Protein 5OK8 (pdb70)

B-factor: mean 46.96, std 12.66, range [21.49, 95.71]

Sequence (457 aa):
GAPDWVVGDLEKVAKYEKYSGVFLGRAEDLITNNDVDYSTNQATAKARANLAANLKSTLQKDLENTDTEKISQLVDKELIASKMLARYVGKDRVFVLVGLDKQIVDKVREELGMGAPDWVVGDLEKVAKYEKYSGVFLGRAEDLITNNDVDYSTNQATAKARANLAANLKSTLQKDLENTDTEKISQLVDKELIASKMLARYVGKDRVFVLVGLDKQIVDKVREELGMVGAPDWVVGDLEKVAKYEKYSGVFLGRAEDLITNNDVDYSTNQATAKARANLAANLKSTLQKDLENTDTEKISQLVDKELIASKMLARYVGKDRVFVLVGLDKQIVDKVREELGMGAPDWVVGDLEKVAKYEKYSGVFLGRAEDLITNNDVDYSTNQATAKARANLAANLKSTLQKDLENTDTEKISQLVDKELIASKMLARYVGKDRVFVLVGLDKQIVDKVREELGM

Nearest PDB structures (foldseek):
  5ok8-assembly1_A  TM=9.870E-01  e=8.254E-22  Helicobacter pylori J99
  4kzs-assembly1_A  TM=5.071E-01  e=1.532E-01  Helicobacter pylori R046Wa
  5suh-assembly1_B-2  TM=3.560E-01  e=6.368E-01  Mycolicibacterium smegmatis MC2 155
  5suh-assembly1_A-2  TM=3.564E-01  e=1.538E+00  Mycolicibacterium smegmatis MC2 155
  5ok8-assembly1_A  TM=9.854E-01  e=4.601E-22  Helicobacter pylori J99

Radius of gyration: 26.85 Å; Cα contacts (8 Å, |Δi|>4): 683; chains: 4; bounding box: 61×58×76 Å

Foldseek 3Di:
DDDCPQPHDVVVVCPDPVNVFWQKFKFKFFDDPVDQPVLVVVRVVVRLVRSLVVLLVVLVVVVPVVSNVVSNVLSVVQSVQKAWDDWDDDDGMIMTMITDGVVSSVVSVVVVPD/DDDCPPPHDCVVVCPDPVNVFWQKFKFKAFDDPNDQPVLVVVRVVVRLVRSLVVLLVVVVVQVVCVLNPCSSVLSVVQSVQKAWDDWDDDDGMIMTMITDGVVSSVVSQVVSPGD/DDDCVVPHDVVVVCVDPVNVFWQKFKFKFFDDPNDQPVLVVVRVVVRLVRSLVVLLVVLVVVVVCVLNVCSNVLSVVQSVQKDWDDWDDDPGMIMTMITDGVVSVVVSVVVSVD/DDDCPQPHDVVVVCPDPVNVFWQKFKFKFFDDPVDPPVLVVVRVVVRLVRSLVVLLVVLVVVVVCVLNVPRSVLSVVQSVQKAWDDWDDDDGMIMTMITDGVVSSVVSSVVSPD

Structure (mmCIF, N/CA/C/O backbone):
data_5OK8
#
_entry.id   5OK8
#
_cell.length_a   55.303
_cell.length_b   90.424
_cell.length_c   114.522
_cell.angle_alpha   90.00
_cell.angle_beta   90.00
_cell.angle_gamma   90.00
#
_symmetry.space_group_name_H-M   'P 21 21 21'
#
loop_
_entity.id
_entity.type
_entity.pdbx_description
1 polymer 'LPP20 lipoprotein'
2 non-polymer '4-(2-HYDROXYETHYL)-1-PIPERAZINE ETHANESULFONIC ACID'
3 non-polymer 'CALCIUM ION'
4 water water
#
loop_
_atom_site.group_PDB
_atom_site.id
_atom_site.type_symbol
_atom_site.label_atom_id
_atom_site.label_alt_id
_atom_site.label_comp_id
_atom_site.label_asym_id
_atom_site.label_entity_id
_atom_site.label_seq_id
_atom_site.pdbx_PDB_ins_code
_atom_site.Cartn_x
_atom_site.Cartn_y
_atom_site.Cartn_z
_atom_site.occupancy
_atom_site.B_iso_or_equiv
_atom_site.auth_seq_id
_atom_site.auth_comp_id
_atom_site.auth_asym_id
_atom_site.auth_atom_id
_atom_site.pdbx_PDB_model_num
ATOM 1 N N . GLY A 1 43 ? 1.948 28.369 59.809 1.00 54.22 43 GLY A N 1
ATOM 2 C CA . GLY A 1 43 ? 2.028 27.202 58.946 1.00 51.65 43 GLY A CA 1
ATOM 3 C C . GLY A 1 43 ? 3.094 27.265 57.855 1.00 48.07 43 GLY A C 1
ATOM 4 O O . GLY A 1 43 ? 4.141 27.903 58.005 1.00 48.36 43 GLY A O 1
ATOM 5 N N . ALA A 1 44 ? 2.818 26.615 56.737 1.00 48.12 44 ALA A N 1
ATOM 6 C CA . ALA A 1 44 ? 3.835 26.492 55.712 1.00 44.64 44 ALA A CA 1
ATOM 7 C C . ALA A 1 44 ? 3.947 27.769 54.883 1.00 40.45 44 ALA A C 1
ATOM 8 O O . ALA A 1 44 ? 2.942 28.431 54.605 1.00 37.65 44 ALA A O 1
ATOM 10 N N . PRO A 1 45 ? 5.157 28.110 54.446 1.00 39.39 45 PRO A N 1
ATOM 11 C CA . PRO A 1 45 ? 5.326 29.290 53.591 1.00 36.95 45 PRO A CA 1
ATOM 12 C C . PRO A 1 45 ? 4.549 29.161 52.289 1.00 36.32 45 PRO A C 1
ATOM 13 O O . PRO A 1 45 ? 4.198 28.059 51.848 1.00 36.25 45 PRO A O 1
ATOM 17 N N . ASP A 1 46 ? 4.287 30.322 51.667 1.00 35.97 46 ASP A N 1
ATOM 18 C CA . ASP A 1 46 ? 3.519 30.345 50.419 1.00 34.42 46 ASP A CA 1
ATOM 19 C C . ASP A 1 46 ? 4.154 29.494 49.333 1.00 32.13 46 ASP A C 1
ATOM 20 O O . ASP A 1 46 ? 3.432 28.905 48.515 1.00 35.07 46 ASP A O 1
ATOM 25 N N . TRP A 1 47 ? 5.489 29.415 49.281 1.00 30.75 47 TRP A N 1
ATOM 26 C CA . TRP A 1 47 ? 6.115 28.722 48.159 1.00 31.59 47 TRP A CA 1
ATOM 27 C C . TRP A 1 47 ? 5.933 27.210 48.190 1.00 32.46 47 TRP A C 1
ATOM 28 O O . TRP A 1 47 ? 6.101 26.575 47.151 1.00 29.48 47 TRP A O 1
ATOM 39 N N . VAL A 1 48 ? 5.535 26.613 49.314 1.00 31.09 48 VAL A N 1
ATOM 40 C CA . VAL A 1 48 ? 5.572 25.151 49.341 1.00 35.05 48 VAL A CA 1
ATOM 41 C C . VAL A 1 48 ? 4.406 24.549 48.562 1.00 37.21 48 VAL A C 1
ATOM 42 O O . VAL A 1 48 ? 4.579 23.560 47.840 1.00 34.71 48 VAL A O 1
ATOM 46 N N . VAL A 1 49 ? 3.218 25.139 48.669 1.00 40.48 49 VAL A N 1
ATOM 47 C CA . VAL A 1 49 ? 2.029 24.638 47.985 1.00 40.42 49 VAL A CA 1
ATOM 48 C C . VAL A 1 49 ? 1.517 25.609 46.931 1.00 40.91 49 VAL A C 1
ATOM 49 O O . VAL A 1 49 ? 0.752 25.196 46.043 1.00 41.78 49 VAL A O 1
ATOM 53 N N . GLY A 1 50 ? 2.033 26.831 46.895 1.00 38.38 50 GLY A N 1
ATOM 54 C CA . GLY A 1 50 ? 1.496 27.823 45.994 1.00 37.88 50 GLY A CA 1
ATOM 55 C C . GLY A 1 50 ? 1.820 27.564 44.532 1.00 39.75 50 GLY A C 1
ATOM 56 O O . GLY A 1 50 ? 2.630 26.719 44.155 1.00 40.26 50 GLY A O 1
ATOM 57 N N . ASP A 1 51 ? 1.138 28.327 43.696 1.00 37.41 51 ASP A N 1
ATOM 58 C CA . ASP A 1 51 ? 1.412 28.395 42.268 1.00 40.90 51 ASP A CA 1
ATOM 59 C C . ASP A 1 51 ? 2.737 29.120 42.054 1.00 39.65 51 ASP A C 1
ATOM 60 O O . ASP A 1 51 ? 2.840 30.321 42.322 1.00 40.06 51 ASP A O 1
ATOM 65 N N . LEU A 1 52 ? 3.751 28.402 41.559 1.00 38.95 52 LEU A N 1
ATOM 66 C CA . LEU A 1 52 ? 5.098 28.974 41.507 1.00 39.23 52 LEU A CA 1
ATOM 67 C C . LEU A 1 52 ? 5.194 30.126 40.528 1.00 42.50 52 LEU A C 1
ATOM 68 O O . LEU A 1 52 ? 6.070 30.987 40.664 1.00 39.02 52 LEU A O 1
ATOM 73 N N . GLU A 1 53 ? 4.334 30.136 39.514 1.00 40.12 53 GLU A N 1
ATOM 74 C CA . GLU A 1 53 ? 4.317 31.255 38.591 1.00 43.98 53 GLU A CA 1
ATOM 75 C C . GLU A 1 53 ? 3.831 32.520 39.298 1.00 39.34 53 GLU A C 1
ATOM 76 O O . GLU A 1 53 ? 4.233 33.631 38.937 1.00 39.58 53 GLU A O 1
ATOM 82 N N . LYS A 1 54 ? 2.983 32.372 40.323 1.00 39.01 54 LYS A N 1
ATOM 83 C CA . LYS A 1 54 ? 2.543 33.531 41.097 1.00 39.06 54 LYS A CA 1
ATOM 84 C C . LYS A 1 54 ? 3.543 33.917 42.184 1.00 39.49 54 LYS A C 1
ATOM 85 O O . LYS A 1 54 ? 3.834 35.107 42.368 1.00 38.03 54 LYS A O 1
ATOM 91 N N . VAL A 1 55 ? 4.065 32.928 42.922 1.00 39.42 55 VAL A N 1
ATOM 92 C CA . VAL A 1 55 ? 5.057 33.179 43.970 1.00 38.26 55 VAL A CA 1
ATOM 93 C C . VAL A 1 55 ? 6.302 33.852 43.401 1.00 36.36 55 VAL A C 1
ATOM 94 O O . VAL A 1 55 ? 6.936 34.674 44.071 1.00 31.52 55 VAL A O 1
ATOM 98 N N . ALA A 1 56 ? 6.664 33.531 42.161 1.00 35.60 56 ALA A N 1
ATOM 99 C CA . ALA A 1 56 ? 7.830 34.149 41.539 1.00 35.63 56 ALA A CA 1
ATOM 100 C C . ALA A 1 56 ? 7.701 35.670 41.395 1.00 38.25 56 ALA A C 1
ATOM 101 O O . ALA A 1 56 ? 8.712 36.344 41.176 1.00 39.52 56 ALA A O 1
ATOM 103 N N . LYS A 1 57 ? 6.488 36.225 41.498 1.00 36.60 57 LYS A N 1
ATOM 104 C CA . LYS A 1 57 ? 6.265 37.667 41.407 1.00 39.05 57 LYS A CA 1
ATOM 105 C C . LYS A 1 57 ? 6.506 38.396 42.722 1.00 40.06 57 LYS A C 1
ATOM 106 O O . LYS A 1 57 ? 6.544 39.634 42.734 1.00 37.38 57 LYS A O 1
ATOM 112 N N . TYR A 1 58 ? 6.691 37.669 43.824 1.00 37.92 58 TYR A N 1
ATOM 113 C CA . TYR A 1 58 ? 6.945 38.312 45.103 1.00 38.43 58 TYR A CA 1
ATOM 114 C C . TYR A 1 58 ? 8.220 39.138 45.033 1.00 38.86 58 TYR A C 1
ATOM 115 O O . TYR A 1 58 ? 9.177 38.776 44.348 1.00 38.42 58 TYR A O 1
ATOM 124 N N . GLU A 1 59 ? 8.231 40.260 45.765 1.00 43.77 59 GLU A N 1
ATOM 125 C CA . GLU A 1 59 ? 9.438 41.082 45.842 1.00 46.31 59 GLU A CA 1
ATOM 126 C C . GLU A 1 59 ? 10.651 40.251 46.276 1.00 46.21 59 GLU A C 1
ATOM 127 O O . GLU A 1 59 ? 11.749 40.414 45.729 1.00 45.56 59 GLU A O 1
ATOM 133 N N . LYS A 1 60 ? 10.464 39.324 47.232 1.00 43.16 60 LYS A N 1
ATOM 134 C CA . LYS A 1 60 ? 11.582 38.493 47.692 1.00 43.51 60 LYS A CA 1
ATOM 135 C C . LYS A 1 60 ? 12.253 37.731 46.561 1.00 43.28 60 LYS A C 1
ATOM 136 O O . LYS A 1 60 ? 13.447 37.427 46.646 1.00 46.62 60 LYS A O 1
ATOM 142 N N . TYR A 1 61 ? 11.502 37.338 45.534 1.00 37.79 61 TYR A N 1
ATOM 143 C CA . TYR A 1 61 ? 12.043 36.458 44.511 1.00 39.71 61 TYR A CA 1
ATOM 144 C C . TYR A 1 61 ? 12.229 37.164 43.172 1.00 42.01 61 TYR A C 1
ATOM 145 O O . TYR A 1 61 ? 12.421 36.503 42.156 1.00 42.15 61 TYR A O 1
ATOM 154 N N . SER A 1 62 ? 12.200 38.497 43.162 1.00 44.15 62 SER A N 1
ATOM 155 C CA . SER A 1 62 ? 12.233 39.245 41.908 1.00 48.18 62 SER A CA 1
ATOM 156 C C . SER A 1 62 ? 13.537 39.069 41.147 1.00 44.56 62 SER A C 1
ATOM 157 O O . SER A 1 62 ? 13.574 39.325 39.943 1.00 53.23 62 SER A O 1
ATOM 160 N N . GLY A 1 63 ? 14.602 38.647 41.810 1.00 48.43 63 GLY A N 1
ATOM 161 C CA . GLY A 1 63 ? 15.868 38.449 41.152 1.00 48.25 63 GLY A CA 1
ATOM 162 C C . GLY A 1 63 ? 16.200 37.021 40.789 1.00 49.50 63 GLY A C 1
ATOM 163 O O . GLY A 1 63 ? 17.337 36.760 40.378 1.00 50.43 63 GLY A O 1
ATOM 164 N N . VAL A 1 64 ? 15.261 36.080 40.912 1.00 45.59 64 VAL A N 1
ATOM 165 C CA . VAL A 1 64 ? 15.599 34.672 40.740 1.00 42.02 64 VAL A CA 1
ATOM 166 C C . VAL A 1 64 ? 14.513 33.947 39.965 1.00 41.72 64 VAL A C 1
ATOM 167 O O . VAL A 1 64 ? 13.322 34.263 40.067 1.00 48.48 64 VAL A O 1
ATOM 171 N N . PHE A 1 65 ? 14.953 32.968 39.181 1.00 37.20 65 PHE A N 1
ATOM 172 C CA . PHE A 1 65 ? 14.097 31.954 38.588 1.00 42.37 65 PHE A CA 1
ATOM 173 C C . PHE A 1 65 ? 14.016 30.777 39.564 1.00 41.90 65 PHE A C 1
ATOM 174 O O . PHE A 1 65 ? 15.055 30.270 39.994 1.00 39.68 65 PHE A O 1
ATOM 182 N N . LEU A 1 66 ? 12.800 30.326 39.880 1.00 40.12 66 LEU A N 1
ATOM 183 C CA . LEU A 1 66 ? 12.554 29.386 40.970 1.00 40.54 66 LEU A CA 1
ATOM 184 C C . LEU A 1 66 ? 12.408 27.949 40.480 1.00 42.28 66 LEU A C 1
ATOM 185 O O . LEU A 1 66 ? 12.019 27.692 39.339 1.00 39.36 66 LEU A O 1
ATOM 190 N N . GLY A 1 67 ? 12.735 27.010 41.368 1.00 41.49 67 GLY A N 1
ATOM 191 C CA . GLY A 1 67 ? 12.373 25.616 41.192 1.00 35.95 67 GLY A CA 1
ATOM 192 C C . GLY A 1 67 ? 12.079 25.008 42.560 1.00 34.37 67 GLY A C 1
ATOM 193 O O . GLY A 1 67 ? 12.602 25.476 43.571 1.00 32.04 67 GLY A O 1
ATOM 194 N N . ARG A 1 68 ? 11.256 23.965 42.579 1.00 36.91 68 ARG A N 1
ATOM 195 C CA . ARG A 1 68 ? 10.807 23.411 43.859 1.00 35.31 68 ARG A CA 1
ATOM 196 C C . ARG A 1 68 ? 10.656 21.906 43.699 1.00 37.29 68 ARG A C 1
ATOM 197 O O . ARG A 1 68 ? 10.400 21.404 42.605 1.00 36.62 68 ARG A O 1
ATOM 205 N N . ALA A 1 69 ? 10.850 21.173 44.785 1.00 31.78 69 ALA A N 1
ATOM 206 C CA . ALA A 1 69 ? 10.623 19.736 44.739 1.00 33.99 69 ALA A CA 1
ATOM 207 C C . ALA A 1 69 ? 10.472 19.273 46.170 1.00 33.39 69 ALA A C 1
ATOM 208 O O . ALA A 1 69 ? 10.732 20.025 47.111 1.00 32.11 69 ALA A O 1
ATOM 210 N N . GLU A 1 70 ? 10.046 18.026 46.321 1.00 31.89 70 GLU A N 1
ATOM 211 C CA . GLU A 1 70 ? 9.868 17.415 47.631 1.00 30.54 70 GLU A CA 1
ATOM 212 C C . GLU A 1 70 ? 10.512 16.042 47.616 1.00 35.50 70 GLU A C 1
ATOM 213 O O . GLU A 1 70 ? 10.793 15.481 46.550 1.00 33.39 70 GLU A O 1
ATOM 219 N N . ASP A 1 71 ? 10.749 15.496 48.808 1.00 33.67 71 ASP A N 1
ATOM 220 C CA . ASP A 1 71 ? 11.274 14.141 48.880 1.00 33.12 71 ASP A CA 1
ATOM 221 C C . ASP A 1 71 ? 10.771 13.500 50.156 1.00 36.05 71 ASP A C 1
ATOM 222 O O . ASP A 1 71 ? 10.864 14.096 51.235 1.00 32.69 71 ASP A O 1
ATOM 227 N N . LEU A 1 72 ? 10.208 12.305 50.021 1.00 33.84 72 LEU A N 1
ATOM 228 C CA . LEU A 1 72 ? 9.644 11.612 51.175 1.00 31.34 72 LEU A CA 1
ATOM 229 C C . LEU A 1 72 ? 10.756 11.138 52.102 1.00 33.98 72 LEU A C 1
ATOM 230 O O . LEU A 1 72 ? 11.756 10.580 51.654 1.00 33.40 72 LEU A O 1
ATOM 235 N N . ILE A 1 73 ? 10.570 11.327 53.414 1.00 31.16 73 ILE A N 1
ATOM 236 C CA . ILE A 1 73 ? 11.575 10.903 54.385 1.00 33.26 73 ILE A CA 1
ATOM 237 C C . ILE A 1 73 ? 11.491 9.387 54.541 1.00 34.19 73 ILE A C 1
ATOM 238 O O . ILE A 1 73 ? 10.403 8.825 54.713 1.00 31.50 73 ILE A O 1
ATOM 243 N N . THR A 1 74 ? 12.634 8.720 54.422 1.00 32.63 74 THR A N 1
ATOM 244 C CA . THR A 1 74 ? 12.757 7.300 54.720 1.00 38.55 74 THR A CA 1
ATOM 245 C C . THR A 1 74 ? 13.894 7.104 55.712 1.00 39.56 74 THR A C 1
ATOM 246 O O . THR A 1 74 ? 14.854 7.878 55.732 1.00 35.69 74 THR A O 1
ATOM 250 N N . ASN A 1 75 ? 13.788 6.044 56.521 1.00 38.34 75 ASN A N 1
ATOM 251 C CA . ASN A 1 75 ? 14.796 5.702 57.522 1.00 41.89 75 ASN A CA 1
ATOM 252 C C . ASN A 1 75 ? 14.986 6.819 58.556 1.00 38.17 75 ASN A C 1
ATOM 253 O O . ASN A 1 75 ? 16.020 6.875 59.235 1.00 34.88 75 ASN A O 1
ATOM 258 N N . ASN A 1 76 ? 13.973 7.678 58.720 1.00 36.44 76 ASN A N 1
ATOM 259 C CA . ASN A 1 76 ? 14.015 8.804 59.666 1.00 35.77 76 ASN A CA 1
ATOM 260 C C . ASN A 1 76 ? 15.211 9.715 59.393 1.00 35.44 76 ASN A C 1
ATOM 261 O O . ASN A 1 76 ? 15.825 10.267 60.313 1.00 35.45 76 ASN A O 1
ATOM 266 N N . ASP A 1 77 ? 15.601 9.842 58.139 1.00 36.79 77 ASP A N 1
ATOM 267 C CA . ASP A 1 77 ? 16.777 10.623 57.771 1.00 35.34 77 ASP A CA 1
ATOM 268 C C . ASP A 1 77 ? 16.322 11.861 56.998 1.00 35.12 77 ASP A C 1
ATOM 269 O O . ASP A 1 77 ? 16.098 11.801 55.784 1.00 33.75 77 ASP A O 1
ATOM 274 N N . VAL A 1 78 ? 16.206 12.984 57.706 1.00 33.74 78 VAL A N 1
ATOM 275 C CA . VAL A 1 78 ? 15.782 14.245 57.106 1.00 31.37 78 VAL A CA 1
ATOM 276 C C . VAL A 1 78 ? 16.901 14.848 56.265 1.00 33.50 78 VAL A C 1
ATOM 277 O O . VAL A 1 78 ? 16.641 15.539 55.267 1.00 31.98 78 VAL A O 1
ATOM 281 N N . ASP A 1 79 ? 18.160 14.596 56.636 1.00 31.76 79 ASP A N 1
ATOM 282 C CA . ASP A 1 79 ? 19.277 15.109 55.843 1.00 35.44 79 ASP A CA 1
ATOM 283 C C . ASP A 1 79 ? 19.267 14.522 54.437 1.00 34.15 79 ASP A C 1
ATOM 284 O O . ASP A 1 79 ? 19.495 15.235 53.453 1.00 33.70 79 ASP A O 1
ATOM 289 N N . TYR A 1 80 ? 19.047 13.211 54.328 1.00 32.75 80 TYR A N 1
ATOM 290 C CA . TYR A 1 80 ? 19.015 12.559 53.023 1.00 36.25 80 TYR A CA 1
ATOM 291 C C . TYR A 1 80 ? 17.907 13.127 52.139 1.00 35.50 80 TYR A C 1
ATOM 292 O O . TYR A 1 80 ? 18.149 13.497 50.984 1.00 38.39 80 TYR A O 1
ATOM 301 N N . SER A 1 81 ? 16.690 13.233 52.671 1.00 35.04 81 SER A N 1
ATOM 302 C CA . SER A 1 81 ? 15.603 13.821 51.893 1.00 34.57 81 SER A CA 1
ATOM 303 C C . SER A 1 81 ? 15.837 15.296 51.586 1.00 35.60 81 SER A C 1
ATOM 304 O O . SER A 1 81 ? 15.359 15.782 50.553 1.00 37.59 81 SER A O 1
ATOM 307 N N . THR A 1 82 ? 16.551 16.026 52.446 1.00 32.45 82 THR A N 1
ATOM 308 C CA . THR A 1 82 ? 16.894 17.417 52.117 1.00 33.76 82 THR A CA 1
ATOM 309 C C . THR A 1 82 ? 17.813 17.487 50.900 1.00 38.33 82 THR A C 1
ATOM 310 O O . THR A 1 82 ? 17.583 18.283 49.974 1.00 35.36 82 THR A O 1
ATOM 314 N N . ASN A 1 83 ? 18.832 16.628 50.858 1.00 35.81 83 ASN A N 1
ATOM 315 C CA . ASN A 1 83 ? 19.751 16.637 49.731 1.00 36.88 83 ASN A CA 1
ATOM 316 C C . ASN A 1 83 ? 19.059 16.165 48.454 1.00 38.52 83 ASN A C 1
ATOM 317 O O . ASN A 1 83 ? 19.256 16.755 47.391 1.00 35.33 83 ASN A O 1
ATOM 322 N N . GLN A 1 84 ? 18.230 15.120 48.546 1.00 33.68 84 GLN A N 1
ATOM 323 C CA . GLN A 1 84 ? 17.482 14.639 47.385 1.00 33.32 84 GLN A CA 1
ATOM 324 C C . GLN A 1 84 ? 16.509 15.691 46.865 1.00 38.21 84 GLN A C 1
ATOM 325 O O . GLN A 1 84 ? 16.395 15.905 45.648 1.00 35.92 84 GLN A O 1
ATOM 331 N N . ALA A 1 85 ? 15.775 16.339 47.768 1.00 34.16 85 ALA A N 1
ATOM 332 C CA . ALA A 1 85 ? 14.824 17.367 47.359 1.00 33.34 85 ALA A CA 1
ATOM 333 C C . ALA A 1 85 ? 15.537 18.568 46.759 1.00 35.33 85 ALA A C 1
ATOM 334 O O . ALA A 1 85 ? 14.990 19.240 45.869 1.00 35.84 85 ALA A O 1
ATOM 336 N N . THR A 1 86 ? 16.755 18.856 47.212 1.00 33.33 86 THR A N 1
ATOM 337 C CA . THR A 1 86 ? 17.499 19.959 46.616 1.00 34.13 86 THR A CA 1
ATOM 338 C C . THR A 1 86 ? 17.870 19.640 45.170 1.00 37.89 86 THR A C 1
ATOM 339 O O . THR A 1 86 ? 17.680 20.472 44.274 1.00 38.19 86 THR A O 1
ATOM 343 N N . ALA A 1 87 ? 18.357 18.420 44.926 1.00 40.12 87 ALA A N 1
ATOM 344 C CA . ALA A 1 87 ? 18.736 18.009 43.575 1.00 39.39 87 ALA A CA 1
ATOM 345 C C . ALA A 1 87 ? 17.528 17.987 42.648 1.00 40.76 87 ALA A C 1
ATOM 346 O O . ALA A 1 87 ? 17.609 18.434 41.501 1.00 40.35 87 ALA A O 1
ATOM 348 N N . LYS A 1 88 ? 16.400 17.459 43.126 1.00 38.62 88 LYS A N 1
ATOM 349 C CA . LYS A 1 88 ? 15.185 17.475 42.331 1.00 37.53 88 LYS A CA 1
ATOM 350 C C . LYS A 1 88 ? 14.666 18.893 42.127 1.00 38.40 88 LYS A C 1
ATOM 351 O O . LYS A 1 88 ? 14.001 19.167 41.121 1.00 36.24 88 LYS A O 1
ATOM 357 N N . ALA A 1 89 ? 14.893 19.783 43.091 1.00 36.83 89 ALA A N 1
ATOM 358 C CA . ALA A 1 89 ? 14.490 21.177 42.917 1.00 37.40 89 ALA A CA 1
ATOM 359 C C . ALA A 1 89 ? 15.309 21.849 41.815 1.00 41.48 89 ALA A C 1
ATOM 360 O O . ALA A 1 89 ? 14.785 22.659 41.034 1.00 39.29 89 ALA A O 1
ATOM 362 N N . ARG A 1 90 ? 16.598 21.512 41.723 1.00 39.89 90 ARG A N 1
ATOM 363 C CA . ARG A 1 90 ? 17.399 22.030 40.622 1.00 42.54 90 ARG A CA 1
ATOM 364 C C . ARG A 1 90 ? 16.954 21.446 39.290 1.00 45.24 90 ARG A C 1
ATOM 365 O O . ARG A 1 90 ? 16.935 22.156 38.276 1.00 46.86 90 ARG A O 1
ATOM 373 N N . ALA A 1 91 ? 16.591 20.162 39.268 1.00 41.01 91 ALA A N 1
ATOM 374 C CA . ALA A 1 91 ? 16.108 19.563 38.029 1.00 45.85 91 ALA A CA 1
ATOM 375 C C . ALA A 1 91 ? 14.797 20.205 37.590 1.00 46.43 91 ALA A C 1
ATOM 376 O O . ALA A 1 91 ? 14.578 20.416 36.389 1.00 43.00 91 ALA A O 1
ATOM 378 N N . ASN A 1 92 ? 13.930 20.555 38.552 1.00 40.07 92 ASN A N 1
ATOM 379 C CA . ASN A 1 92 ? 12.672 21.246 38.242 1.00 43.10 92 ASN A CA 1
ATOM 380 C C . ASN A 1 92 ? 12.932 22.642 37.700 1.00 44.65 92 ASN A C 1
ATOM 381 O O . ASN A 1 92 ? 12.286 23.070 36.733 1.00 47.49 92 ASN A O 1
ATOM 386 N N . LEU A 1 93 ? 13.873 23.366 38.311 1.00 39.14 93 LEU A N 1
ATOM 387 C CA . LEU A 1 93 ? 14.236 24.693 37.821 1.00 43.03 93 LEU A CA 1
ATOM 388 C C . LEU A 1 93 ? 14.752 24.617 36.383 1.00 45.56 93 LEU A C 1
ATOM 389 O O . LEU A 1 93 ? 14.372 25.427 35.531 1.00 44.03 93 LEU A O 1
ATOM 394 N N . ALA A 1 94 ? 15.640 23.659 36.102 1.00 43.95 94 ALA A N 1
ATOM 395 C CA . ALA A 1 94 ? 16.174 23.509 34.746 1.00 46.69 94 ALA A CA 1
ATOM 396 C C . ALA A 1 94 ? 15.072 23.208 33.733 1.00 47.01 94 ALA A C 1
ATOM 397 O O . ALA A 1 94 ? 15.086 23.737 32.614 1.00 50.16 94 ALA A O 1
ATOM 399 N N . ALA A 1 95 ? 14.134 22.327 34.089 1.00 44.23 95 ALA A N 1
ATOM 400 C CA . ALA A 1 95 ? 13.070 21.946 33.164 1.00 49.91 95 ALA A CA 1
ATOM 401 C C . ALA A 1 95 ? 12.164 23.126 32.826 1.00 53.40 95 ALA A C 1
ATOM 402 O O . ALA A 1 95 ? 11.816 23.343 31.657 1.00 54.03 95 ALA A O 1
ATOM 404 N N . ASN A 1 96 ? 11.764 23.902 33.835 1.00 51.47 96 ASN A N 1
ATOM 405 C CA . ASN A 1 96 ? 10.875 25.029 33.576 1.00 54.60 96 ASN A CA 1
ATOM 406 C C . ASN A 1 96 ? 11.600 26.172 32.885 1.00 52.23 96 ASN A C 1
ATOM 407 O O . ASN A 1 96 ? 10.983 26.932 32.132 1.00 53.47 96 ASN A O 1
ATOM 412 N N . LEU A 1 97 ? 12.901 26.299 33.115 1.00 48.45 97 LEU A N 1
ATOM 413 C CA . LEU A 1 97 ? 13.677 27.314 32.419 1.00 47.52 97 LEU A CA 1
ATOM 414 C C . LEU A 1 97 ? 13.814 26.972 30.940 1.00 56.54 97 LEU A C 1
ATOM 415 O O . LEU A 1 97 ? 13.778 27.868 30.091 1.00 56.40 97 LEU A O 1
ATOM 420 N N . LYS A 1 98 ? 13.986 25.683 30.617 1.00 53.58 98 LYS A N 1
ATOM 421 C CA . LYS A 1 98 ? 14.063 25.266 29.219 1.00 56.68 98 LYS A CA 1
ATOM 422 C C . LYS A 1 98 ? 12.773 25.584 28.481 1.00 61.63 98 LYS A C 1
ATOM 423 O O . LYS A 1 98 ? 12.792 26.260 27.446 1.00 63.29 98 LYS A O 1
ATOM 429 N N . SER A 1 99 ? 11.632 25.189 29.055 1.00 60.25 99 SER A N 1
ATOM 430 C CA . SER A 1 99 ? 10.357 25.390 28.379 1.00 62.83 99 SER A CA 1
ATOM 431 C C . SER A 1 99 ? 10.015 26.865 28.267 1.00 65.78 99 SER A C 1
ATOM 432 O O . SER A 1 99 ? 9.358 27.272 27.302 1.00 66.77 99 SER A O 1
ATOM 435 N N . THR A 1 100 ? 10.442 27.678 29.235 1.00 58.90 100 THR A N 1
ATOM 436 C CA . THR A 1 100 ? 10.231 29.115 29.116 1.00 63.01 100 THR A CA 1
ATOM 437 C C . THR A 1 100 ? 11.056 29.688 27.971 1.00 66.16 100 THR A C 1
ATOM 438 O O . THR A 1 100 ? 10.569 30.533 27.211 1.00 71.40 100 THR A O 1
ATOM 442 N N . LEU A 1 101 ? 12.307 29.235 27.828 1.00 64.94 101 LEU A N 1
ATOM 443 C CA . LEU A 1 101 ? 13.152 29.700 26.728 1.00 65.28 101 LEU A CA 1
ATOM 444 C C . LEU A 1 101 ? 12.690 29.167 25.372 1.00 69.43 101 LEU A C 1
ATOM 445 O O . LEU A 1 101 ? 12.890 29.838 24.354 1.00 70.91 101 LEU A O 1
ATOM 450 N N . GLN A 1 102 ? 12.098 27.967 25.323 1.00 68.98 102 GLN A N 1
ATOM 451 C CA . GLN A 1 102 ? 11.487 27.502 24.079 1.00 69.46 102 GLN A CA 1
ATOM 452 C C . GLN A 1 102 ? 10.302 28.378 23.702 1.00 72.96 102 GLN A C 1
ATOM 453 O O . GLN A 1 102 ? 10.183 28.820 22.555 1.00 73.62 102 GLN A O 1
ATOM 459 N N . LYS A 1 103 ? 9.407 28.631 24.662 1.00 72.91 103 LYS A N 1
ATOM 460 C CA . LYS A 1 103 ? 8.280 29.522 24.396 1.00 74.99 103 LYS A CA 1
ATOM 461 C C . LYS A 1 103 ? 8.754 30.888 23.914 1.00 76.49 103 LYS A C 1
ATOM 462 O O . LYS A 1 103 ? 8.163 31.463 22.993 1.00 82.28 103 LYS A O 1
ATOM 468 N N . ASP A 1 104 ? 9.841 31.403 24.491 1.00 73.24 104 ASP A N 1
ATOM 469 C CA . ASP A 1 104 ? 10.374 32.692 24.055 1.00 77.31 104 ASP A CA 1
ATOM 470 C C . ASP A 1 104 ? 10.854 32.659 22.605 1.00 77.26 104 ASP A C 1
ATOM 471 O O . ASP A 1 104 ? 10.882 33.701 21.936 1.00 81.32 104 ASP A O 1
ATOM 476 N N . LEU A 1 105 ? 11.248 31.495 22.112 1.00 76.81 105 LEU A N 1
ATOM 477 C CA . LEU A 1 105 ? 11.608 31.384 20.704 1.00 79.95 105 LEU A CA 1
ATOM 478 C C . LEU A 1 105 ? 10.417 31.592 19.748 1.00 82.77 105 LEU A C 1
ATOM 479 O O . LEU A 1 105 ? 10.517 31.135 18.570 1.00 84.95 105 LEU A O 1
ATOM 484 N N . GLU A 1 106 ? 9.289 32.212 20.113 1.00 82.93 106 GLU A N 1
ATOM 485 C CA . GLU A 1 106 ? 8.289 32.575 19.120 1.00 82.70 106 GLU A CA 1
ATOM 486 C C . GLU A 1 106 ? 8.716 33.769 18.284 1.00 86.98 106 GLU A C 1
ATOM 487 O O . GLU A 1 106 ? 7.950 34.186 17.411 1.00 90.18 106 GLU A O 1
ATOM 493 N N . ASN A 1 107 ? 9.931 34.280 18.504 1.00 87.33 107 ASN A N 1
ATOM 494 C CA . ASN A 1 107 ? 10.518 35.424 17.783 1.00 86.51 107 ASN A CA 1
ATOM 495 C C . ASN A 1 107 ? 10.416 35.336 16.265 1.00 85.43 107 ASN A C 1
ATOM 496 O O . ASN A 1 107 ? 10.077 36.322 15.605 1.00 89.46 107 ASN A O 1
ATOM 501 N N . THR A 1 124 ? 16.965 21.846 16.030 1.00 85.15 124 THR A N 1
ATOM 502 C CA . THR A 1 124 ? 18.270 22.276 16.518 1.00 85.93 124 THR A CA 1
ATOM 503 C C . THR A 1 124 ? 18.128 23.117 17.788 1.00 80.13 124 THR A C 1
ATOM 504 O O . THR A 1 124 ? 18.876 22.920 18.750 1.00 77.24 124 THR A O 1
ATOM 508 N N . ASP A 1 125 ? 17.132 24.007 17.809 1.00 79.79 125 ASP A N 1
ATOM 509 C CA . ASP A 1 125 ? 16.938 24.874 18.969 1.00 80.02 125 ASP A CA 1
ATOM 510 C C . ASP A 1 125 ? 16.707 24.079 20.252 1.00 76.32 125 ASP A C 1
ATOM 511 O O . ASP A 1 125 ? 17.280 24.395 21.303 1.00 73.66 125 ASP A O 1
ATOM 516 N N . THR A 1 126 ? 15.840 23.063 20.188 1.00 75.41 126 THR A N 1
ATOM 517 C CA . THR A 1 126 ? 15.369 22.412 21.407 1.00 73.02 126 THR A CA 1
ATOM 518 C C . THR A 1 126 ? 16.520 21.775 22.171 1.00 75.32 126 THR A C 1
ATOM 519 O O . THR A 1 126 ? 16.768 22.110 23.335 1.00 72.46 126 THR A O 1
ATOM 523 N N . GLU A 1 127 ? 17.234 20.846 21.536 1.00 72.75 127 GLU A N 1
ATOM 524 C CA . GLU A 1 127 ? 18.334 20.215 22.245 1.00 73.63 127 GLU A CA 1
ATOM 525 C C . GLU A 1 127 ? 19.482 21.172 22.557 1.00 73.29 127 GLU A C 1
ATOM 526 O O . GLU A 1 127 ? 20.469 20.708 23.136 1.00 74.04 127 GLU A O 1
ATOM 532 N N . LYS A 1 128 ? 19.424 22.465 22.200 1.00 71.71 128 LYS A N 1
ATOM 533 C CA . LYS A 1 128 ? 20.557 23.333 22.509 1.00 73.32 128 LYS A CA 1
ATOM 534 C C . LYS A 1 128 ? 20.274 24.408 23.553 1.00 71.07 128 LYS A C 1
ATOM 535 O O . LYS A 1 128 ? 21.230 24.846 24.207 1.00 70.78 128 LYS A O 1
ATOM 541 N N . ILE A 1 129 ? 19.021 24.832 23.768 1.00 68.68 129 ILE A N 1
ATOM 542 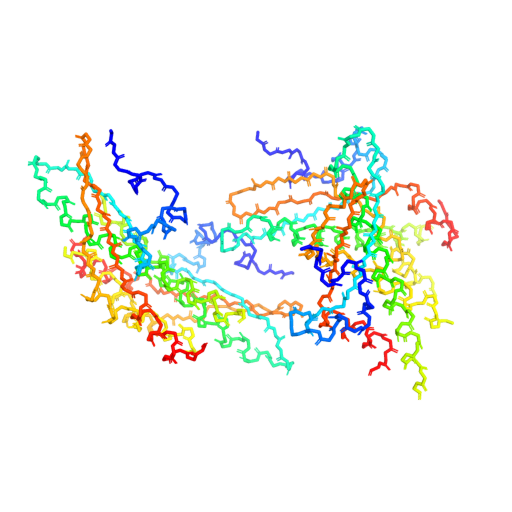C CA . ILE A 1 129 ? 18.704 25.370 25.089 1.00 69.99 129 ILE A CA 1
ATOM 543 C C . ILE A 1 129 ? 18.895 24.301 26.153 1.00 66.45 129 ILE A C 1
ATOM 544 O O . ILE A 1 129 ? 19.434 24.592 27.226 1.00 65.77 129 ILE A O 1
ATOM 549 N N . SER A 1 130 ? 18.488 23.054 25.880 1.00 67.48 130 SER A N 1
ATOM 550 C CA . SER A 1 130 ? 18.616 22.011 26.899 1.00 66.71 130 SER A CA 1
ATOM 551 C C . SER A 1 130 ? 20.059 21.934 27.421 1.00 64.73 130 SER A C 1
ATOM 552 O O . SER A 1 130 ? 20.288 21.774 28.622 1.00 62.69 130 SER A O 1
ATOM 555 N N . GLN A 1 131 ? 21.037 22.075 26.522 1.00 65.94 131 GLN A N 1
ATOM 556 C CA . GLN A 1 131 ? 22.447 21.993 26.905 1.00 66.88 131 GLN A CA 1
ATOM 557 C C . GLN A 1 131 ? 22.982 23.282 27.517 1.00 62.11 131 GLN A C 1
ATOM 558 O O . GLN A 1 131 ? 23.907 23.228 28.334 1.00 63.72 131 GLN A O 1
ATOM 564 N N . LEU A 1 132 ? 22.446 24.443 27.137 1.00 60.19 132 LEU A N 1
ATOM 565 C CA . LEU A 1 132 ? 22.975 25.689 27.685 1.00 64.19 132 LEU A CA 1
ATOM 566 C C . LEU A 1 132 ? 22.423 26.009 29.073 1.00 63.19 132 LEU A C 1
ATOM 567 O O . LEU A 1 132 ? 23.103 26.677 29.864 1.00 59.75 132 LEU A O 1
ATOM 572 N N . VAL A 1 133 ? 21.203 25.571 29.388 1.00 64.08 133 VAL A N 1
ATOM 573 C CA . VAL A 1 133 ? 20.716 25.745 30.756 1.00 59.01 133 VAL A CA 1
ATOM 574 C C . VAL A 1 133 ? 21.384 24.742 31.691 1.00 58.39 133 VAL A C 1
ATOM 575 O O . VAL A 1 133 ? 21.796 25.094 32.802 1.00 59.36 133 VAL A O 1
ATOM 579 N N . ASP A 1 134 ? 21.542 23.490 31.241 1.00 62.40 134 ASP A N 1
ATOM 580 C CA . ASP A 1 134 ? 22.183 22.469 32.064 1.00 59.73 134 ASP A CA 1
ATOM 581 C C . ASP A 1 134 ? 23.603 22.866 32.425 1.00 60.82 134 ASP A C 1
ATOM 582 O O . ASP A 1 134 ? 24.108 22.478 33.484 1.00 55.27 134 ASP A O 1
ATOM 587 N N . LYS A 1 135 ? 24.255 23.652 31.565 1.00 59.72 135 LYS A N 1
ATOM 588 C CA . LYS A 1 135 ? 25.608 24.100 31.859 1.00 63.07 135 LYS A CA 1
ATOM 589 C C . LYS A 1 135 ? 25.628 25.122 32.990 1.00 58.34 135 LYS A C 1
ATOM 590 O O . LYS A 1 135 ? 26.591 25.167 33.760 1.00 60.72 135 LYS A O 1
ATOM 596 N N . GLU A 1 136 ? 24.577 25.932 33.114 1.00 59.83 136 GLU A N 1
ATOM 597 C CA . GLU A 1 136 ? 24.504 26.997 34.108 1.00 60.77 136 GLU A CA 1
ATOM 598 C C . GLU A 1 136 ? 23.912 26.550 35.438 1.00 58.37 136 GLU A C 1
ATOM 599 O O . GLU A 1 136 ? 23.988 27.304 36.414 1.00 58.77 136 GLU A O 1
ATOM 605 N N . LEU A 1 137 ? 23.357 25.339 35.510 1.00 57.77 137 LEU A N 1
ATOM 606 C CA . LEU A 1 137 ? 22.621 24.917 36.696 1.00 54.51 137 LEU A CA 1
ATOM 607 C C . LEU A 1 137 ? 23.492 24.859 37.946 1.00 53.92 137 LEU A C 1
ATOM 608 O O . LEU A 1 137 ? 22.970 25.004 39.061 1.00 55.34 137 LEU A O 1
ATOM 613 N N . ILE A 1 138 ? 24.809 24.698 37.787 1.00 54.48 138 ILE A N 1
ATOM 614 C CA . ILE A 1 138 ? 25.716 24.652 38.935 1.00 54.96 138 ILE A CA 1
ATOM 615 C C . ILE A 1 138 ? 25.609 25.911 39.797 1.00 53.64 138 ILE A C 1
ATOM 616 O O . ILE A 1 138 ? 25.886 25.869 41.005 1.00 56.04 138 ILE A O 1
ATOM 621 N N . ALA A 1 139 ? 25.205 27.043 39.210 1.00 54.71 139 ALA A N 1
ATOM 622 C CA . ALA A 1 139 ? 25.163 28.319 39.925 1.00 52.17 139 ALA A CA 1
ATOM 623 C C . ALA A 1 139 ? 23.912 28.539 40.782 1.00 51.21 139 ALA A C 1
ATOM 624 O O . ALA A 1 139 ? 23.873 29.510 41.546 1.00 54.24 139 ALA A O 1
ATOM 626 N N . SER A 1 140 ? 22.921 27.659 40.724 1.00 48.85 140 SER A N 1
ATOM 627 C CA . SER A 1 140 ? 21.693 27.875 41.478 1.00 51.60 140 SER A CA 1
ATOM 628 C C . SER A 1 140 ? 21.905 27.692 42.981 1.00 50.62 140 SER A C 1
ATOM 629 O O . SER A 1 140 ? 22.809 26.975 43.429 1.00 52.39 140 SER A O 1
ATOM 632 N N . LYS A 1 141 ? 21.061 28.370 43.762 1.00 50.14 141 LYS A N 1
ATOM 633 C CA . LYS A 1 141 ? 21.173 28.468 45.213 1.00 49.33 141 LYS A CA 1
ATOM 634 C C . LYS A 1 141 ? 19.983 27.819 45.893 1.00 45.27 141 LYS A C 1
ATOM 635 O O . LYS A 1 141 ? 18.865 27.855 45.370 1.00 42.22 141 LYS A O 1
ATOM 641 N N . MET A 1 142 ? 20.217 27.158 47.024 1.00 41.08 142 MET A N 1
ATOM 642 C CA . MET A 1 142 ? 19.104 26.754 47.863 1.00 41.66 142 MET A CA 1
ATOM 643 C C . MET A 1 142 ? 18.565 27.990 48.544 1.00 38.93 142 MET A C 1
ATOM 644 O O . MET A 1 142 ? 19.330 28.745 49.149 1.00 43.78 142 MET A O 1
ATOM 649 N N . LEU A 1 143 ? 17.267 28.231 48.415 1.00 34.00 143 LEU A N 1
ATOM 650 C CA . LEU A 1 143 ? 16.686 29.413 49.033 1.00 37.62 143 LEU A CA 1
ATOM 651 C C . LEU A 1 143 ? 15.973 29.100 50.339 1.00 35.77 143 LEU A C 1
ATOM 652 O O . LEU A 1 143 ? 15.990 29.918 51.256 1.00 35.51 143 LEU A O 1
ATOM 657 N N . ALA A 1 144 ? 15.317 27.948 50.444 1.00 33.76 144 ALA A N 1
ATOM 658 C CA . ALA A 1 144 ? 14.543 27.680 51.648 1.00 37.23 144 ALA A CA 1
ATOM 659 C C . ALA A 1 144 ? 14.246 26.194 51.721 1.00 37.26 144 ALA A C 1
ATOM 660 O O . ALA A 1 144 ? 14.307 25.480 50.722 1.00 33.32 144 ALA A O 1
ATOM 662 N N . ARG A 1 145 ? 13.944 25.742 52.930 1.00 34.96 145 ARG A N 1
ATOM 663 C CA . ARG A 1 145 ? 13.518 24.376 53.177 1.00 33.21 145 ARG A CA 1
ATOM 664 C C . ARG A 1 145 ? 12.321 24.440 54.111 1.00 34.38 145 ARG A C 1
ATOM 665 O O . ARG A 1 145 ? 12.293 25.261 55.031 1.00 36.53 145 ARG A O 1
ATOM 673 N N . TYR A 1 146 ? 11.353 23.556 53.891 1.00 34.22 146 TYR A N 1
ATOM 674 C CA . TYR A 1 146 ? 10.243 23.365 54.807 1.00 33.21 146 TYR A CA 1
ATOM 675 C C . TYR A 1 146 ? 10.038 21.870 55.013 1.00 34.11 146 TYR A C 1
ATOM 676 O O . TYR A 1 146 ? 9.962 21.115 54.039 1.00 29.79 146 TYR A O 1
ATOM 685 N N . VAL A 1 147 ? 9.957 21.428 56.265 1.00 29.01 147 VAL A N 1
ATOM 686 C CA . VAL A 1 147 ? 9.775 20.002 56.539 1.00 28.88 147 VAL A CA 1
ATOM 687 C C . VAL A 1 147 ? 8.311 19.776 56.896 1.00 25.75 147 VAL A C 1
ATOM 688 O O . VAL A 1 147 ? 7.818 20.304 57.902 1.00 31.67 147 VAL A O 1
ATOM 692 N N . GLY A 1 148 ? 7.610 19.016 56.066 1.00 28.67 148 GLY A N 1
ATOM 693 C CA . GLY A 1 148 ? 6.231 18.655 56.321 1.00 29.73 148 GLY A CA 1
ATOM 694 C C . GLY A 1 148 ? 6.126 17.479 57.271 1.00 32.98 148 GLY A C 1
ATOM 695 O O . GLY A 1 148 ? 7.016 17.226 58.088 1.00 31.88 148 GLY A O 1
ATOM 696 N N . LYS A 1 149 ? 4.996 16.773 57.197 1.00 36.52 149 LYS A N 1
ATOM 697 C CA . LYS A 1 149 ? 4.791 15.653 58.124 1.00 35.69 149 LYS A CA 1
ATOM 698 C C . LYS A 1 149 ? 5.758 14.514 57.842 1.00 34.00 149 LYS A C 1
ATOM 699 O O . LYS A 1 149 ? 6.369 13.969 58.770 1.00 32.85 149 LYS A O 1
ATOM 705 N N . ASP A 1 150 ? 5.933 14.153 56.555 1.00 33.05 150 ASP A N 1
ATOM 706 C CA . ASP A 1 150 ? 6.717 12.975 56.206 1.00 36.13 150 ASP A CA 1
ATOM 707 C C . ASP A 1 150 ? 7.602 13.215 54.986 1.00 35.92 150 ASP A C 1
ATOM 708 O O . ASP A 1 150 ? 8.072 12.251 54.366 1.00 32.45 150 ASP A O 1
ATOM 713 N N . ARG A 1 151 ? 7.837 14.473 54.618 1.00 33.08 151 ARG A N 1
ATOM 714 C CA . ARG A 1 151 ? 8.605 14.779 53.431 1.00 31.65 151 ARG A CA 1
ATOM 715 C C . ARG A 1 151 ? 9.227 16.155 53.624 1.00 30.58 151 ARG A C 1
ATOM 716 O O . ARG A 1 151 ? 8.763 16.951 54.441 1.00 29.41 151 ARG A O 1
ATOM 724 N N . VAL A 1 152 ? 10.288 16.415 52.858 1.00 31.66 152 VAL A N 1
ATOM 725 C CA . VAL A 1 152 ? 11.034 17.671 52.887 1.00 28.58 152 VAL A CA 1
ATOM 726 C C . VAL A 1 152 ? 10.800 18.386 51.561 1.00 33.65 152 VAL A C 1
ATOM 727 O O . VAL A 1 152 ? 10.885 17.759 50.496 1.00 30.27 152 VAL A O 1
ATOM 731 N N . PHE A 1 153 ? 10.462 19.678 51.621 1.00 29.25 153 PHE A N 1
ATOM 732 C CA . PHE A 1 153 ? 10.353 20.534 50.439 1.00 29.81 153 PHE A CA 1
ATOM 733 C C . PHE A 1 153 ? 11.548 21.476 50.386 1.00 31.76 153 PHE A C 1
ATOM 734 O O . PHE A 1 153 ? 11.965 22.014 51.416 1.00 30.57 153 PHE A O 1
ATOM 742 N N . VAL A 1 154 ? 12.059 21.717 49.179 1.00 31.25 154 VAL A N 1
ATOM 743 C CA . VAL A 1 154 ? 13.183 22.619 48.980 1.00 30.39 154 VAL A CA 1
ATOM 744 C C . VAL A 1 154 ? 12.879 23.572 47.834 1.00 33.89 154 VAL A C 1
ATOM 745 O O . VAL A 1 154 ? 12.364 23.160 46.783 1.00 31.56 154 VAL A O 1
ATOM 749 N N . LEU A 1 155 ? 13.219 24.843 48.043 1.00 33.84 155 LEU A N 1
ATOM 750 C CA . LEU A 1 155 ? 13.129 25.898 47.037 1.00 35.78 155 LEU A CA 1
ATOM 751 C C . LEU A 1 155 ? 14.538 26.312 46.618 1.00 34.02 155 LEU A C 1
ATOM 752 O O . LEU A 1 155 ? 15.373 26.618 47.478 1.00 33.19 155 LEU A O 1
ATOM 757 N N . VAL A 1 156 ? 14.805 26.335 45.310 1.00 35.46 156 VAL A N 1
ATOM 758 C CA . VAL A 1 156 ? 16.091 26.800 44.807 1.00 36.32 156 VAL A CA 1
ATOM 759 C C . VAL A 1 156 ? 15.870 27.939 43.805 1.00 40.00 156 VAL A C 1
ATOM 760 O O . VAL A 1 156 ? 14.782 28.103 43.245 1.00 35.60 156 VAL A O 1
ATOM 764 N N . GLY A 1 157 ? 16.924 28.721 43.575 1.00 36.50 157 GLY A N 1
ATOM 765 C CA . GLY A 1 157 ? 16.838 29.846 42.652 1.00 44.71 157 GLY A CA 1
ATOM 766 C C . GLY A 1 157 ? 18.104 30.056 41.838 1.00 44.14 157 GLY A C 1
ATOM 767 O O . GLY A 1 157 ? 19.216 29.759 42.281 1.00 45.12 157 GLY A O 1
ATOM 768 N N . LEU A 1 158 ? 17.918 30.602 40.635 1.00 48.43 158 LEU A N 1
ATOM 769 C CA . LEU A 1 158 ? 19.012 30.961 39.735 1.00 47.44 158 LEU A CA 1
ATOM 770 C C . LEU A 1 158 ? 18.893 32.430 39.351 1.00 44.76 158 LEU A C 1
ATOM 771 O O . LEU A 1 158 ? 17.841 32.856 38.871 1.00 43.03 158 LEU A O 1
ATOM 776 N N . ASP A 1 159 ? 19.972 33.191 39.552 1.00 47.75 159 ASP A N 1
ATOM 777 C CA . ASP A 1 159 ? 19.975 34.625 39.265 1.00 52.98 159 ASP A CA 1
ATOM 778 C C . ASP A 1 159 ? 19.498 34.897 37.842 1.00 50.28 159 ASP A C 1
ATOM 779 O O . ASP A 1 159 ? 19.921 34.235 36.892 1.00 50.74 159 ASP A O 1
ATOM 784 N N . LYS A 1 160 ? 18.605 35.881 37.705 1.00 55.19 160 LYS A N 1
ATOM 785 C CA . LYS A 1 160 ? 18.039 36.195 36.396 1.00 54.92 160 LYS A CA 1
ATOM 786 C C . LYS A 1 160 ? 19.096 36.721 35.428 1.00 54.91 160 LYS A C 1
ATOM 787 O O . LYS A 1 160 ? 18.994 36.489 34.219 1.00 58.17 160 LYS A O 1
ATOM 793 N N . GLN A 1 161 ? 20.117 37.418 35.936 1.00 60.67 161 GLN A N 1
ATOM 794 C CA . GLN A 1 161 ? 21.217 37.858 35.076 1.00 60.62 161 GLN A CA 1
ATOM 795 C C . GLN A 1 161 ? 21.886 36.672 34.393 1.00 63.37 161 GLN A C 1
ATOM 796 O O . GLN A 1 161 ? 22.256 36.751 33.214 1.00 63.14 161 GLN A O 1
ATOM 802 N N . ILE A 1 162 ? 22.030 35.556 35.110 1.00 58.54 162 ILE A N 1
ATOM 803 C CA . ILE A 1 162 ? 22.555 34.351 34.483 1.00 58.10 162 ILE A CA 1
ATOM 804 C C . ILE A 1 162 ? 21.599 33.857 33.408 1.00 62.55 162 ILE A C 1
ATOM 805 O O . ILE A 1 162 ? 22.030 33.365 32.355 1.00 63.01 162 ILE A O 1
ATOM 810 N N . VAL A 1 163 ? 20.294 34.013 33.626 1.00 60.30 163 VAL A N 1
ATOM 811 C CA . VAL A 1 163 ? 19.336 33.614 32.604 1.00 57.08 163 VAL A CA 1
ATOM 812 C C . VAL A 1 163 ? 19.417 34.577 31.426 1.00 61.98 163 VAL A C 1
ATOM 813 O O . VAL A 1 163 ? 19.337 34.166 30.261 1.00 61.48 163 VAL A O 1
ATOM 817 N N . ASP A 1 164 ? 19.605 35.870 31.717 1.00 60.61 164 ASP A N 1
ATOM 818 C CA . ASP A 1 164 ? 19.786 36.859 30.656 1.00 67.01 164 ASP A CA 1
ATOM 819 C C . ASP A 1 164 ? 20.938 36.502 29.729 1.00 66.57 164 ASP A C 1
ATOM 820 O O . ASP A 1 164 ? 20.854 36.690 28.510 1.00 67.61 164 ASP A O 1
ATOM 825 N N . LYS A 1 165 ? 22.027 35.970 30.292 1.00 63.39 165 LYS A N 1
ATOM 826 C CA . LYS A 1 165 ? 23.175 35.590 29.483 1.00 67.33 165 LYS A CA 1
ATOM 827 C C . LYS A 1 165 ? 22.832 34.432 28.551 1.00 69.43 165 LYS A C 1
ATOM 828 O O . LYS A 1 165 ? 23.285 34.405 27.401 1.00 69.55 165 LYS A O 1
ATOM 834 N N . VAL A 1 166 ? 22.030 33.470 29.025 1.00 66.49 166 VAL A N 1
ATOM 835 C CA . VAL A 1 166 ? 21.693 32.293 28.217 1.00 66.96 166 VAL A CA 1
ATOM 836 C C . VAL A 1 166 ? 20.867 32.664 26.984 1.00 69.27 166 VAL A C 1
ATOM 837 O O . VAL A 1 166 ? 21.021 32.061 25.912 1.00 68.79 166 VAL A O 1
ATOM 841 N N . ARG A 1 167 ? 19.965 33.639 27.110 1.00 68.97 167 ARG A N 1
ATOM 842 C CA . ARG A 1 167 ? 19.180 34.028 25.940 1.00 72.11 167 ARG A CA 1
ATOM 843 C C . ARG A 1 167 ? 20.059 34.666 24.871 1.00 70.56 167 ARG A C 1
ATOM 844 O O . ARG A 1 167 ? 19.767 34.546 23.678 1.00 70.84 167 ARG A O 1
ATOM 852 N N . GLU A 1 168 ? 21.120 35.367 25.276 1.00 69.61 168 GLU A N 1
ATOM 853 C CA . GLU A 1 168 ? 22.007 35.976 24.292 1.00 71.59 168 GLU A CA 1
ATOM 854 C C . GLU A 1 168 ? 22.702 34.911 23.456 1.00 73.25 168 GLU A C 1
ATOM 855 O O . GLU A 1 168 ? 22.807 35.048 22.232 1.00 73.43 168 GLU A O 1
ATOM 861 N N . GLU A 1 169 ? 23.147 33.827 24.096 1.00 72.58 169 GLU A N 1
ATOM 862 C CA . GLU A 1 169 ? 23.734 32.711 23.363 1.00 72.55 169 GLU A CA 1
ATOM 863 C C . GLU A 1 169 ? 22.770 32.143 22.331 1.00 73.86 169 GLU A C 1
ATOM 864 O O . GLU A 1 169 ? 23.207 31.546 21.340 1.00 75.26 169 GLU A O 1
ATOM 870 N N . LEU A 1 170 ? 21.464 32.297 22.559 1.00 73.40 170 LEU A N 1
ATOM 871 C CA . LEU A 1 170 ? 20.423 31.858 21.636 1.00 75.42 170 LEU A CA 1
ATOM 872 C C . LEU A 1 170 ? 20.055 32.897 20.578 1.00 72.11 170 LEU A C 1
ATOM 873 O O . LEU A 1 170 ? 19.357 32.555 19.614 1.00 71.52 170 LEU A O 1
ATOM 878 N N . GLY A 1 171 ? 20.477 34.150 20.736 1.00 72.03 171 GLY A N 1
ATOM 879 C CA . GLY A 1 171 ? 20.065 35.184 19.804 1.00 75.24 171 GLY A CA 1
ATOM 880 C C . GLY A 1 171 ? 18.755 35.833 20.216 1.00 76.77 171 GLY A C 1
ATOM 881 O O . GLY A 1 171 ? 17.855 35.995 19.388 1.00 74.06 171 GLY A O 1
ATOM 882 N N . MET A 1 172 ? 18.616 36.184 21.491 1.00 73.56 172 MET A N 1
ATOM 883 C CA . MET A 1 172 ? 17.386 36.818 21.972 1.00 72.88 172 MET A CA 1
ATOM 884 C C . MET A 1 172 ? 17.653 38.200 22.558 1.00 72.98 172 MET A C 1
ATOM 885 O O . MET A 1 172 ? 16.727 38.981 22.791 1.00 77.51 172 MET A O 1
ATOM 890 N N . GLY B 1 43 ? 50.654 17.896 55.757 1.00 59.22 43 GLY B N 1
ATOM 891 C CA . GLY B 1 43 ? 50.523 19.094 54.949 1.00 56.92 43 GLY B CA 1
ATOM 892 C C . GLY B 1 43 ? 49.497 18.959 53.837 1.00 52.35 43 GLY B C 1
ATOM 893 O O . GLY B 1 43 ? 48.524 18.218 53.965 1.00 55.58 43 GLY B O 1
ATOM 894 N N . ALA B 1 44 ? 49.730 19.639 52.724 1.00 48.83 44 ALA B N 1
ATOM 895 C CA . ALA B 1 44 ? 48.730 19.637 51.675 1.00 44.37 44 ALA B CA 1
ATOM 896 C C . ALA B 1 44 ? 48.770 18.328 50.889 1.00 44.12 44 ALA B C 1
ATOM 897 O O . ALA B 1 44 ? 49.834 17.720 50.735 1.00 46.65 44 ALA B O 1
ATOM 899 N N . PRO B 1 45 ? 47.616 17.864 50.408 1.00 43.31 45 PRO B N 1
ATOM 900 C CA . PRO B 1 45 ? 47.583 16.629 49.614 1.00 42.48 45 PRO B CA 1
ATOM 901 C C . PRO B 1 45 ? 48.399 16.764 48.340 1.00 43.51 45 PRO B C 1
ATOM 902 O O . PRO B 1 45 ? 48.668 17.872 47.858 1.00 42.24 45 PRO B O 1
ATOM 906 N N . ASP B 1 46 ? 48.778 15.601 47.784 1.00 39.14 46 ASP B N 1
ATOM 907 C CA . ASP B 1 46 ? 49.588 15.587 46.567 1.00 40.46 46 ASP B CA 1
ATOM 908 C C . ASP B 1 46 ? 48.931 16.361 45.432 1.00 38.13 46 ASP B C 1
ATOM 909 O O . ASP B 1 46 ? 49.632 16.983 44.629 1.00 40.65 46 ASP B O 1
ATOM 914 N N . TRP B 1 47 ? 47.599 16.340 45.335 1.00 35.86 47 TRP B N 1
ATOM 915 C CA . TRP B 1 47 ? 46.954 16.980 44.197 1.00 34.50 47 TRP B CA 1
ATOM 916 C C . TRP B 1 47 ? 47.001 18.506 44.236 1.00 36.36 47 TRP B C 1
ATOM 917 O O . TRP B 1 47 ? 46.729 19.114 43.204 1.00 39.81 47 TRP B O 1
ATOM 928 N N . VAL B 1 48 ? 47.329 19.159 45.356 1.00 40.63 48 VAL B N 1
ATOM 929 C CA . VAL B 1 48 ? 47.204 20.620 45.298 1.00 39.90 48 VAL B CA 1
ATOM 930 C C . VAL B 1 48 ? 48.393 21.247 44.561 1.00 43.85 48 VAL B C 1
ATOM 931 O O . VAL B 1 48 ? 48.203 22.124 43.715 1.00 44.61 48 VAL B O 1
ATOM 935 N N . VAL B 1 49 ? 49.619 20.796 44.821 1.00 46.37 49 VAL B N 1
ATOM 936 C CA . VAL B 1 49 ? 50.802 21.351 44.165 1.00 50.63 49 VAL B CA 1
ATOM 937 C C . VAL B 1 49 ? 51.514 20.327 43.292 1.00 51.26 49 VAL B C 1
ATOM 938 O O . VAL B 1 49 ? 52.434 20.702 42.544 1.00 53.89 49 VAL B O 1
ATOM 942 N N . GLY B 1 50 ? 51.114 19.064 43.345 1.00 44.51 50 GLY B N 1
ATOM 943 C CA . GLY B 1 50 ? 51.812 18.051 42.588 1.00 44.65 50 GLY B CA 1
ATOM 944 C C . GLY B 1 50 ? 51.550 18.166 41.097 1.00 47.92 50 GLY B C 1
ATOM 945 O O . GLY B 1 50 ? 50.664 18.884 40.626 1.00 47.50 50 GLY B O 1
ATOM 946 N N . ASP B 1 51 ? 52.350 17.412 40.345 1.00 46.40 51 ASP B N 1
ATOM 947 C CA . ASP B 1 51 ? 52.186 17.244 38.903 1.00 44.47 51 ASP B CA 1
ATOM 948 C C . ASP B 1 51 ? 50.923 16.435 38.643 1.00 44.86 51 ASP B C 1
ATOM 949 O O . ASP B 1 51 ? 50.863 15.254 38.991 1.00 45.16 51 ASP B O 1
ATOM 954 N N . LEU B 1 52 ? 49.909 17.066 38.037 1.00 43.51 52 LEU B N 1
ATOM 955 C CA . LEU B 1 52 ? 48.616 16.400 37.868 1.00 45.33 52 LEU B CA 1
ATOM 956 C C . LEU B 1 52 ? 48.698 15.216 36.924 1.00 49.59 52 LEU B C 1
ATOM 957 O O . LEU B 1 52 ? 47.888 14.289 37.023 1.00 48.99 52 LEU B O 1
ATOM 962 N N . GLU B 1 53 ? 49.647 15.232 35.992 1.00 48.71 53 GLU B N 1
ATOM 963 C CA . GLU B 1 53 ? 49.828 14.073 35.136 1.00 50.56 53 GLU B CA 1
ATOM 964 C C . GLU B 1 53 ? 50.284 12.858 35.936 1.00 49.13 53 GLU B C 1
ATOM 965 O O . GLU B 1 53 ? 49.957 11.721 35.576 1.00 50.93 53 GLU B O 1
ATOM 971 N N . LYS B 1 54 ? 51.028 13.079 37.030 1.00 46.24 54 LYS B N 1
ATOM 972 C CA . LYS B 1 54 ? 51.468 11.995 37.898 1.00 43.07 54 LYS B CA 1
ATOM 973 C C . LYS B 1 54 ? 50.417 11.617 38.939 1.00 45.16 54 LYS B C 1
ATOM 974 O O . LYS B 1 54 ? 50.182 10.424 39.172 1.00 39.33 54 LYS B O 1
ATOM 980 N N . VAL B 1 55 ? 49.792 12.612 39.578 1.00 42.81 55 VAL B N 1
ATOM 981 C CA . VAL B 1 55 ? 48.703 12.348 40.518 1.00 40.83 55 VAL B CA 1
ATOM 982 C C . VAL B 1 55 ? 47.554 11.631 39.817 1.00 40.34 55 VAL B C 1
ATOM 983 O O . VAL B 1 55 ? 46.897 10.776 40.415 1.00 39.32 55 VAL B O 1
ATOM 987 N N . ALA B 1 56 ? 47.307 11.940 38.542 1.00 41.01 56 ALA B N 1
ATOM 988 C CA . ALA B 1 56 ? 46.222 11.281 37.814 1.00 41.74 56 ALA B CA 1
ATOM 989 C C . ALA B 1 56 ? 46.416 9.770 37.695 1.00 43.11 56 ALA B C 1
ATOM 990 O O . ALA B 1 56 ? 45.443 9.049 37.435 1.00 41.02 56 ALA B O 1
ATOM 992 N N . LYS B 1 57 ? 47.640 9.274 37.886 1.00 40.73 57 LYS B N 1
ATOM 993 C CA . LYS B 1 57 ? 47.895 7.839 37.842 1.00 44.90 57 LYS B CA 1
ATOM 994 C C . LYS B 1 57 ? 47.595 7.122 39.157 1.00 41.35 57 LYS B C 1
ATOM 995 O O . LYS B 1 57 ? 47.640 5.886 39.189 1.00 44.95 57 LYS B O 1
ATOM 1001 N N . TYR B 1 58 ? 47.297 7.847 40.232 1.00 37.92 58 TYR B N 1
ATOM 1002 C CA . TYR B 1 58 ? 46.998 7.207 41.510 1.00 41.16 58 TYR B CA 1
ATOM 1003 C C . TYR B 1 58 ? 45.774 6.303 41.379 1.00 41.65 58 TYR B C 1
ATOM 1004 O O . TYR B 1 58 ? 44.828 6.608 40.643 1.00 41.19 58 TYR B O 1
ATOM 1013 N N . GLU B 1 59 ? 45.783 5.199 42.140 1.00 42.80 59 GLU B N 1
ATOM 1014 C CA . GLU B 1 59 ? 44.630 4.299 42.174 1.00 46.02 59 GLU B CA 1
ATOM 1015 C C . GLU B 1 59 ? 43.331 5.046 42.482 1.00 46.63 59 GLU B C 1
ATOM 1016 O O . GLU B 1 59 ? 42.298 4.773 41.860 1.00 42.60 59 GLU B O 1
ATOM 1022 N N . LYS B 1 60 ? 43.372 6.004 43.428 1.00 40.46 60 LYS B N 1
ATOM 1023 C CA . LYS B 1 60 ? 42.174 6.763 43.808 1.00 43.64 60 LYS B CA 1
ATOM 1024 C C . LYS B 1 60 ? 41.516 7.448 42.619 1.00 41.09 60 LYS B C 1
ATOM 1025 O O . LYS B 1 60 ? 40.311 7.722 42.655 1.00 41.77 60 LYS B O 1
ATOM 1031 N N . TYR B 1 61 ? 42.297 7.835 41.613 1.00 40.39 61 TYR B N 1
ATOM 1032 C CA . TYR B 1 61 ? 41.792 8.612 40.490 1.00 40.64 61 TYR B CA 1
ATOM 1033 C C . TYR B 1 61 ? 41.761 7.830 39.174 1.00 45.54 61 TYR B C 1
ATOM 1034 O O . TYR B 1 61 ? 41.572 8.435 38.112 1.00 41.69 61 TYR B O 1
ATOM 1043 N N . SER B 1 62 ? 41.902 6.504 39.216 1.00 45.99 62 SER B N 1
ATOM 1044 C CA . SER B 1 62 ? 42.003 5.737 37.977 1.00 46.07 62 SER B CA 1
ATOM 1045 C C . SER B 1 62 ? 40.718 5.780 37.171 1.00 48.85 62 SER B C 1
ATOM 1046 O O . SER B 1 62 ? 40.760 5.615 35.949 1.00 53.16 62 SER B O 1
ATOM 1049 N N . GLY B 1 63 ? 39.589 6.071 37.801 1.00 47.09 63 GLY B N 1
ATOM 1050 C CA . GLY B 1 63 ? 38.345 6.122 37.070 1.00 50.63 63 GLY B CA 1
ATOM 1051 C C . GLY B 1 63 ? 37.895 7.500 36.636 1.00 45.12 63 GLY B C 1
ATOM 1052 O O . GLY B 1 63 ? 36.742 7.641 36.211 1.00 46.73 63 GLY B O 1
ATOM 1053 N N . VAL B 1 64 ? 38.743 8.529 36.750 1.00 43.00 64 VAL B N 1
ATOM 1054 C CA . VAL B 1 64 ? 38.299 9.902 36.513 1.00 42.84 64 VAL B CA 1
ATOM 1055 C C . VAL B 1 64 ? 39.358 10.711 35.778 1.00 40.73 64 VAL B C 1
ATOM 1056 O O . VAL B 1 64 ? 40.565 10.515 35.947 1.00 41.05 64 VAL B O 1
ATOM 1060 N N . PHE B 1 65 ? 38.865 11.619 34.943 1.00 39.97 65 PHE B N 1
ATOM 1061 C CA . PHE B 1 65 ? 39.630 12.715 34.373 1.00 43.47 65 PHE B CA 1
ATOM 1062 C C . PHE B 1 65 ? 39.546 13.901 35.328 1.00 37.10 65 PHE B C 1
ATOM 1063 O O . PHE B 1 65 ? 38.443 14.306 35.707 1.00 40.25 65 PHE B O 1
ATOM 1071 N N . LEU B 1 66 ? 40.697 14.467 35.690 1.00 38.37 66 LEU B N 1
ATOM 1072 C CA . LEU B 1 66 ? 40.809 15.451 36.770 1.00 39.02 66 LEU B CA 1
ATOM 1073 C C . LEU B 1 66 ? 40.834 16.890 36.256 1.00 41.16 66 LEU B C 1
ATOM 1074 O O . LEU B 1 66 ? 41.186 17.159 35.102 1.00 36.66 66 LEU B O 1
ATOM 1079 N N . GLY B 1 67 ? 40.404 17.805 37.123 1.00 37.72 67 GLY B N 1
ATOM 1080 C CA . GLY B 1 67 ? 40.624 19.232 36.932 1.00 36.81 67 GLY B CA 1
ATOM 1081 C C . GLY B 1 67 ? 40.822 19.871 38.290 1.00 36.31 67 GLY B C 1
ATOM 1082 O O . GLY B 1 67 ? 40.369 19.342 39.306 1.00 33.16 67 GLY B O 1
ATOM 1083 N N . ARG B 1 68 ? 41.524 21.000 38.318 1.00 35.90 68 ARG B N 1
ATOM 1084 C CA . ARG B 1 68 ? 41.910 21.602 39.587 1.00 34.54 68 ARG B CA 1
ATOM 1085 C C . ARG B 1 68 ? 41.902 23.118 39.415 1.00 39.99 68 ARG B C 1
ATOM 1086 O O . ARG B 1 68 ? 42.090 23.622 38.306 1.00 38.20 68 ARG B O 1
ATOM 1094 N N . ALA B 1 69 ? 41.623 23.847 40.501 1.00 32.57 69 ALA B N 1
ATOM 1095 C CA . ALA B 1 69 ? 41.655 25.304 40.427 1.00 34.92 69 ALA B CA 1
ATOM 1096 C C . ALA B 1 69 ? 41.710 25.875 41.838 1.00 38.15 69 ALA B C 1
ATOM 1097 O O . ALA B 1 69 ? 41.540 25.162 42.825 1.00 32.19 69 ALA B O 1
ATOM 1099 N N . GLU B 1 70 ? 41.968 27.178 41.919 1.00 34.27 70 GLU B N 1
ATOM 1100 C CA . GLU B 1 70 ? 42.052 27.875 43.186 1.00 32.81 70 GLU B CA 1
ATOM 1101 C C . GLU B 1 70 ? 41.317 29.201 43.087 1.00 35.31 70 GLU B C 1
ATOM 1102 O O . GLU B 1 70 ? 41.112 29.751 41.997 1.00 31.87 70 GLU B O 1
ATOM 1108 N N . ASP B 1 71 ? 40.979 29.749 44.248 1.00 29.45 71 ASP B N 1
ATOM 1109 C CA . ASP B 1 71 ? 40.345 31.063 44.285 1.00 33.29 71 ASP B CA 1
ATOM 1110 C C . ASP B 1 71 ? 40.690 31.783 45.575 1.00 35.39 71 ASP B C 1
ATOM 1111 O O . ASP B 1 71 ? 40.526 31.231 46.672 1.00 29.29 71 ASP B O 1
ATOM 1116 N N . LEU B 1 72 ? 41.147 33.028 45.428 1.00 29.96 72 LEU B N 1
ATOM 1117 C CA . LEU B 1 72 ? 41.562 33.824 46.575 1.00 33.25 72 LEU B CA 1
ATOM 1118 C C . LEU B 1 72 ? 40.360 34.189 47.432 1.00 32.06 72 LEU B C 1
ATOM 1119 O O . LEU B 1 72 ? 39.301 34.568 46.920 1.00 28.31 72 LEU B O 1
ATOM 1124 N N . ILE B 1 73 ? 40.541 34.086 48.745 1.00 27.39 73 ILE B N 1
ATOM 1125 C CA . ILE B 1 73 ? 39.504 34.419 49.714 1.00 29.68 73 ILE B CA 1
ATOM 1126 C C . ILE B 1 73 ? 39.435 35.931 49.914 1.00 33.07 73 ILE B C 1
ATOM 1127 O O . ILE B 1 73 ? 40.458 36.588 50.144 1.00 30.84 73 ILE B O 1
ATOM 1132 N N . THR B 1 74 ? 38.226 36.492 49.825 1.00 32.08 74 THR B N 1
ATOM 1133 C CA . THR B 1 74 ? 37.975 37.862 50.260 1.00 32.06 74 THR B CA 1
ATOM 1134 C C . THR B 1 74 ? 36.796 37.890 51.230 1.00 34.13 74 THR B C 1
ATOM 1135 O O . THR B 1 74 ? 35.984 36.962 51.285 1.00 36.63 74 THR B O 1
ATOM 1139 N N . ASN B 1 75 ? 36.732 38.950 52.032 1.00 29.71 75 ASN B N 1
ATOM 1140 C CA . ASN B 1 75 ? 35.672 39.127 53.034 1.00 36.75 75 ASN B CA 1
ATOM 1141 C C . ASN B 1 75 ? 35.654 37.976 54.051 1.00 37.36 75 ASN B C 1
ATOM 1142 O O . ASN B 1 75 ? 34.625 37.691 54.676 1.00 33.77 75 ASN B O 1
ATOM 1147 N N . ASN B 1 76 ? 36.790 37.302 54.210 1.00 34.94 76 ASN B N 1
ATOM 1148 C CA . ASN B 1 76 ? 36.929 36.148 55.099 1.00 32.72 76 ASN B CA 1
ATOM 1149 C C . ASN B 1 76 ? 35.908 35.054 54.788 1.00 36.04 76 ASN B C 1
ATOM 1150 O O . ASN B 1 76 ? 35.509 34.306 55.677 1.00 35.18 76 ASN B O 1
ATOM 1155 N N . ASP B 1 77 ? 35.489 34.909 53.533 1.00 29.78 77 ASP B N 1
ATOM 1156 C CA . ASP B 1 77 ? 34.404 33.991 53.179 1.00 31.58 77 ASP B CA 1
ATOM 1157 C C . ASP B 1 77 ? 34.973 32.794 52.409 1.00 33.80 77 ASP B C 1
ATOM 1158 O O . ASP B 1 77 ? 35.152 32.844 51.181 1.00 28.36 77 ASP B O 1
ATOM 1163 N N . VAL B 1 78 ? 35.193 31.701 53.143 1.00 27.01 78 VAL B N 1
ATOM 1164 C CA . VAL B 1 78 ? 35.728 30.457 52.587 1.00 31.52 78 VAL B CA 1
ATOM 1165 C C . VAL B 1 78 ? 34.683 29.729 51.744 1.00 31.82 78 VAL B C 1
ATOM 1166 O O . VAL B 1 78 ? 35.031 29.020 50.793 1.00 33.13 78 VAL B O 1
ATOM 1170 N N . ASP B 1 79 ? 33.392 29.862 52.073 1.00 29.20 79 ASP B N 1
ATOM 1171 C CA . ASP B 1 79 ? 32.365 29.201 51.272 1.00 32.73 79 ASP B CA 1
ATOM 1172 C C . ASP B 1 79 ? 32.334 29.758 49.856 1.00 32.86 79 ASP B C 1
ATOM 1173 O O . ASP B 1 79 ? 32.215 29.014 48.875 1.00 32.51 79 ASP B O 1
ATOM 1178 N N . TYR B 1 80 ? 32.393 31.080 49.738 1.00 33.26 80 TYR B N 1
ATOM 1179 C CA . TYR B 1 80 ? 32.330 31.693 48.420 1.00 33.87 80 TYR B CA 1
ATOM 1180 C C . TYR B 1 80 ? 33.489 31.225 47.552 1.00 34.60 80 TYR B C 1
ATOM 1181 O O . TYR B 1 80 ? 33.286 30.811 46.407 1.00 36.70 80 TYR B O 1
ATOM 1190 N N . SER B 1 81 ? 34.715 31.270 48.087 1.00 32.42 81 SER B N 1
ATOM 1191 C CA . SER B 1 81 ? 35.878 30.818 47.329 1.00 31.35 81 SER B CA 1
ATOM 1192 C C . SER B 1 81 ? 35.835 29.320 47.032 1.00 33.48 81 SER B C 1
ATOM 1193 O O . SER B 1 81 ? 36.361 28.888 45.998 1.00 34.29 81 SER B O 1
ATOM 1196 N N . THR B 1 82 ? 35.232 28.510 47.915 1.00 30.58 82 THR B N 1
ATOM 1197 C CA . THR B 1 82 ? 35.031 27.097 47.587 1.00 31.79 82 THR B CA 1
ATOM 1198 C C . THR B 1 82 ? 34.123 26.969 46.366 1.00 34.93 82 THR B C 1
ATOM 1199 O O . THR B 1 82 ? 34.415 26.219 45.422 1.00 32.96 82 THR B O 1
ATOM 1203 N N . ASN B 1 83 ? 33.050 27.750 46.339 1.00 34.22 83 ASN B N 1
ATOM 1204 C CA . ASN B 1 83 ? 32.130 27.720 45.214 1.00 33.79 83 ASN B CA 1
ATOM 1205 C C . ASN B 1 83 ? 32.797 28.227 43.932 1.00 36.29 83 ASN B C 1
ATOM 1206 O O . ASN B 1 83 ? 32.684 27.592 42.880 1.00 31.01 83 ASN B O 1
ATOM 1211 N N . GLN B 1 84 ? 33.575 29.313 44.014 1.00 36.62 84 GLN B N 1
ATOM 1212 C CA . GLN B 1 84 ? 34.266 29.836 42.828 1.00 34.38 84 GLN B CA 1
ATOM 1213 C C . GLN B 1 84 ? 35.310 28.864 42.289 1.00 34.54 84 GLN B C 1
ATOM 1214 O O . GLN B 1 84 ? 35.417 28.679 41.068 1.00 34.83 84 GLN B O 1
ATOM 1220 N N . ALA B 1 85 ? 36.125 28.273 43.172 1.00 32.22 85 ALA B N 1
ATOM 1221 C CA . ALA B 1 85 ? 37.191 27.386 42.717 1.00 30.84 85 ALA B CA 1
ATOM 1222 C C . ALA B 1 85 ? 36.619 26.126 42.096 1.00 35.48 85 ALA B C 1
ATOM 1223 O O . ALA B 1 85 ? 37.200 25.571 41.151 1.00 32.38 85 ALA B O 1
ATOM 1225 N N . THR B 1 86 ? 35.459 25.698 42.575 1.00 32.23 86 THR B N 1
ATOM 1226 C CA . THR B 1 86 ? 34.816 24.533 41.984 1.00 30.99 86 THR B CA 1
ATOM 1227 C C . THR B 1 86 ? 34.402 24.810 40.543 1.00 34.60 86 THR B C 1
ATOM 1228 O O . THR B 1 86 ? 34.677 23.994 39.646 1.00 33.48 86 THR B O 1
ATOM 1232 N N . ALA B 1 87 ? 33.792 25.971 40.277 1.00 34.63 87 ALA B N 1
ATOM 1233 C CA . ALA B 1 87 ? 33.401 26.310 38.911 1.00 33.22 87 ALA B CA 1
ATOM 1234 C C . ALA B 1 87 ? 34.623 26.453 38.016 1.00 32.57 87 ALA B C 1
ATOM 1235 O O . ALA B 1 87 ? 34.623 25.990 36.864 1.00 38.70 87 ALA B O 1
ATOM 1237 N N . LYS B 1 88 ?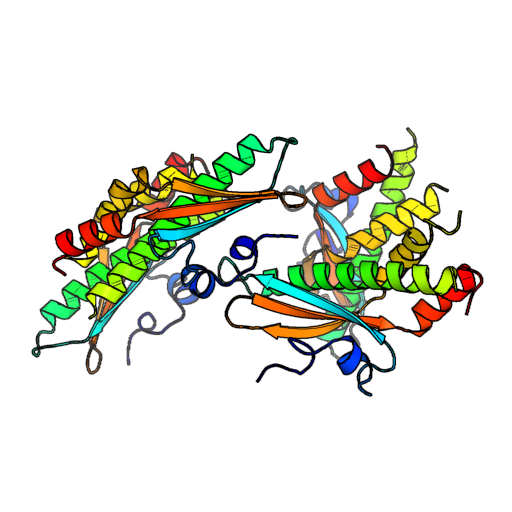 35.683 27.088 38.520 1.00 32.83 88 LYS B N 1
ATOM 1238 C CA . LYS B 1 88 ? 36.906 27.195 37.743 1.00 35.65 88 LYS B CA 1
ATOM 1239 C C . LYS B 1 88 ? 37.538 25.827 37.527 1.00 41.54 88 LYS B C 1
ATOM 1240 O O . LYS B 1 88 ? 38.039 25.535 36.436 1.00 33.49 88 LYS B O 1
ATOM 1246 N N . ALA B 1 89 ? 37.439 24.937 38.516 1.00 35.65 89 ALA B N 1
ATOM 1247 C CA . ALA B 1 89 ? 38.004 23.601 38.329 1.00 34.99 89 ALA B CA 1
ATOM 1248 C C . ALA B 1 89 ? 37.287 22.845 37.223 1.00 36.87 89 ALA B C 1
ATOM 1249 O O . ALA B 1 89 ? 37.927 22.173 36.403 1.00 38.23 89 ALA B O 1
ATOM 1251 N N . ARG B 1 90 ? 35.956 22.945 37.172 1.00 37.01 90 ARG B N 1
ATOM 1252 C CA . ARG B 1 90 ? 35.227 22.284 36.091 1.00 39.42 90 ARG B CA 1
ATOM 1253 C C . ARG B 1 90 ? 35.617 22.860 34.730 1.00 36.53 90 ARG B C 1
ATOM 1254 O O . ARG B 1 90 ? 35.685 22.127 33.736 1.00 38.76 90 ARG B O 1
ATOM 1262 N N . ALA B 1 91 ? 35.917 24.163 34.677 1.00 38.79 91 ALA B N 1
ATOM 1263 C CA . ALA B 1 91 ? 36.286 24.818 33.422 1.00 40.14 91 ALA B CA 1
ATOM 1264 C C . ALA B 1 91 ? 37.689 24.424 32.971 1.00 41.23 91 ALA B C 1
ATOM 1265 O O . ALA B 1 91 ? 37.955 24.337 31.768 1.00 43.38 91 ALA B O 1
ATOM 1267 N N . ASN B 1 92 ? 38.608 24.212 33.916 1.00 39.64 92 ASN B N 1
ATOM 1268 C CA . ASN B 1 92 ? 39.933 23.717 33.555 1.00 41.07 92 ASN B CA 1
ATOM 1269 C C . ASN B 1 92 ? 39.855 22.282 33.062 1.00 44.13 92 ASN B C 1
ATOM 1270 O O . ASN B 1 92 ? 40.555 21.907 32.111 1.00 45.08 92 ASN B O 1
ATOM 1275 N N . LEU B 1 93 ? 39.005 21.467 33.692 1.00 39.96 93 LEU B N 1
ATOM 1276 C CA . LEU B 1 93 ? 38.787 20.112 33.205 1.00 40.11 93 LEU B CA 1
ATOM 1277 C C . LEU B 1 93 ? 38.263 20.137 31.770 1.00 44.16 93 LEU B C 1
ATOM 1278 O O . LEU B 1 93 ? 38.751 19.400 30.906 1.00 38.88 93 LEU B O 1
ATOM 1283 N N . ALA B 1 94 ? 37.265 20.981 31.502 1.00 40.90 94 ALA B N 1
ATOM 1284 C CA . ALA B 1 94 ? 36.695 21.052 30.157 1.00 43.49 94 ALA B CA 1
ATOM 1285 C C . ALA B 1 94 ? 37.737 21.473 29.132 1.00 45.10 94 ALA B C 1
ATOM 1286 O O . ALA B 1 94 ? 37.802 20.910 28.030 1.00 42.35 94 ALA B O 1
ATOM 1288 N N . ALA B 1 95 ? 38.533 22.491 29.460 1.00 44.77 95 ALA B N 1
ATOM 1289 C CA . ALA B 1 95 ? 39.540 22.977 28.520 1.00 47.51 95 ALA B CA 1
ATOM 1290 C C . ALA B 1 95 ? 40.588 21.910 28.252 1.00 50.64 95 ALA B C 1
ATOM 1291 O O . ALA B 1 95 ? 41.018 21.715 27.109 1.00 48.53 95 ALA B O 1
ATOM 1293 N N . ASN B 1 96 ? 41.027 21.224 29.301 1.00 47.28 96 ASN B N 1
ATOM 1294 C CA . ASN B 1 96 ? 42.046 20.202 29.130 1.00 50.09 96 ASN B CA 1
ATOM 1295 C C . ASN B 1 96 ? 41.469 18.949 28.480 1.00 49.24 96 ASN B C 1
ATOM 1296 O O . ASN B 1 96 ? 42.178 18.241 27.756 1.00 51.96 96 ASN B O 1
ATOM 1301 N N . LEU B 1 97 ? 40.182 18.674 28.695 1.00 43.66 97 LEU B N 1
ATOM 1302 C CA . LEU B 1 97 ? 39.555 17.548 28.015 1.00 49.71 97 LEU B CA 1
ATOM 1303 C C . LEU B 1 97 ? 39.371 17.831 26.525 1.00 49.12 97 LEU B C 1
ATOM 1304 O O . LEU B 1 97 ? 39.619 16.956 25.682 1.00 52.45 97 LEU B O 1
ATOM 1309 N N . LYS B 1 98 ? 38.946 19.047 26.179 1.00 48.67 98 LYS B N 1
ATOM 1310 C CA . LYS B 1 98 ? 38.798 19.391 24.766 1.00 50.53 98 LYS B CA 1
ATOM 1311 C C . LYS B 1 98 ? 40.131 19.308 24.036 1.00 52.95 98 LYS B C 1
ATOM 1312 O O . LYS B 1 98 ? 40.206 18.759 22.926 1.00 59.25 98 LYS B O 1
ATOM 1318 N N . SER B 1 99 ? 41.194 19.848 24.632 1.00 49.41 99 SER B N 1
ATOM 1319 C CA . SER B 1 99 ? 42.500 19.805 23.981 1.00 55.12 99 SER B CA 1
ATOM 1320 C C . SER B 1 99 ? 43.064 18.388 23.911 1.00 57.57 99 SER B C 1
ATOM 1321 O O . SER B 1 99 ? 43.730 18.037 22.929 1.00 58.46 99 SER B O 1
ATOM 1324 N N . THR B 1 100 ? 42.795 17.551 24.913 1.00 52.42 100 THR B N 1
ATOM 1325 C CA . THR B 1 100 ? 43.281 16.176 24.845 1.00 57.31 100 THR B CA 1
ATOM 1326 C C . THR B 1 100 ? 42.591 15.410 23.721 1.00 59.16 100 THR B C 1
ATOM 1327 O O . THR B 1 100 ? 43.233 14.616 23.025 1.00 61.24 100 THR B O 1
ATOM 1331 N N . LEU B 1 101 ? 41.284 15.628 23.529 1.00 57.20 101 LEU B N 1
ATOM 1332 C CA . LEU B 1 101 ? 40.580 14.980 22.425 1.00 59.97 101 LEU B CA 1
ATOM 1333 C C . LEU B 1 101 ? 41.004 15.538 21.071 1.00 63.45 101 LEU B C 1
ATOM 1334 O O . LEU B 1 101 ? 40.853 14.848 20.055 1.00 64.69 101 LEU B O 1
ATOM 1339 N N . GLN B 1 102 ? 41.529 16.766 21.041 1.00 59.97 102 GLN B N 1
ATOM 1340 C CA . GLN B 1 102 ? 42.038 17.352 19.804 1.00 65.57 102 GLN B CA 1
ATOM 1341 C C . GLN B 1 102 ? 43.279 16.619 19.320 1.00 68.64 102 GLN B C 1
ATOM 1342 O O . GLN B 1 102 ? 43.347 16.184 18.163 1.00 69.65 102 GLN B O 1
ATOM 1348 N N . LYS B 1 103 ? 44.286 16.498 20.189 1.00 67.09 103 LYS B N 1
ATOM 1349 C CA . LYS B 1 103 ? 45.488 15.767 19.812 1.00 69.42 103 LYS B CA 1
ATOM 1350 C C . LYS B 1 103 ? 45.166 14.314 19.498 1.00 73.74 103 LYS B C 1
ATOM 1351 O O . LYS B 1 103 ? 45.688 13.752 18.529 1.00 75.59 103 LYS B O 1
ATOM 1357 N N . ASP B 1 104 ? 44.287 13.691 20.289 1.00 69.39 104 ASP B N 1
ATOM 1358 C CA . ASP B 1 104 ? 43.965 12.292 20.035 1.00 71.84 104 ASP B CA 1
ATOM 1359 C C . ASP B 1 104 ? 43.241 12.109 18.709 1.00 74.70 104 ASP B C 1
ATOM 1360 O O . ASP B 1 104 ? 43.381 11.059 18.071 1.00 78.31 104 ASP B O 1
ATOM 1365 N N . LEU B 1 105 ? 42.466 13.104 18.274 1.00 72.45 105 LEU B N 1
ATOM 1366 C CA . LEU B 1 105 ? 41.778 12.983 16.993 1.00 75.32 105 LEU B CA 1
ATOM 1367 C C . LEU B 1 105 ? 42.761 13.012 15.827 1.00 77.40 105 LEU B C 1
ATOM 1368 O O . LEU B 1 105 ? 42.711 12.150 14.942 1.00 79.38 105 LEU B O 1
ATOM 1373 N N . GLU B 1 106 ? 43.670 13.984 15.810 1.00 76.12 106 GLU B N 1
ATOM 1374 C CA . GLU B 1 106 ? 44.601 14.099 14.693 1.00 81.04 106 GLU B CA 1
ATOM 1375 C C . GLU B 1 106 ? 45.715 13.044 14.727 1.00 81.81 106 GLU B C 1
ATOM 1376 O O . GLU B 1 106 ? 46.622 13.090 13.887 1.00 84.67 106 GLU B O 1
ATOM 1382 N N . ASN B 1 107 ? 45.660 12.090 15.652 1.00 79.20 107 ASN B N 1
ATOM 1383 C CA . ASN B 1 107 ? 46.588 10.963 15.644 1.00 77.59 107 ASN B CA 1
ATOM 1384 C C . ASN B 1 107 ? 45.893 9.717 15.100 1.00 76.69 107 ASN B C 1
ATOM 1385 O O . ASN B 1 107 ? 44.862 9.809 14.427 1.00 76.21 107 ASN B O 1
ATOM 1390 N N . THR B 1 124 ? 32.928 20.782 10.928 1.00 88.16 124 THR B N 1
ATOM 1391 C CA . THR B 1 124 ? 34.047 19.847 10.867 1.00 89.94 124 THR B CA 1
ATOM 1392 C C . THR B 1 124 ? 34.271 19.302 12.286 1.00 90.71 124 THR B C 1
ATOM 1393 O O . THR B 1 124 ? 33.588 19.716 13.232 1.00 90.00 124 THR B O 1
ATOM 1397 N N . ASP B 1 125 ? 35.174 18.330 12.434 1.00 90.39 125 ASP B N 1
ATOM 1398 C CA . ASP B 1 125 ? 35.510 17.813 13.759 1.00 87.33 125 ASP B CA 1
ATOM 1399 C C . ASP B 1 125 ? 36.177 18.872 14.637 1.00 84.82 125 ASP B C 1
ATOM 1400 O O . ASP B 1 125 ? 36.186 18.758 15.872 1.00 83.23 125 ASP B O 1
ATOM 1405 N N . THR B 1 126 ? 36.727 19.915 14.021 1.00 86.44 126 THR B N 1
ATOM 1406 C CA . THR B 1 126 ? 37.637 20.805 14.732 1.00 86.21 126 THR B CA 1
ATOM 1407 C C . THR B 1 126 ? 36.965 21.594 15.866 1.00 82.30 126 THR B C 1
ATOM 1408 O O . THR B 1 126 ? 37.676 22.176 16.695 1.00 76.80 126 THR B O 1
ATOM 1412 N N . GLU B 1 127 ? 35.628 21.590 15.953 1.00 82.32 127 GLU B N 1
ATOM 1413 C CA . GLU B 1 127 ? 34.876 22.450 16.867 1.00 77.47 127 GLU B CA 1
ATOM 1414 C C . GLU B 1 127 ? 33.924 21.710 17.800 1.00 75.76 127 GLU B C 1
ATOM 1415 O O . GLU B 1 127 ? 33.986 21.926 19.013 1.00 72.83 127 GLU B O 1
ATOM 1421 N N . LYS B 1 128 ? 33.021 20.862 17.280 1.00 74.05 128 LYS B N 1
ATOM 1422 C CA . LYS B 1 128 ? 32.000 20.214 18.110 1.00 70.96 128 LYS B CA 1
ATOM 1423 C C . LYS B 1 128 ? 32.547 19.158 19.074 1.00 67.40 128 LYS B C 1
ATOM 1424 O O . LYS B 1 128 ? 31.743 18.488 19.735 1.00 63.68 128 LYS B O 1
ATOM 1430 N N . ILE B 1 129 ? 33.866 18.964 19.163 1.00 65.61 129 ILE B N 1
ATOM 1431 C CA . ILE B 1 129 ? 34.427 18.429 20.401 1.00 66.26 129 ILE B CA 1
ATOM 1432 C C . ILE B 1 129 ? 33.930 19.257 21.576 1.00 62.11 129 ILE B C 1
ATOM 1433 O O . ILE B 1 129 ? 33.547 18.727 22.628 1.00 59.44 129 ILE B O 1
ATOM 1438 N N . SER B 1 130 ? 33.963 20.581 21.413 1.00 59.02 130 SER B N 1
ATOM 1439 C CA . SER B 1 130 ? 33.556 21.487 22.476 1.00 60.12 130 SER B CA 1
ATOM 1440 C C . SER B 1 130 ? 32.097 21.273 22.849 1.00 61.18 130 SER B C 1
ATOM 1441 O O . SER B 1 130 ? 31.739 21.311 24.031 1.00 57.18 130 SER B O 1
ATOM 1444 N N . GLN B 1 131 ? 31.244 21.008 21.858 1.00 59.26 131 GLN B N 1
ATOM 1445 C CA . GLN B 1 131 ? 29.820 20.895 22.142 1.00 64.17 131 GLN B CA 1
ATOM 1446 C C . GLN B 1 131 ? 29.468 19.567 22.797 1.00 60.74 131 GLN B C 1
ATOM 1447 O O . GLN B 1 131 ? 28.508 19.501 23.570 1.00 61.68 131 GLN B O 1
ATOM 1453 N N . LEU B 1 132 ? 30.220 18.503 22.513 1.00 59.65 132 LEU B N 1
ATOM 1454 C CA . LEU B 1 132 ? 29.963 17.227 23.165 1.00 60.94 132 LEU B CA 1
ATOM 1455 C C . LEU B 1 132 ? 30.586 17.125 24.550 1.00 57.95 132 LEU B C 1
ATOM 1456 O O . LEU B 1 132 ? 30.061 16.384 25.393 1.00 58.58 132 LEU B O 1
ATOM 1461 N N . VAL B 1 133 ? 31.695 17.834 24.792 1.00 55.60 133 VAL B N 1
ATOM 1462 C CA . VAL B 1 133 ? 32.272 17.887 26.130 1.00 56.04 133 VAL B CA 1
ATOM 1463 C C . VAL B 1 133 ? 31.418 18.765 27.026 1.00 56.40 133 VAL B C 1
ATOM 1464 O O . VAL B 1 133 ? 31.097 18.395 28.161 1.00 50.09 133 VAL B O 1
ATOM 1468 N N . ASP B 1 134 ? 30.997 19.922 26.510 1.00 57.17 134 ASP B N 1
ATOM 1469 C CA . ASP B 1 134 ? 30.152 20.817 27.288 1.00 59.11 134 ASP B CA 1
ATOM 1470 C C . ASP B 1 134 ? 28.841 20.151 27.657 1.00 57.30 134 ASP B C 1
ATOM 1471 O O . ASP B 1 134 ? 28.310 20.383 28.747 1.00 57.08 134 ASP B O 1
ATOM 1476 N N . LYS B 1 135 ? 28.312 19.314 26.766 1.00 58.16 135 LYS B N 1
ATOM 1477 C CA . LYS B 1 135 ? 27.071 18.617 27.052 1.00 60.53 135 LYS B CA 1
ATOM 1478 C C . LYS B 1 135 ? 27.208 17.649 28.220 1.00 54.61 135 LYS B C 1
ATOM 1479 O O . LYS B 1 135 ? 26.203 17.339 28.860 1.00 56.85 135 LYS B O 1
ATOM 1485 N N . GLU B 1 136 ? 28.421 17.165 28.514 1.00 57.74 136 GLU B N 1
ATOM 1486 C CA . GLU B 1 136 ? 28.617 16.154 29.546 1.00 55.47 136 GLU B CA 1
ATOM 1487 C C . GLU B 1 136 ? 29.163 16.710 30.858 1.00 57.72 136 GLU B C 1
ATOM 1488 O O . GLU B 1 136 ? 29.133 16.000 31.869 1.00 53.24 136 GLU B O 1
ATOM 1494 N N . LEU B 1 137 ? 29.619 17.967 30.881 1.00 56.74 137 LEU B N 1
ATOM 1495 C CA . LEU B 1 137 ? 30.296 18.497 32.060 1.00 53.28 137 LEU B CA 1
ATOM 1496 C C . LEU B 1 137 ? 29.392 18.545 33.273 1.00 53.69 137 LEU B C 1
ATOM 1497 O O . LEU B 1 137 ? 29.892 18.550 34.403 1.00 54.05 137 LEU B O 1
ATOM 1502 N N . ILE B 1 138 ? 28.075 18.569 33.058 1.00 50.41 138 ILE B N 1
ATOM 1503 C CA . ILE B 1 138 ? 27.122 18.585 34.160 1.00 54.49 138 ILE B CA 1
ATOM 1504 C C . ILE B 1 138 ? 27.358 17.406 35.098 1.00 52.15 138 ILE B C 1
ATOM 1505 O O . ILE B 1 138 ? 27.097 17.506 36.303 1.00 51.50 138 ILE B O 1
ATOM 1510 N N . ALA B 1 139 ? 27.885 16.290 34.577 1.00 50.45 139 ALA B N 1
ATOM 1511 C CA . ALA B 1 139 ? 28.102 15.069 35.350 1.00 46.72 139 ALA B CA 1
ATOM 1512 C C . ALA B 1 139 ? 29.387 15.077 36.169 1.00 49.57 139 ALA B C 1
ATOM 1513 O O . ALA B 1 139 ? 29.618 14.118 36.918 1.00 53.68 139 ALA B O 1
ATOM 1515 N N . SER B 1 140 ? 30.229 16.103 36.056 1.00 47.21 140 SER B N 1
ATOM 1516 C CA . SER B 1 140 ? 31.476 16.109 36.808 1.00 49.20 140 SER B CA 1
ATOM 1517 C C . SER B 1 140 ? 31.216 16.369 38.291 1.00 46.29 140 SER B C 1
ATOM 1518 O O . SER B 1 140 ? 30.276 17.069 38.676 1.00 45.60 140 SER B O 1
ATOM 1521 N N . LYS B 1 141 ? 32.079 15.810 39.126 1.00 46.19 141 LYS B N 1
ATOM 1522 C CA . LYS B 1 141 ? 31.879 15.816 40.566 1.00 48.58 141 LYS B CA 1
ATOM 1523 C C . LYS B 1 141 ? 33.043 16.490 41.274 1.00 42.01 141 LYS B C 1
ATOM 1524 O O . LYS B 1 141 ? 34.206 16.270 40.930 1.00 43.08 141 LYS B O 1
ATOM 1530 N N . MET B 1 142 ? 32.735 17.255 42.310 1.00 42.96 142 MET B N 1
ATOM 1531 C CA . MET B 1 142 ? 33.784 17.743 43.189 1.00 41.94 142 MET B CA 1
ATOM 1532 C C . MET B 1 142 ? 34.340 16.567 43.983 1.00 39.86 142 MET B C 1
ATOM 1533 O O . MET B 1 142 ? 33.579 15.792 44.559 1.00 39.85 142 MET B O 1
ATOM 1538 N N . LEU B 1 143 ? 35.664 16.395 43.959 1.00 34.20 143 LEU B N 1
ATOM 1539 C CA . LEU B 1 143 ? 36.323 15.280 44.633 1.00 35.69 143 LEU B CA 1
ATOM 1540 C C . LEU B 1 143 ? 36.971 15.654 45.967 1.00 36.86 143 LEU B C 1
ATOM 1541 O O . LEU B 1 143 ? 36.976 14.842 46.894 1.00 34.73 143 LEU B O 1
ATOM 1546 N N . ALA B 1 144 ? 37.528 16.857 46.090 1.00 32.56 144 ALA B N 1
ATOM 1547 C CA . ALA B 1 144 ? 38.256 17.241 47.286 1.00 34.08 144 ALA B CA 1
ATOM 1548 C C . ALA B 1 144 ? 38.400 18.756 47.305 1.00 36.88 144 ALA B C 1
ATOM 1549 O O . ALA B 1 144 ? 38.302 19.433 46.273 1.00 31.31 144 ALA B O 1
ATOM 1551 N N . ARG B 1 145 ? 38.642 19.267 48.497 1.00 34.22 145 ARG B N 1
ATOM 1552 C CA . ARG B 1 145 ? 38.882 20.679 48.759 1.00 36.00 145 ARG B CA 1
ATOM 1553 C C . ARG B 1 145 ? 40.076 20.792 49.686 1.00 37.13 145 ARG B C 1
ATOM 1554 O O . ARG B 1 145 ? 40.253 19.950 50.563 1.00 34.09 145 ARG B O 1
ATOM 1562 N N . TYR B 1 146 ? 40.904 21.815 49.493 1.00 33.06 146 TYR B N 1
ATOM 1563 C CA . TYR B 1 146 ? 41.958 22.100 50.452 1.00 34.99 146 TYR B CA 1
ATOM 1564 C C . TYR B 1 146 ? 42.035 23.607 50.625 1.00 33.04 146 TYR B C 1
ATOM 1565 O O . TYR B 1 146 ? 42.022 24.337 49.625 1.00 30.63 146 TYR B O 1
ATOM 1574 N N . VAL B 1 147 ? 42.078 24.073 51.874 1.00 32.18 147 VAL B N 1
ATOM 1575 C CA . VAL B 1 147 ? 42.127 25.502 52.169 1.00 31.45 147 VAL B CA 1
ATOM 1576 C C . VAL B 1 147 ? 43.561 25.876 52.533 1.00 33.43 147 VAL B C 1
ATOM 1577 O O . VAL B 1 147 ? 44.080 25.462 53.578 1.00 31.97 147 VAL B O 1
ATOM 1581 N N . GLY B 1 148 ? 44.195 26.690 51.687 1.00 28.54 148 GLY B N 1
ATOM 1582 C CA . GLY B 1 148 ? 45.519 27.219 51.954 1.00 29.23 148 GLY B CA 1
ATOM 1583 C C . GLY B 1 148 ? 45.465 28.455 52.832 1.00 33.71 148 GLY B C 1
ATOM 1584 O O . GLY B 1 148 ? 44.479 28.714 53.529 1.00 35.20 148 GLY B O 1
ATOM 1585 N N . LYS B 1 149 ? 46.537 29.255 52.776 1.00 30.99 149 LYS B N 1
ATOM 1586 C CA . LYS B 1 149 ? 46.609 30.436 53.632 1.00 33.92 149 LYS B CA 1
ATOM 1587 C C . LYS B 1 149 ? 45.561 31.480 53.258 1.00 34.41 149 LYS B C 1
ATOM 1588 O O . LYS B 1 149 ? 44.888 32.028 54.139 1.00 32.26 149 LYS B O 1
ATOM 1594 N N . ASP B 1 150 ? 45.386 31.755 51.963 1.00 31.37 150 ASP B N 1
ATOM 1595 C CA . ASP B 1 150 ? 44.536 32.855 51.524 1.00 35.49 150 ASP B CA 1
ATOM 1596 C C . ASP B 1 150 ? 43.670 32.438 50.340 1.00 32.92 150 ASP B C 1
ATOM 1597 O O . ASP B 1 150 ? 43.083 33.297 49.665 1.00 28.71 150 ASP B O 1
ATOM 1602 N N . ARG B 1 151 ? 43.545 31.142 50.087 1.00 33.13 151 ARG B N 1
ATOM 1603 C CA . ARG B 1 151 ? 42.869 30.682 48.883 1.00 30.29 151 ARG B CA 1
ATOM 1604 C C . ARG B 1 151 ? 42.347 29.277 49.125 1.00 31.59 151 ARG B C 1
ATOM 1605 O O . ARG B 1 151 ? 42.856 28.556 49.979 1.00 30.34 151 ARG B O 1
ATOM 1613 N N . VAL B 1 152 ? 41.337 28.895 48.353 1.00 30.69 152 VAL B N 1
ATOM 1614 C CA . VAL B 1 152 ? 40.751 27.558 48.414 1.00 28.72 152 VAL B CA 1
ATOM 1615 C C . VAL B 1 152 ? 41.088 26.844 47.109 1.00 33.34 152 VAL B C 1
ATOM 1616 O O . VAL B 1 152 ? 40.933 27.417 46.022 1.00 31.51 152 VAL B O 1
ATOM 1620 N N . PHE B 1 153 ? 41.570 25.609 47.218 1.00 30.25 153 PHE B N 1
ATOM 1621 C CA . PHE B 1 153 ? 41.832 24.738 46.078 1.00 30.89 153 PHE B CA 1
ATOM 1622 C C . PHE B 1 153 ? 40.723 23.698 45.997 1.00 31.14 153 PHE B C 1
ATOM 1623 O O . PHE B 1 153 ? 40.255 23.202 47.029 1.00 30.62 153 PHE B O 1
ATOM 1631 N N . VAL B 1 154 ? 40.285 23.386 44.778 1.00 33.34 154 VAL B N 1
ATOM 1632 C CA . VAL B 1 154 ? 39.265 22.363 44.565 1.00 30.30 154 VAL B CA 1
ATOM 1633 C C . VAL B 1 154 ? 39.699 21.441 43.435 1.00 38.44 154 VAL B C 1
ATOM 1634 O O . VAL B 1 154 ? 40.235 21.889 42.410 1.00 31.91 154 VAL B O 1
ATOM 1638 N N . LEU B 1 155 ? 39.487 20.142 43.652 1.00 36.65 155 LEU B N 1
ATOM 1639 C CA . LEU B 1 155 ? 39.736 19.088 42.682 1.00 34.67 155 LEU B CA 1
ATOM 1640 C C . LEU B 1 155 ? 38.404 18.521 42.220 1.00 36.63 155 LEU B C 1
ATOM 1641 O O . LEU B 1 155 ? 37.560 18.175 43.051 1.00 36.11 155 LEU B O 1
ATOM 1646 N N . VAL B 1 156 ? 38.206 18.435 40.901 1.00 35.99 156 VAL B N 1
ATOM 1647 C CA . VAL B 1 156 ? 36.991 17.849 40.354 1.00 36.20 156 VAL B CA 1
ATOM 1648 C C . VAL B 1 156 ? 37.379 16.730 39.397 1.00 38.56 156 VAL B C 1
ATOM 1649 O O . VAL B 1 156 ? 38.527 16.629 38.957 1.00 35.89 156 VAL B O 1
ATOM 1653 N N . GLY B 1 157 ? 36.413 15.870 39.103 1.00 37.94 157 GLY B N 1
ATOM 1654 C CA . GLY B 1 157 ? 36.649 14.755 38.200 1.00 38.56 157 GLY B CA 1
ATOM 1655 C C . GLY B 1 157 ? 35.425 14.440 37.370 1.00 42.29 157 GLY B C 1
ATOM 1656 O O . GLY B 1 157 ? 34.287 14.652 37.801 1.00 44.58 157 GLY B O 1
ATOM 1657 N N . LEU B 1 158 ? 35.667 13.904 36.169 1.00 39.74 158 LEU B N 1
ATOM 1658 C CA . LEU B 1 158 ? 34.622 13.412 35.273 1.00 43.96 158 LEU B CA 1
ATOM 1659 C C . LEU B 1 158 ? 34.929 11.956 34.937 1.00 43.35 158 LEU B C 1
ATOM 1660 O O . LEU B 1 158 ? 36.067 11.623 34.583 1.00 38.49 158 LEU B O 1
ATOM 1665 N N . ASP B 1 159 ? 33.927 11.090 35.096 1.00 45.47 159 ASP B N 1
ATOM 1666 C CA . ASP B 1 159 ? 34.099 9.662 34.859 1.00 48.13 159 ASP B CA 1
ATOM 1667 C C . ASP B 1 159 ? 34.705 9.396 33.488 1.00 48.53 159 ASP B C 1
ATOM 1668 O O . ASP B 1 159 ? 34.262 9.951 32.478 1.00 48.23 159 ASP B O 1
ATOM 1673 N N . LYS B 1 160 ? 35.718 8.526 33.458 1.00 49.32 160 LYS B N 1
ATOM 1674 C CA . LYS B 1 160 ? 36.346 8.173 32.196 1.00 52.35 160 LYS B CA 1
ATOM 1675 C C . LYS B 1 160 ? 35.391 7.423 31.280 1.00 53.91 160 LYS B C 1
ATOM 1676 O O . LYS B 1 160 ? 35.552 7.487 30.059 1.00 55.28 160 LYS B O 1
ATOM 1682 N N . GLN B 1 161 ? 34.377 6.752 31.833 1.00 56.20 161 GLN B N 1
ATOM 1683 C CA . GLN B 1 161 ? 33.364 6.133 30.982 1.00 56.67 161 GLN B CA 1
ATOM 1684 C C . GLN B 1 161 ? 32.581 7.174 30.193 1.00 56.80 161 GLN B C 1
ATOM 1685 O O . GLN B 1 161 ? 32.078 6.873 29.106 1.00 57.34 161 GLN B O 1
ATOM 1691 N N . ILE B 1 162 ? 32.446 8.388 30.730 1.00 55.85 162 ILE B N 1
ATOM 1692 C CA . ILE B 1 162 ? 31.764 9.455 30.007 1.00 54.04 162 ILE B CA 1
ATOM 1693 C C . ILE B 1 162 ? 32.655 10.005 28.911 1.00 54.49 162 ILE B C 1
ATOM 1694 O O . ILE B 1 162 ? 32.164 10.375 27.841 1.00 56.03 162 ILE B O 1
ATOM 1699 N N . VAL B 1 163 ? 33.970 10.042 29.143 1.00 55.73 163 VAL B N 1
ATOM 1700 C CA . VAL B 1 163 ? 34.907 10.469 28.111 1.00 53.12 163 VAL B CA 1
ATOM 1701 C C . VAL B 1 163 ? 34.997 9.419 27.007 1.00 57.32 163 VAL B C 1
ATOM 1702 O O . VAL B 1 163 ? 35.066 9.749 25.819 1.00 57.11 163 VAL B O 1
ATOM 1706 N N . ASP B 1 164 ? 35.001 8.137 27.389 1.00 58.21 164 ASP B N 1
ATOM 1707 C CA . ASP B 1 164 ? 34.946 7.064 26.398 1.00 59.43 164 ASP B CA 1
ATOM 1708 C C . ASP B 1 164 ? 33.727 7.214 25.498 1.00 58.02 164 ASP B C 1
ATOM 1709 O O . ASP B 1 164 ? 33.772 6.848 24.318 1.00 60.10 164 ASP B O 1
ATOM 1714 N N . LYS B 1 165 ? 32.623 7.735 26.040 1.00 61.24 165 LYS B N 1
ATOM 1715 C CA . LYS B 1 165 ? 31.447 8.001 25.218 1.00 57.34 165 LYS B CA 1
ATOM 1716 C C . LYS B 1 165 ? 31.692 9.128 24.218 1.00 58.33 165 LYS B C 1
ATOM 1717 O O . LYS B 1 165 ? 31.263 9.030 23.067 1.00 62.99 165 LYS B O 1
ATOM 1723 N N . VAL B 1 166 ? 32.352 10.219 24.627 1.00 57.50 166 VAL B N 1
ATOM 1724 C CA . VAL B 1 166 ? 32.642 11.264 23.646 1.00 61.85 166 VAL B CA 1
ATOM 1725 C C . VAL B 1 166 ? 33.572 10.770 22.551 1.00 58.08 166 VAL B C 1
ATOM 1726 O O . VAL B 1 166 ? 33.426 11.179 21.395 1.00 60.61 166 VAL B O 1
ATOM 1730 N N . ARG B 1 167 ? 34.512 9.876 22.853 1.00 59.76 167 ARG B N 1
ATOM 1731 C CA . ARG B 1 167 ? 35.360 9.394 21.769 1.00 61.90 167 ARG B CA 1
ATOM 1732 C C . ARG B 1 167 ? 34.530 8.635 20.728 1.00 64.97 167 ARG B C 1
ATOM 1733 O O . ARG B 1 167 ? 34.731 8.806 19.522 1.00 64.58 167 ARG B O 1
ATOM 1741 N N . GLU B 1 168 ? 33.524 7.873 21.174 1.00 63.21 168 GLU B N 1
ATOM 1742 C CA . GLU B 1 168 ? 32.715 7.099 20.234 1.00 63.50 168 GLU B CA 1
ATOM 1743 C C . GLU B 1 168 ? 31.845 7.999 19.350 1.00 64.59 168 GLU B C 1
ATOM 1744 O O . GLU B 1 168 ? 31.725 7.759 18.145 1.00 60.83 168 GLU B O 1
ATOM 1750 N N . GLU B 1 169 ? 31.206 9.018 19.934 1.00 61.86 169 GLU B N 1
ATOM 1751 C CA . GLU B 1 169 ? 30.448 10.012 19.175 1.00 62.58 169 GLU B CA 1
ATOM 1752 C C . GLU B 1 169 ? 31.319 10.746 18.174 1.00 64.89 169 GLU B C 1
ATOM 1753 O O . GLU B 1 169 ? 30.813 11.280 17.181 1.00 64.50 169 GLU B O 1
ATOM 1759 N N . LEU B 1 170 ? 32.621 10.796 18.456 1.00 66.71 170 LEU B N 1
ATOM 1760 C CA . LEU B 1 170 ? 33.661 11.421 17.654 1.00 68.49 170 LEU B CA 1
ATOM 1761 C C . LEU B 1 170 ? 34.197 10.525 16.551 1.00 68.70 170 LEU B C 1
ATOM 1762 O O . LEU B 1 170 ? 34.717 11.048 15.562 1.00 70.34 170 LEU B O 1
ATOM 1767 N N . GLY B 1 171 ? 34.041 9.205 16.670 1.00 68.23 171 GLY B N 1
ATOM 1768 C CA . GLY B 1 171 ? 34.560 8.302 15.659 1.00 70.45 171 GLY B CA 1
ATOM 1769 C C . GLY B 1 171 ? 36.020 7.984 15.906 1.00 71.58 171 GLY B C 1
ATOM 1770 O O . GLY B 1 171 ? 36.823 8.031 14.971 1.00 75.24 171 GLY B O 1
ATOM 1771 N N . MET B 1 172 ? 36.387 7.669 17.147 1.00 69.13 172 MET B N 1
ATOM 1772 C CA . MET B 1 172 ? 37.784 7.409 17.464 1.00 71.32 172 MET B CA 1
ATOM 1773 C C . MET B 1 172 ? 37.886 6.430 18.623 1.00 75.53 172 MET B C 1
ATOM 1774 O O . MET B 1 172 ? 36.888 6.071 19.252 1.00 76.96 172 MET B O 1
ATOM 1779 N N . VAL B 1 173 ? 39.120 5.983 18.874 1.00 79.91 173 VAL B N 1
ATOM 1780 C CA . VAL B 1 173 ? 39.534 5.347 20.135 1.00 79.92 173 VAL B CA 1
ATOM 1781 C C . VAL B 1 173 ? 41.041 5.094 20.112 1.00 79.91 173 VAL B C 1
ATOM 1782 O O . VAL B 1 173 ? 41.633 4.878 19.049 1.00 81.57 173 VAL B O 1
ATOM 1786 N N . GLY C 1 43 ? 48.818 34.868 30.479 1.00 57.50 43 GLY C N 1
ATOM 1787 C CA . GLY C 1 43 ? 47.741 34.865 31.454 1.00 56.66 43 GLY C CA 1
ATOM 1788 C C . GLY C 1 43 ? 47.751 36.052 32.407 1.00 50.03 43 GLY C C 1
ATOM 1789 O O . GLY C 1 43 ? 48.181 37.160 32.057 1.00 51.22 43 GLY C O 1
ATOM 1790 N N . ALA C 1 44 ? 47.264 35.835 33.617 1.00 49.92 44 ALA C N 1
ATOM 1791 C CA . ALA C 1 44 ? 47.176 36.973 34.516 1.00 44.16 44 ALA C CA 1
ATOM 1792 C C . ALA C 1 44 ? 48.529 37.249 35.172 1.00 43.12 44 ALA C C 1
ATOM 1793 O O . ALA C 1 44 ? 49.287 36.316 35.446 1.00 45.49 44 ALA C O 1
ATOM 1795 N N . PRO C 1 45 ? 48.852 38.523 35.427 1.00 42.43 45 PRO C N 1
ATOM 1796 C CA . PRO C 1 45 ? 50.104 38.860 36.118 1.00 40.74 45 PRO C CA 1
ATOM 1797 C C . PRO C 1 45 ? 50.134 38.261 37.516 1.00 37.86 45 PRO C C 1
ATOM 1798 O O . PRO C 1 45 ? 49.093 37.956 38.094 1.00 38.38 45 PRO C O 1
ATOM 1802 N N . ASP C 1 46 ? 51.352 38.118 38.069 1.00 37.11 46 ASP C N 1
ATOM 1803 C CA . ASP C 1 46 ? 51.511 37.526 39.398 1.00 35.54 46 ASP C CA 1
ATOM 1804 C C . ASP C 1 46 ? 50.735 38.288 40.463 1.00 36.53 46 ASP C C 1
ATOM 1805 O O . ASP C 1 46 ? 50.198 37.674 41.394 1.00 35.62 46 ASP C O 1
ATOM 1810 N N . TRP C 1 47 ? 50.638 39.619 40.339 1.00 38.15 47 TRP C N 1
ATOM 1811 C CA . TRP C 1 47 ? 49.987 40.392 41.381 1.00 32.23 47 TRP C CA 1
ATOM 1812 C C . TRP C 1 47 ? 48.477 40.192 41.415 1.00 36.32 47 TRP C C 1
ATOM 1813 O O . TRP C 1 47 ? 47.859 40.550 42.421 1.00 30.33 47 TRP C O 1
ATOM 1824 N N . VAL C 1 48 ? 47.848 39.675 40.352 1.00 28.72 48 VAL C N 1
ATOM 1825 C CA . VAL C 1 48 ? 46.400 39.535 40.464 1.00 30.91 48 VAL C CA 1
ATOM 1826 C C . VAL C 1 48 ? 46.057 38.225 41.182 1.00 38.41 48 VAL C C 1
ATOM 1827 O O . VAL C 1 48 ? 45.056 38.158 41.901 1.00 36.10 48 VAL C O 1
ATOM 1831 N N . VAL C 1 49 ? 46.859 37.168 41.007 1.00 38.52 49 VAL C N 1
ATOM 1832 C CA . VAL C 1 49 ? 46.549 35.873 41.610 1.00 40.38 49 VAL C CA 1
ATOM 1833 C C . VAL C 1 49 ? 47.459 35.522 42.773 1.00 40.60 49 VAL C C 1
ATOM 1834 O O . VAL C 1 49 ? 47.231 34.487 43.418 1.00 39.08 49 VAL C O 1
ATOM 1838 N N . GLY C 1 50 ? 48.498 36.312 43.042 1.00 34.97 50 GLY C N 1
ATOM 1839 C CA . GLY C 1 50 ? 49.414 36.001 44.116 1.00 35.54 50 GLY C CA 1
ATOM 1840 C C . GLY C 1 50 ? 48.924 36.376 45.517 1.00 34.71 50 GLY C C 1
ATOM 1841 O O . GLY C 1 50 ? 47.916 37.053 45.723 1.00 36.70 50 GLY C O 1
ATOM 1842 N N . ASP C 1 51 ? 49.653 35.868 46.499 1.00 34.96 51 ASP C N 1
ATOM 1843 C CA . ASP C 1 51 ? 49.615 36.392 47.862 1.00 35.77 51 ASP C CA 1
ATOM 1844 C C . ASP C 1 51 ? 50.373 37.723 47.877 1.00 36.85 51 ASP C C 1
ATOM 1845 O O . ASP C 1 51 ? 51.554 37.764 47.511 1.00 35.44 51 ASP C O 1
ATOM 1850 N N . LEU C 1 52 ? 49.691 38.821 48.208 1.00 35.47 52 LEU C N 1
ATOM 1851 C CA . LEU C 1 52 ? 50.360 40.117 48.137 1.00 39.27 52 LEU C CA 1
ATOM 1852 C C . LEU C 1 52 ? 51.506 40.232 49.124 1.00 38.56 52 LEU C C 1
ATOM 1853 O O . LEU C 1 52 ? 52.396 41.068 48.926 1.00 35.16 52 LEU C O 1
ATOM 1858 N N . GLU C 1 53 ? 51.502 39.440 50.195 1.00 35.63 53 GLU C N 1
ATOM 1859 C CA . GLU C 1 53 ? 52.650 39.458 51.090 1.00 37.12 53 GLU C CA 1
ATOM 1860 C C . GLU C 1 53 ? 53.885 38.904 50.390 1.00 37.77 53 GLU C C 1
ATOM 1861 O O . GLU C 1 53 ? 55.010 39.353 50.653 1.00 38.28 53 GLU C O 1
ATOM 1867 N N . LYS C 1 54 ? 53.693 37.971 49.456 1.00 33.62 54 LYS C N 1
ATOM 1868 C CA . LYS C 1 54 ? 54.817 37.440 48.687 1.00 35.09 54 LYS C CA 1
ATOM 1869 C C . LYS C 1 54 ? 55.153 38.336 47.496 1.00 38.19 54 LYS C C 1
ATOM 1870 O O . LYS C 1 54 ? 56.330 38.620 47.246 1.00 36.36 54 LYS C O 1
ATOM 1876 N N . VAL C 1 55 ? 54.138 38.800 46.769 1.00 31.68 55 VAL C N 1
ATOM 1877 C CA . VAL C 1 55 ? 54.377 39.715 45.651 1.00 34.78 55 VAL C CA 1
ATOM 1878 C C . VAL C 1 55 ? 55.124 40.963 46.126 1.00 35.14 55 VAL C C 1
ATOM 1879 O O . VAL C 1 55 ? 56.017 41.474 45.437 1.00 31.16 55 VAL C O 1
ATOM 1883 N N . ALA C 1 56 ? 54.816 41.441 47.335 1.00 31.37 56 ALA C N 1
ATOM 1884 C CA . ALA C 1 56 ? 55.495 42.613 47.870 1.00 35.11 56 ALA C CA 1
ATOM 1885 C C . ALA C 1 56 ? 56.996 42.404 48.032 1.00 34.97 56 ALA C C 1
ATOM 1886 O O . ALA C 1 56 ? 57.738 43.389 48.119 1.00 38.36 56 ALA C O 1
ATOM 1888 N N . LYS C 1 57 ? 57.472 41.158 48.060 1.00 34.55 57 LYS C N 1
ATOM 1889 C CA . LYS C 1 57 ? 58.910 40.937 48.162 1.00 39.00 57 LYS C CA 1
ATOM 1890 C C . LYS C 1 57 ? 59.630 41.044 46.826 1.00 37.61 57 LYS C C 1
ATOM 1891 O O . LYS C 1 57 ? 60.865 40.988 46.807 1.00 38.67 57 LYS C O 1
ATOM 1897 N N . TYR C 1 58 ? 58.902 41.181 45.722 1.00 35.77 58 TYR C N 1
ATOM 1898 C CA . TYR C 1 58 ? 59.527 41.293 44.407 1.00 37.75 58 TYR C CA 1
ATOM 1899 C C . TYR C 1 58 ? 60.436 42.515 44.314 1.00 36.28 58 TYR C C 1
ATOM 1900 O O . TYR C 1 58 ? 60.175 43.561 44.912 1.00 35.83 58 TYR C O 1
ATOM 1909 N N . GLU C 1 59 ? 61.501 42.377 43.519 1.00 39.49 59 GLU C N 1
ATOM 1910 C CA . GLU C 1 59 ? 62.346 43.527 43.199 1.00 45.04 59 GLU C CA 1
ATOM 1911 C C . GLU C 1 59 ? 61.529 44.706 42.679 1.00 41.59 59 GLU C C 1
ATOM 1912 O O . GLU C 1 59 ? 61.760 45.844 43.101 1.00 44.77 59 GLU C O 1
ATOM 1918 N N . LYS C 1 60 ? 60.546 44.450 41.792 1.00 39.07 60 LYS C N 1
ATOM 1919 C CA . LYS C 1 60 ? 59.751 45.539 41.202 1.00 39.80 60 LYS C CA 1
ATOM 1920 C C . LYS C 1 60 ? 59.032 46.383 42.239 1.00 43.84 60 LYS C C 1
ATOM 1921 O O . LYS C 1 60 ? 58.777 47.566 41.990 1.00 39.94 60 LYS C O 1
ATOM 1927 N N . TYR C 1 61 ? 58.625 45.789 43.367 1.00 38.37 61 TYR C N 1
ATOM 1928 C CA . TYR C 1 61 ? 57.778 46.467 44.345 1.00 40.14 61 TYR C CA 1
ATOM 1929 C C . TYR C 1 61 ? 58.518 46.794 45.632 1.00 40.44 61 TYR C C 1
ATOM 1930 O O . TYR C 1 61 ? 57.885 47.093 46.651 1.00 42.24 61 TYR C O 1
ATOM 1939 N N . SER C 1 62 ? 59.849 46.745 45.603 1.00 46.17 62 SER C N 1
ATOM 1940 C CA . SER C 1 62 ? 60.648 46.902 46.812 1.00 45.82 62 SER C CA 1
ATOM 1941 C C . SER C 1 62 ? 60.547 48.298 47.417 1.00 46.69 62 SER C C 1
ATOM 1942 O O . SER C 1 62 ? 60.794 48.462 48.621 1.00 47.20 62 SER C O 1
ATOM 1945 N N . GLY C 1 63 ? 60.167 49.296 46.632 1.00 45.11 63 GLY C N 1
ATOM 1946 C CA . GLY C 1 63 ? 60.039 50.648 47.124 1.00 44.09 63 GLY C CA 1
ATOM 1947 C C . GLY C 1 63 ? 58.631 51.088 47.439 1.00 46.36 63 GLY C C 1
ATOM 1948 O O . GLY C 1 63 ? 58.410 52.284 47.669 1.00 46.39 63 GLY C O 1
ATOM 1949 N N . VAL C 1 64 ? 57.669 50.170 47.475 1.00 43.15 64 VAL C N 1
ATOM 1950 C CA . VAL C 1 64 ? 56.263 50.538 47.494 1.00 40.60 64 VAL C CA 1
ATOM 1951 C C . VAL C 1 64 ? 55.466 49.598 48.406 1.00 43.84 64 VAL C C 1
ATOM 1952 O O . VAL C 1 64 ? 55.750 48.398 48.486 1.00 44.79 64 VAL C O 1
ATOM 1956 N N . PHE C 1 65 ? 54.474 50.157 49.105 1.00 39.29 65 PHE C N 1
ATOM 1957 C CA . PHE C 1 65 ? 53.450 49.405 49.832 1.00 39.56 65 PHE C CA 1
ATOM 1958 C C . PHE C 1 65 ? 52.265 49.206 48.889 1.00 41.25 65 PHE C C 1
ATOM 1959 O O . PHE C 1 65 ? 51.857 50.152 48.208 1.00 37.49 65 PHE C O 1
ATOM 1967 N N . LEU C 1 66 ? 51.772 47.968 48.777 1.00 37.67 66 LEU C N 1
ATOM 1968 C CA . LEU C 1 66 ? 50.826 47.597 47.724 1.00 32.64 66 LEU C CA 1
ATOM 1969 C C . LEU C 1 66 ? 49.374 47.505 48.209 1.00 38.48 66 LEU C C 1
ATOM 1970 O O . LEU C 1 66 ? 49.104 47.183 49.372 1.00 34.31 66 LEU C O 1
ATOM 1975 N N . GLY C 1 67 ? 48.446 47.756 47.288 1.00 31.52 67 GLY C N 1
ATOM 1976 C CA . GLY C 1 67 ? 47.033 47.440 47.474 1.00 31.90 67 GLY C CA 1
ATOM 1977 C C . GLY C 1 67 ? 46.424 47.023 46.145 1.00 35.67 67 GLY C C 1
ATOM 1978 O O . GLY C 1 67 ? 46.896 47.427 45.077 1.00 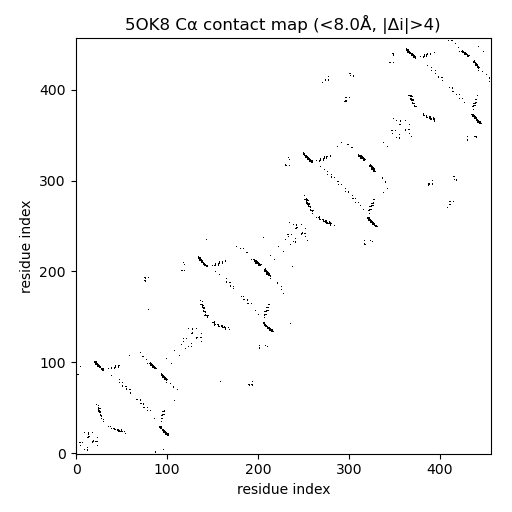32.45 67 GLY C O 1
ATOM 1979 N N . ARG C 1 68 ? 45.359 46.213 46.203 1.00 33.44 68 ARG C N 1
ATOM 1980 C CA . ARG C 1 68 ? 44.795 45.578 45.014 1.00 33.72 68 ARG C CA 1
ATOM 1981 C C . ARG C 1 68 ? 43.286 45.444 45.159 1.00 38.16 68 ARG C C 1
ATOM 1982 O O . ARG C 1 68 ? 42.782 45.249 46.265 1.00 31.67 68 ARG C O 1
ATOM 1990 N N . ALA C 1 69 ? 42.566 45.512 44.035 1.00 31.99 69 ALA C N 1
ATOM 1991 C CA . ALA C 1 69 ? 41.119 45.302 44.059 1.00 32.77 69 ALA C CA 1
ATOM 1992 C C . ALA C 1 69 ? 40.622 44.991 42.655 1.00 36.90 69 ALA C C 1
ATOM 1993 O O . ALA C 1 69 ? 41.371 45.078 41.677 1.00 32.95 69 ALA C O 1
ATOM 1995 N N . GLU C 1 70 ? 39.351 44.584 42.568 1.00 33.30 70 GLU C N 1
ATOM 1996 C CA . GLU C 1 70 ? 38.720 44.231 41.303 1.00 32.80 70 GLU C CA 1
ATOM 1997 C C . GLU C 1 70 ? 37.329 44.850 41.233 1.00 35.16 70 GLU C C 1
ATOM 1998 O O . GLU C 1 70 ? 36.747 45.224 42.255 1.00 33.06 70 GLU C O 1
ATOM 2004 N N . ASP C 1 71 ? 36.783 44.931 40.013 1.00 32.81 71 ASP C N 1
ATOM 2005 C CA . ASP C 1 71 ? 35.427 45.454 39.834 1.00 34.14 71 ASP C CA 1
ATOM 2006 C C . ASP C 1 71 ? 34.773 44.869 38.588 1.00 37.33 71 ASP C C 1
ATOM 2007 O O . ASP C 1 71 ? 35.354 44.918 37.495 1.00 36.11 71 ASP C O 1
ATOM 2012 N N . LEU C 1 72 ? 33.543 44.377 38.743 1.00 30.73 72 LEU C N 1
ATOM 2013 C CA . LEU C 1 72 ? 32.818 43.755 37.643 1.00 37.31 72 LEU C CA 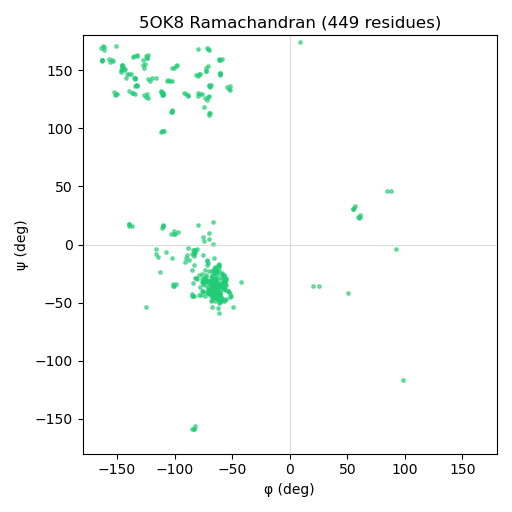1
ATOM 2014 C C . LEU C 1 72 ? 32.412 44.787 36.586 1.00 35.97 72 LEU C C 1
ATOM 2015 O O . LEU C 1 72 ? 31.898 45.862 36.912 1.00 39.31 72 LEU C O 1
ATOM 2020 N N . ILE C 1 73 ? 32.611 44.439 35.312 1.00 39.21 73 ILE C N 1
ATOM 2021 C CA . ILE C 1 73 ? 32.262 45.332 34.207 1.00 39.22 73 ILE C CA 1
ATOM 2022 C C . ILE C 1 73 ? 30.758 45.282 33.979 1.00 38.33 73 ILE C C 1
ATOM 2023 O O . ILE C 1 73 ? 30.171 44.200 33.896 1.00 40.83 73 ILE C O 1
ATOM 2028 N N . THR C 1 74 ? 30.120 46.450 33.911 1.00 38.27 74 THR C N 1
ATOM 2029 C CA . THR C 1 74 ? 28.735 46.521 33.462 1.00 43.92 74 THR C CA 1
ATOM 2030 C C . THR C 1 74 ? 28.632 47.545 32.344 1.00 43.76 74 THR C C 1
ATOM 2031 O O . THR C 1 74 ? 29.431 48.485 32.269 1.00 45.10 74 THR C O 1
ATOM 2035 N N . ASN C 1 75 ? 27.621 47.374 31.491 1.00 44.71 75 ASN C N 1
ATOM 2036 C CA . ASN C 1 75 ? 27.350 48.322 30.415 1.00 46.73 75 ASN C CA 1
ATOM 2037 C C . ASN C 1 75 ? 28.529 48.432 29.457 1.00 43.39 75 ASN C C 1
ATOM 2038 O O . ASN C 1 75 ? 28.755 49.482 28.850 1.00 46.07 75 ASN C O 1
ATOM 2043 N N . ASN C 1 76 ? 29.331 47.374 29.388 1.00 40.23 76 ASN C N 1
ATOM 2044 C CA . ASN C 1 76 ? 30.483 47.296 28.497 1.00 43.11 76 ASN C CA 1
ATOM 2045 C C . ASN C 1 76 ? 31.444 48.463 28.689 1.00 43.58 76 ASN C C 1
ATOM 2046 O O . ASN C 1 76 ? 32.138 48.864 27.752 1.00 44.12 76 ASN C O 1
ATOM 2051 N N . ASP C 1 77 ? 31.526 48.998 29.900 1.00 37.13 77 ASP C N 1
ATOM 2052 C CA . ASP C 1 77 ? 32.317 50.190 30.177 1.00 39.06 77 ASP C CA 1
ATOM 2053 C C . ASP C 1 77 ? 33.529 49.793 31.021 1.00 42.24 77 ASP C C 1
ATOM 2054 O O . ASP C 1 77 ? 33.438 49.688 32.250 1.00 39.37 77 ASP C O 1
ATOM 2059 N N . VAL C 1 78 ? 34.669 49.600 30.354 1.00 37.66 78 VAL C N 1
ATOM 2060 C CA . VAL C 1 78 ? 35.900 49.209 31.038 1.00 39.68 78 VAL C CA 1
ATOM 2061 C C . VAL C 1 78 ? 36.498 50.369 31.829 1.00 38.08 78 VAL C C 1
ATOM 2062 O O . VAL C 1 78 ? 37.169 50.152 32.849 1.00 37.73 78 VAL C O 1
ATOM 2066 N N . ASP C 1 79 ? 36.286 51.612 31.377 1.00 35.72 79 ASP C N 1
ATOM 2067 C CA . ASP C 1 79 ? 36.802 52.774 32.095 1.00 33.48 79 ASP C CA 1
ATOM 2068 C C . ASP C 1 79 ? 36.144 52.914 33.465 1.00 36.97 79 ASP C C 1
ATOM 2069 O O . ASP C 1 79 ? 36.799 53.295 34.438 1.00 31.77 79 ASP C O 1
ATOM 2074 N N . TYR C 1 80 ? 34.825 52.711 33.530 1.00 37.05 80 TYR C N 1
ATOM 2075 C CA . TYR C 1 80 ? 34.111 52.862 34.795 1.00 38.65 80 TYR C CA 1
ATOM 2076 C C . TYR C 1 80 ? 34.649 51.882 35.841 1.00 35.71 80 TYR C C 1
ATOM 2077 O O . TYR C 1 80 ? 35.004 52.276 36.958 1.00 37.08 80 TYR C O 1
ATOM 2086 N N . SER C 1 81 ? 34.764 50.605 35.463 1.00 36.12 81 SER C N 1
ATOM 2087 C CA . SER C 1 81 ? 35.277 49.573 36.360 1.00 38.47 81 SER C CA 1
ATOM 2088 C C . SER C 1 81 ? 36.733 49.816 36.723 1.00 38.19 81 SER C C 1
ATOM 2089 O O . SER C 1 81 ? 37.153 49.494 37.837 1.00 36.20 81 SER C O 1
ATOM 2092 N N . THR C 1 82 ? 37.518 50.396 35.809 1.00 31.54 82 THR C N 1
ATOM 2093 C CA . THR C 1 82 ? 38.900 50.742 36.125 1.00 33.23 82 THR C CA 1
ATOM 2094 C C . THR C 1 82 ? 38.951 51.767 37.243 1.00 37.33 82 THR C C 1
ATOM 2095 O O . THR C 1 82 ? 39.734 51.641 38.195 1.00 35.53 82 THR C O 1
ATOM 2099 N N . ASN C 1 83 ? 38.123 52.809 37.133 1.00 38.51 83 ASN C N 1
ATOM 2100 C CA . ASN C 1 83 ? 38.096 53.833 38.169 1.00 35.48 83 ASN C CA 1
ATOM 2101 C C . ASN C 1 83 ? 37.521 53.273 39.459 1.00 33.33 83 ASN C C 1
ATOM 2102 O O . ASN C 1 83 ? 38.024 53.579 40.542 1.00 37.62 83 ASN C O 1
ATOM 2107 N N . GLN C 1 84 ? 36.481 52.430 39.371 1.00 35.24 84 GLN C N 1
ATOM 2108 C CA . GLN C 1 84 ? 35.958 51.809 40.594 1.00 39.58 84 GLN C CA 1
ATOM 2109 C C . GLN C 1 84 ? 36.997 50.911 41.260 1.00 38.56 84 GLN C C 1
ATOM 2110 O O . GLN C 1 84 ? 37.138 50.932 42.488 1.00 32.60 84 GLN C O 1
ATOM 2116 N N . ALA C 1 85 ? 37.705 50.077 40.477 1.00 34.86 85 ALA C N 1
ATOM 2117 C CA . ALA C 1 85 ? 38.707 49.193 41.071 1.00 34.62 85 ALA C CA 1
ATOM 2118 C C . ALA C 1 85 ? 39.878 49.975 41.629 1.00 33.02 85 ALA C C 1
ATOM 2119 O O . ALA C 1 85 ? 40.477 49.564 42.629 1.00 33.94 85 ALA C O 1
ATOM 2121 N N . THR C 1 86 ? 40.213 51.115 41.027 1.00 31.72 86 THR C N 1
ATOM 2122 C CA . THR C 1 86 ? 41.324 51.900 41.551 1.00 28.04 86 THR C CA 1
ATOM 2123 C C . THR C 1 86 ? 40.996 52.440 42.943 1.00 31.64 86 THR C C 1
ATOM 2124 O O . THR C 1 86 ? 41.854 52.449 43.841 1.00 33.71 86 THR C O 1
ATOM 2128 N N . ALA C 1 87 ? 39.767 52.928 43.125 1.00 32.73 87 ALA C N 1
ATOM 2129 C CA . ALA C 1 87 ? 39.346 53.460 44.418 1.00 37.24 87 ALA C CA 1
ATOM 2130 C C . ALA C 1 87 ? 39.334 52.366 45.479 1.00 34.51 87 ALA C C 1
ATOM 2131 O O . ALA C 1 87 ? 39.741 52.594 46.618 1.00 33.68 87 ALA C O 1
ATOM 2133 N N . LYS C 1 88 ? 38.847 51.178 45.124 1.00 36.61 88 LYS C N 1
ATOM 2134 C CA . LYS C 1 88 ? 38.841 50.091 46.090 1.00 36.12 88 LYS C CA 1
ATOM 2135 C C . LYS C 1 88 ? 40.251 49.630 46.419 1.00 36.33 88 LYS C C 1
ATOM 2136 O O . LYS C 1 88 ? 40.530 49.277 47.573 1.00 32.68 88 LYS C O 1
ATOM 2142 N N . ALA C 1 89 ? 41.165 49.670 45.446 1.00 32.11 89 ALA C N 1
ATOM 2143 C CA . ALA C 1 89 ? 42.549 49.291 45.719 1.00 31.18 89 ALA C CA 1
ATOM 2144 C C . ALA C 1 89 ? 43.193 50.275 46.686 1.00 34.26 89 ALA C C 1
ATOM 2145 O O . ALA C 1 89 ? 43.913 49.870 47.618 1.00 33.83 89 ALA C O 1
ATOM 2147 N N . ARG C 1 90 ? 42.905 51.566 46.518 1.00 35.08 90 ARG C N 1
ATOM 2148 C CA . ARG C 1 90 ? 43.455 52.558 47.435 1.00 35.87 90 ARG C CA 1
ATOM 2149 C C . ARG C 1 90 ? 42.896 52.385 48.849 1.00 31.42 90 ARG C C 1
ATOM 2150 O O . ARG C 1 90 ? 43.627 52.545 49.833 1.00 35.90 90 ARG C O 1
ATOM 2158 N N . ALA C 1 91 ? 41.602 52.078 48.969 1.00 33.74 91 ALA C N 1
ATOM 2159 C CA . ALA C 1 91 ? 40.996 51.833 50.279 1.00 36.09 91 ALA C CA 1
ATOM 2160 C C . ALA C 1 91 ? 41.557 50.573 50.930 1.00 39.59 91 ALA C C 1
ATOM 2161 O O . ALA C 1 91 ? 41.768 50.539 52.149 1.00 35.51 91 ALA C O 1
ATOM 2163 N N . ASN C 1 92 ? 41.798 49.525 50.142 1.00 35.41 92 ASN C N 1
ATOM 2164 C CA . ASN C 1 92 ? 42.441 48.326 50.682 1.00 34.48 92 ASN C CA 1
ATOM 2165 C C . ASN C 1 92 ? 43.861 48.622 51.134 1.00 37.08 92 ASN C C 1
ATOM 2166 O O . ASN C 1 92 ? 44.297 48.167 52.204 1.00 34.02 92 ASN C O 1
ATOM 2171 N N . LEU C 1 93 ? 44.597 49.375 50.315 1.00 32.64 93 LEU C N 1
ATOM 2172 C CA . LEU C 1 93 ? 45.935 49.827 50.678 1.00 37.18 93 LEU C CA 1
ATOM 2173 C C . LEU C 1 93 ? 45.941 50.593 52.000 1.00 35.55 93 LEU C C 1
ATOM 2174 O O . LEU C 1 93 ? 46.803 50.374 52.860 1.00 37.55 93 LEU C O 1
ATOM 2179 N N . ALA C 1 94 ? 45.012 51.535 52.156 1.00 37.07 94 ALA C N 1
ATOM 2180 C CA . ALA C 1 94 ? 44.970 52.334 53.380 1.00 37.04 94 ALA C CA 1
ATOM 2181 C C . ALA C 1 94 ? 44.663 51.469 54.595 1.00 35.48 94 ALA C C 1
ATOM 2182 O O . ALA C 1 94 ? 45.311 51.602 55.642 1.00 37.24 94 ALA C O 1
ATOM 2184 N N . ALA C 1 95 ? 43.695 50.557 54.467 1.00 35.56 95 ALA C N 1
ATOM 2185 C CA . ALA C 1 95 ? 43.308 49.716 55.598 1.00 37.02 95 ALA C CA 1
ATOM 2186 C C . ALA C 1 95 ? 44.454 48.818 56.051 1.00 38.06 95 ALA C C 1
ATOM 2187 O O . ALA C 1 95 ? 44.671 48.637 57.264 1.00 36.63 95 ALA C O 1
ATOM 2189 N N . ASN C 1 96 ? 45.194 48.225 55.108 1.00 36.82 96 ASN C N 1
ATOM 2190 C CA . ASN C 1 96 ? 46.279 47.328 55.495 1.00 39.01 96 ASN C CA 1
ATOM 2191 C C . ASN C 1 96 ? 47.465 48.095 56.055 1.00 37.23 96 ASN C C 1
ATOM 2192 O O . ASN C 1 96 ? 48.183 47.585 56.930 1.00 38.03 96 ASN C O 1
ATOM 2197 N N . LEU C 1 97 ? 47.682 49.315 55.580 1.00 38.48 97 LEU C N 1
ATOM 2198 C CA . LEU C 1 97 ? 48.747 50.148 56.135 1.00 40.07 97 LEU C CA 1
ATOM 2199 C C . LEU C 1 97 ? 48.414 50.591 57.561 1.00 40.40 97 LEU C C 1
ATOM 2200 O O . LEU C 1 97 ? 49.289 50.616 58.435 1.00 39.45 97 LEU C O 1
ATOM 2205 N N . LYS C 1 98 ? 47.160 50.946 57.816 1.00 38.69 98 LYS C N 1
ATOM 2206 C CA . LYS C 1 98 ? 46.771 51.325 59.173 1.00 40.06 98 LYS C CA 1
ATOM 2207 C C . LYS C 1 98 ? 46.980 50.167 60.137 1.00 41.54 98 LYS C C 1
ATOM 2208 O O . LYS C 1 98 ? 47.553 50.337 61.222 1.00 41.08 98 LYS C O 1
ATOM 2214 N N . SER C 1 99 ? 46.541 48.971 59.755 1.00 41.17 99 SER C N 1
ATOM 2215 C CA . SER C 1 99 ? 46.734 47.841 60.651 1.00 45.14 99 SER C CA 1
ATOM 2216 C C . SER C 1 99 ? 48.211 47.479 60.757 1.00 46.12 99 SER C C 1
ATOM 2217 O O . SER C 1 99 ? 48.668 47.057 61.824 1.00 43.87 99 SER C O 1
ATOM 2220 N N . THR C 1 100 ? 48.981 47.680 59.683 1.00 43.78 100 THR C N 1
ATOM 2221 C CA . THR C 1 100 ? 50.415 47.421 59.753 1.00 43.15 100 THR C CA 1
ATOM 2222 C C . THR C 1 100 ? 51.096 48.407 60.701 1.00 46.53 100 THR C C 1
ATOM 2223 O O . THR C 1 100 ? 51.953 48.018 61.504 1.00 49.11 100 THR C O 1
ATOM 2227 N N . LEU C 1 101 ? 50.694 49.679 60.654 1.00 42.87 101 LEU C N 1
ATOM 2228 C CA . LEU C 1 101 ? 51.302 50.679 61.526 1.00 42.68 101 LEU C CA 1
ATOM 2229 C C . LEU C 1 101 ? 50.952 50.449 62.995 1.00 47.00 101 LEU C C 1
ATOM 2230 O O . LEU C 1 101 ? 51.730 50.831 63.874 1.00 49.23 101 LEU C O 1
ATOM 2235 N N . GLN C 1 102 ? 49.801 49.836 63.282 1.00 42.67 102 GLN C N 1
ATOM 2236 C CA . GLN C 1 102 ? 49.492 49.462 64.660 1.00 47.67 102 GLN C CA 1
ATOM 2237 C C . GLN C 1 102 ? 50.421 48.360 65.160 1.00 49.89 102 GLN C C 1
ATOM 2238 O O . GLN C 1 102 ? 50.894 48.419 66.300 1.00 50.64 102 GLN C O 1
ATOM 2244 N N . LYS C 1 103 ? 50.694 47.347 64.330 1.00 47.49 103 LYS C N 1
ATOM 2245 C CA . LYS C 1 103 ? 51.682 46.337 64.705 1.00 50.67 103 LYS C CA 1
ATOM 2246 C C . LYS C 1 103 ? 53.068 46.955 64.873 1.00 54.46 103 LYS C C 1
ATOM 2247 O O . LYS C 1 103 ? 53.832 46.556 65.761 1.00 57.74 103 LYS C O 1
ATOM 2253 N N . ASP C 1 104 ? 53.411 47.937 64.035 1.00 53.41 104 ASP C N 1
ATOM 2254 C CA . ASP C 1 104 ? 54.683 48.626 64.212 1.00 51.63 104 ASP C CA 1
ATOM 2255 C C . ASP C 1 104 ? 54.726 49.371 65.540 1.00 59.71 104 ASP C C 1
ATOM 2256 O O . ASP C 1 104 ? 55.782 49.444 66.182 1.00 59.23 104 ASP C O 1
ATOM 2261 N N . LEU C 1 105 ? 53.579 49.884 65.992 1.00 55.92 105 LEU C N 1
ATOM 2262 C CA . LEU C 1 105 ? 53.538 50.580 67.271 1.00 54.69 105 LEU C CA 1
ATOM 2263 C C . LEU C 1 105 ? 53.801 49.636 68.437 1.00 58.49 105 LEU C C 1
ATOM 2264 O O . LEU C 1 105 ? 54.388 50.051 69.442 1.00 58.37 105 LEU C O 1
ATOM 2269 N N . GLU C 1 106 ? 53.398 48.369 68.321 1.00 55.30 106 GLU C N 1
ATOM 2270 C CA . GLU C 1 106 ? 53.586 47.402 69.393 1.00 59.35 106 GLU C CA 1
ATOM 2271 C C . GLU C 1 106 ? 55.005 46.845 69.456 1.00 65.19 106 GLU C C 1
ATOM 2272 O O . GLU C 1 106 ? 55.198 45.815 70.115 1.00 69.46 106 GLU C O 1
ATOM 2278 N N . ASN C 1 107 ? 55.980 47.497 68.815 1.00 65.03 107 ASN C N 1
ATOM 2279 C CA . ASN C 1 107 ? 57.378 47.041 68.775 1.00 64.54 107 ASN C CA 1
ATOM 2280 C C . ASN C 1 107 ? 57.918 46.515 70.112 1.00 74.09 107 ASN C C 1
ATOM 2281 O O . ASN C 1 107 ? 57.531 46.981 71.189 1.00 76.31 107 ASN C O 1
ATOM 2286 N N . THR C 1 124 ? 47.624 57.690 72.444 1.00 52.73 124 THR C N 1
ATOM 2287 C CA . THR C 1 124 ? 47.479 58.883 71.624 1.00 53.64 124 THR C CA 1
ATOM 2288 C C . THR C 1 124 ? 47.996 58.591 70.214 1.00 50.11 124 THR C C 1
ATOM 2289 O O . THR C 1 124 ? 47.460 59.106 69.245 1.00 50.66 124 THR C O 1
ATOM 2293 N N . ASP C 1 125 ? 49.047 57.771 70.124 1.00 51.38 125 ASP C N 1
ATOM 2294 C CA . ASP C 1 125 ? 49.625 57.413 68.830 1.00 52.27 125 ASP C CA 1
ATOM 2295 C C . ASP C 1 125 ? 48.621 56.672 67.951 1.00 51.90 125 ASP C C 1
ATOM 2296 O O . ASP C 1 125 ? 48.371 57.066 66.806 1.00 47.74 125 ASP C O 1
ATOM 2301 N N . THR C 1 126 ? 48.040 55.579 68.467 1.00 51.05 126 THR C N 1
ATOM 2302 C CA . THR C 1 126 ? 47.183 54.760 67.611 1.00 49.43 126 THR C CA 1
ATOM 2303 C C . THR C 1 126 ? 45.965 55.530 67.120 1.00 46.72 126 THR C C 1
ATOM 2304 O O . THR C 1 126 ? 45.466 55.260 66.023 1.00 42.98 126 THR C O 1
ATOM 2308 N N . GLU C 1 127 ? 45.472 56.501 67.887 1.00 43.92 127 GLU C N 1
ATOM 2309 C CA . GLU C 1 127 ? 44.288 57.183 67.383 1.00 46.45 127 GLU C CA 1
ATOM 2310 C C . GLU C 1 127 ? 44.600 58.157 66.248 1.00 46.93 127 GLU C C 1
ATOM 2311 O O . GLU C 1 127 ? 43.667 58.654 65.610 1.00 46.46 127 GLU C O 1
ATOM 2317 N N . LYS C 1 128 ? 45.873 58.425 65.958 1.00 44.98 128 LYS C N 1
ATOM 2318 C CA . LYS C 1 128 ? 46.233 59.295 64.848 1.00 43.24 128 LYS C CA 1
ATOM 2319 C C . LYS C 1 128 ? 46.443 58.541 63.534 1.00 43.31 128 LYS C C 1
ATOM 2320 O O . LYS C 1 128 ? 46.419 59.171 62.476 1.00 44.78 128 LYS C O 1
ATOM 2326 N N . ILE C 1 129 ? 46.590 57.212 63.576 1.00 44.64 129 ILE C N 1
ATOM 2327 C CA . ILE C 1 129 ? 47.005 56.449 62.395 1.00 42.90 129 ILE C CA 1
ATOM 2328 C C . ILE C 1 129 ? 46.057 56.660 61.220 1.00 43.43 129 ILE C C 1
ATOM 2329 O O . ILE C 1 129 ? 46.498 56.907 60.090 1.00 41.76 129 ILE C O 1
ATOM 2334 N N . SER C 1 130 ? 44.746 56.545 61.450 1.00 41.11 130 SER C N 1
ATOM 2335 C CA . SER C 1 130 ? 43.830 56.543 60.306 1.00 40.36 130 SER C CA 1
ATOM 2336 C C . SER C 1 130 ? 43.874 57.852 59.530 1.00 45.48 130 SER C C 1
ATOM 2337 O O . SER C 1 130 ? 43.980 57.845 58.294 1.00 43.02 130 SER C O 1
ATOM 2340 N N . GLN C 1 131 ? 43.865 58.987 60.223 1.00 45.72 131 GLN C N 1
ATOM 2341 C CA . GLN C 1 131 ? 43.856 60.236 59.476 1.00 46.97 131 GLN C CA 1
ATOM 2342 C C . GLN C 1 131 ? 45.213 60.574 58.884 1.00 43.62 131 GLN C C 1
ATOM 2343 O O . GLN C 1 131 ? 45.255 61.221 57.835 1.00 49.63 131 GLN C O 1
ATOM 2349 N N . LEU C 1 132 ? 46.310 60.088 59.464 1.00 44.90 132 LEU C N 1
ATOM 2350 C CA . LEU C 1 132 ? 47.604 60.405 58.870 1.00 47.58 132 LEU C CA 1
ATOM 2351 C C . LEU C 1 132 ? 47.887 59.588 57.606 1.00 50.27 132 LEU C C 1
ATOM 2352 O O . LEU C 1 132 ? 48.556 60.098 56.699 1.00 48.87 132 LEU C O 1
ATOM 2357 N N . VAL C 1 133 ? 47.407 58.340 57.502 1.00 44.86 133 VAL C N 1
ATOM 2358 C CA . VAL C 1 133 ? 47.572 57.654 56.215 1.00 43.24 133 VAL C CA 1
ATOM 2359 C C . VAL C 1 133 ? 46.544 58.157 55.210 1.00 46.66 133 VAL C C 1
ATOM 2360 O O . VAL C 1 133 ? 46.835 58.245 54.008 1.00 47.77 133 VAL C O 1
ATOM 2364 N N . ASP C 1 134 ? 45.315 58.453 55.655 1.00 44.93 134 ASP C N 1
ATOM 2365 C CA . ASP C 1 134 ? 44.315 58.946 54.706 1.00 47.23 134 ASP C CA 1
ATOM 2366 C C . ASP C 1 134 ? 44.772 60.231 54.027 1.00 51.20 134 ASP C C 1
ATOM 2367 O O . ASP C 1 134 ? 44.499 60.441 52.839 1.00 49.36 134 ASP C O 1
ATOM 2372 N N . LYS C 1 135 ? 45.469 61.106 54.752 1.00 50.94 135 LYS C N 1
ATOM 2373 C CA . LYS C 1 135 ? 45.921 62.330 54.105 1.00 51.51 135 LYS C CA 1
ATOM 2374 C C . LYS C 1 135 ? 47.061 62.056 53.132 1.00 53.30 135 LYS C C 1
ATOM 2375 O O . LYS C 1 135 ? 47.230 62.797 52.163 1.00 50.69 135 LYS C O 1
ATOM 2381 N N . GLU C 1 136 ? 47.844 60.997 53.346 1.00 52.23 136 GLU C N 1
ATOM 2382 C CA . GLU C 1 136 ? 48.897 60.707 52.380 1.00 54.69 136 GLU C CA 1
ATOM 2383 C C . GLU C 1 136 ? 48.408 59.894 51.189 1.00 52.33 136 GLU C C 1
ATOM 2384 O O . GLU C 1 136 ? 49.163 59.726 50.225 1.00 54.15 136 GLU C O 1
ATOM 2390 N N . LEU C 1 137 ? 47.169 59.398 51.227 1.00 51.12 137 LEU C N 1
ATOM 2391 C CA . LEU C 1 137 ? 46.671 58.506 50.185 1.00 49.66 137 LEU C CA 1
ATOM 2392 C C . LEU C 1 137 ? 46.584 59.199 48.828 1.00 52.35 137 LEU C C 1
ATOM 2393 O O . LEU C 1 137 ? 46.582 58.523 47.792 1.00 51.71 137 LEU C O 1
ATOM 2398 N N . ILE C 1 138 ? 46.512 60.534 48.815 1.00 50.89 138 ILE C N 1
ATOM 2399 C CA . ILE C 1 138 ? 46.502 61.301 47.572 1.00 47.99 138 ILE C CA 1
ATOM 2400 C C . ILE C 1 138 ? 47.735 60.983 46.732 1.00 46.56 138 ILE C C 1
ATOM 2401 O O . ILE C 1 138 ? 47.696 61.051 45.496 1.00 50.13 138 ILE C O 1
ATOM 2406 N N . ALA C 1 139 ? 48.842 60.636 47.383 1.00 48.33 139 ALA C N 1
ATOM 2407 C CA . ALA C 1 139 ? 50.110 60.371 46.727 1.00 47.18 139 ALA C CA 1
ATOM 2408 C C . ALA C 1 139 ? 50.225 58.954 46.177 1.00 48.12 139 ALA C C 1
ATOM 2409 O O . ALA C 1 139 ? 51.230 58.654 45.525 1.00 50.14 139 ALA C O 1
ATOM 2411 N N . SER C 1 140 ? 49.252 58.075 46.416 1.00 46.63 140 SER C N 1
ATOM 2412 C CA . SER C 1 140 ? 49.376 56.713 45.913 1.00 44.25 140 SER C CA 1
ATOM 2413 C C . SER C 1 140 ? 49.166 56.691 44.399 1.00 44.15 140 SER C C 1
ATOM 2414 O O . SER C 1 140 ? 48.408 57.489 43.838 1.00 48.31 140 SER C O 1
ATOM 2417 N N . LYS C 1 141 ? 49.823 55.746 43.738 1.00 40.13 141 LYS C N 1
ATOM 2418 C CA . LYS C 1 141 ? 49.850 55.706 42.282 1.00 43.20 141 LYS C CA 1
ATOM 2419 C C . LYS C 1 141 ? 49.251 54.403 41.792 1.00 39.89 141 LYS C C 1
ATOM 2420 O O . LYS C 1 141 ? 49.462 53.347 42.395 1.00 34.75 141 LYS C O 1
ATOM 2426 N N . MET C 1 142 ? 48.540 54.465 40.681 1.00 39.08 142 MET C N 1
ATOM 2427 C CA . MET C 1 142 ? 48.155 53.235 40.015 1.00 42.56 142 MET C CA 1
ATOM 2428 C C . MET C 1 142 ? 49.387 52.602 39.369 1.00 40.96 142 MET C C 1
ATOM 2429 O O . MET C 1 142 ? 50.061 53.229 38.548 1.00 34.80 142 MET C O 1
ATOM 2434 N N . LEU C 1 143 ? 49.672 51.352 39.714 1.00 30.39 143 LEU C N 1
ATOM 2435 C CA . LEU C 1 143 ? 50.861 50.678 39.208 1.00 32.76 143 LEU C CA 1
ATOM 2436 C C . LEU C 1 143 ? 50.566 49.774 38.036 1.00 38.43 143 LEU C C 1
ATOM 2437 O O . LEU C 1 143 ? 51.409 49.644 37.147 1.00 37.49 143 LEU C O 1
ATOM 2442 N N . ALA C 1 144 ? 49.398 49.139 38.002 1.00 34.43 144 ALA C N 1
ATOM 2443 C CA . ALA C 1 144 ? 49.122 48.218 36.912 1.00 36.75 144 ALA C CA 1
ATOM 2444 C C . ALA C 1 144 ? 47.631 47.956 36.845 1.00 36.15 144 ALA C C 1
ATOM 2445 O O . ALA C 1 144 ? 46.897 48.129 37.828 1.00 34.71 144 ALA C O 1
ATOM 2447 N N . ARG C 1 145 ? 47.200 47.514 35.671 1.00 33.14 145 ARG C N 1
ATOM 2448 C CA . ARG C 1 145 ? 45.823 47.127 35.457 1.00 33.12 145 ARG C CA 1
ATOM 2449 C C . ARG C 1 145 ? 45.821 45.814 34.702 1.00 38.57 145 ARG C C 1
ATOM 2450 O O . ARG C 1 145 ? 46.682 45.575 33.849 1.00 38.17 145 ARG C O 1
ATOM 2458 N N . TYR C 1 146 ? 44.867 44.952 35.036 1.00 32.45 146 TYR C N 1
ATOM 2459 C CA . TYR C 1 146 ? 44.651 43.735 34.275 1.00 33.61 146 TYR C CA 1
ATOM 2460 C C . TYR C 1 146 ? 43.155 43.554 34.070 1.00 34.60 146 TYR C C 1
ATOM 2461 O O . TYR C 1 146 ? 42.377 43.655 35.029 1.00 31.35 146 TYR C O 1
ATOM 2470 N N . VAL C 1 147 ? 42.756 43.310 32.825 1.00 33.43 147 VAL C N 1
ATOM 2471 C CA . VAL C 1 147 ? 41.355 43.114 32.475 1.00 32.63 147 VAL C CA 1
ATOM 2472 C C . VAL C 1 147 ? 41.134 41.622 32.274 1.00 34.03 147 VAL C C 1
ATOM 2473 O O . VAL C 1 147 ? 41.671 41.024 31.336 1.00 35.00 147 VAL C O 1
ATOM 2477 N N . GLY C 1 148 ? 40.331 41.011 33.144 1.00 31.58 148 GLY C N 1
ATOM 2478 C CA . GLY C 1 148 ? 39.955 39.626 32.985 1.00 34.47 148 GLY C CA 1
ATOM 2479 C C . GLY C 1 148 ? 38.792 39.488 32.028 1.00 36.11 148 GLY C C 1
ATOM 2480 O O . GLY C 1 148 ? 38.520 40.365 31.203 1.00 39.45 148 GLY C O 1
ATOM 2481 N N . LYS C 1 149 ? 38.092 38.358 32.135 1.00 39.77 149 LYS C N 1
ATOM 2482 C CA . LYS C 1 149 ? 36.980 38.112 31.224 1.00 38.80 149 LYS C CA 1
ATOM 2483 C C . LYS C 1 149 ? 35.852 39.107 31.450 1.00 40.93 149 LYS C C 1
ATOM 2484 O O . LYS C 1 149 ? 35.248 39.600 30.492 1.00 41.79 149 LYS C O 1
ATOM 2490 N N . ASP C 1 150 ? 35.550 39.413 32.708 1.00 36.76 150 ASP C N 1
ATOM 2491 C CA . ASP C 1 150 ? 34.363 40.196 33.025 1.00 37.49 150 ASP C CA 1
ATOM 2492 C C . ASP C 1 150 ? 34.601 41.225 34.126 1.00 35.38 150 ASP C C 1
ATOM 2493 O O . ASP C 1 150 ? 33.633 41.744 34.706 1.00 34.00 150 ASP C O 1
ATOM 2498 N N . ARG C 1 151 ? 35.858 41.529 34.439 1.00 32.96 151 ARG C N 1
ATOM 2499 C CA . ARG C 1 151 ? 36.158 42.439 35.530 1.00 37.37 151 ARG C CA 1
ATOM 2500 C C . ARG C 1 151 ? 37.538 43.036 35.295 1.00 34.18 151 ARG C C 1
ATOM 2501 O O . ARG C 1 151 ? 38.353 42.470 34.561 1.00 34.37 151 ARG C O 1
ATOM 2509 N N . VAL C 1 152 ? 37.791 44.171 35.946 1.00 30.03 152 VAL C N 1
ATOM 2510 C CA . VAL C 1 152 ? 39.080 44.857 35.920 1.00 33.11 152 VAL C CA 1
ATOM 2511 C C . VAL C 1 152 ? 39.735 44.740 37.295 1.00 34.29 152 VAL C C 1
ATOM 2512 O O . VAL C 1 152 ? 39.104 45.043 38.316 1.00 33.95 152 VAL C O 1
ATOM 2516 N N . PHE C 1 153 ? 41.007 44.334 37.312 1.00 30.87 153 PHE C N 1
ATOM 2517 C CA . PHE C 1 153 ? 41.876 44.327 38.491 1.00 32.82 153 PHE C CA 1
ATOM 2518 C C . PHE C 1 153 ? 42.834 45.511 38.431 1.00 33.69 153 PHE C C 1
ATOM 2519 O O . PHE C 1 153 ? 43.353 45.833 37.356 1.00 31.47 153 PHE C O 1
ATOM 2527 N N . VAL C 1 154 ? 43.096 46.143 39.580 1.00 27.45 154 VAL C N 1
ATOM 2528 C CA . VAL C 1 154 ? 44.020 47.277 39.648 1.00 26.17 154 VAL C CA 1
ATOM 2529 C C . VAL C 1 154 ? 44.963 47.110 40.833 1.00 35.22 154 VAL C C 1
ATOM 2530 O O . VAL C 1 154 ? 44.536 46.768 41.942 1.00 31.90 154 VAL C O 1
ATOM 2534 N N . LEU C 1 155 ? 46.244 47.385 40.600 1.00 30.04 155 LEU C N 1
ATOM 2535 C CA . LEU C 1 155 ? 47.268 47.405 41.628 1.00 26.50 155 LEU C CA 1
ATOM 2536 C C . LEU C 1 155 ? 47.742 48.833 41.866 1.00 35.27 155 LEU C C 1
ATOM 2537 O O . LEU C 1 155 ? 48.169 49.511 40.927 1.00 31.38 155 LEU C O 1
ATOM 2542 N N . VAL C 1 156 ? 47.743 49.264 43.126 1.00 30.40 156 VAL C N 1
ATOM 2543 C CA . VAL C 1 156 ? 48.235 50.586 43.479 1.00 31.02 156 VAL C CA 1
ATOM 2544 C C . VAL C 1 156 ? 49.337 50.461 44.521 1.00 36.48 156 VAL C C 1
ATOM 2545 O O . VAL C 1 156 ? 49.484 49.445 45.211 1.00 32.68 156 VAL C O 1
ATOM 2549 N N . GLY C 1 157 ? 50.121 51.517 44.625 1.00 31.80 157 GLY C N 1
ATOM 2550 C CA . GLY C 1 157 ? 51.227 51.531 45.549 1.00 36.99 157 GLY C CA 1
ATOM 2551 C C . GLY C 1 157 ? 51.411 52.909 46.132 1.00 39.07 157 GLY C C 1
ATOM 2552 O O . GLY C 1 157 ? 51.067 53.921 45.516 1.00 38.15 157 GLY C O 1
ATOM 2553 N N . LEU C 1 158 ? 51.952 52.931 47.342 1.00 39.17 158 LEU C N 1
ATOM 2554 C CA . LEU C 1 158 ? 52.324 54.158 48.020 1.00 41.72 158 LEU C CA 1
ATOM 2555 C C . LEU C 1 158 ? 53.799 54.052 48.352 1.00 42.35 158 LEU C C 1
ATOM 2556 O O . LEU C 1 158 ? 54.234 53.073 48.966 1.00 39.60 158 LEU C O 1
ATOM 2561 N N . ASP C 1 159 ? 54.557 55.054 47.934 1.00 45.41 159 ASP C N 1
ATOM 2562 C CA . ASP C 1 159 ? 55.993 55.063 48.157 1.00 48.74 159 ASP C CA 1
ATOM 2563 C C . ASP C 1 159 ? 56.326 54.825 49.625 1.00 48.13 159 ASP C C 1
ATOM 2564 O O . ASP C 1 159 ? 55.690 55.387 50.518 1.00 48.67 159 ASP C O 1
ATOM 2569 N N . LYS C 1 160 ? 57.324 53.971 49.871 1.00 42.86 160 LYS C N 1
ATOM 2570 C CA . LYS C 1 160 ? 57.707 53.666 51.243 1.00 51.44 160 LYS C CA 1
ATOM 2571 C C . LYS C 1 160 ? 58.299 54.883 51.958 1.00 54.75 160 LYS C C 1
ATOM 2572 O O . LYS C 1 160 ? 58.155 55.008 53.185 1.00 51.17 160 LYS C O 1
ATOM 2578 N N . GLN C 1 161 ? 58.959 55.789 51.227 1.00 52.92 161 GLN C N 1
ATOM 2579 C CA . GLN C 1 161 ? 59.434 57.020 51.859 1.00 54.68 161 GLN C CA 1
ATOM 2580 C C . GLN C 1 161 ? 58.285 57.847 52.415 1.00 53.04 161 GLN C C 1
ATOM 2581 O O . GLN C 1 161 ? 58.456 58.541 53.421 1.00 53.91 161 GLN C O 1
ATOM 2587 N N . ILE C 1 162 ? 57.122 57.817 51.762 1.00 51.14 162 ILE C N 1
ATOM 2588 C CA . ILE C 1 162 ? 55.947 58.463 52.341 1.00 52.13 162 ILE C CA 1
ATOM 2589 C C . ILE C 1 162 ? 55.455 57.694 53.565 1.00 50.87 162 ILE C C 1
ATOM 2590 O O . ILE C 1 162 ? 54.885 58.288 54.488 1.00 53.10 162 ILE C O 1
ATOM 2595 N N . VAL C 1 163 ? 55.630 56.370 53.590 1.00 50.38 163 VAL C N 1
ATOM 2596 C CA . VAL C 1 163 ? 55.239 55.608 54.776 1.00 51.78 163 VAL C CA 1
ATOM 2597 C C . VAL C 1 163 ? 56.190 55.896 55.927 1.00 53.85 163 VAL C C 1
ATOM 2598 O O . VAL C 1 163 ? 55.764 56.037 57.080 1.00 54.46 163 VAL C O 1
ATOM 2602 N N . ASP C 1 164 ? 57.493 55.972 55.637 1.00 51.18 164 ASP C N 1
ATOM 2603 C CA . ASP C 1 164 ? 58.468 56.377 56.649 1.00 56.35 164 ASP C CA 1
ATOM 2604 C C . ASP C 1 164 ? 58.149 57.749 57.230 1.00 52.51 164 ASP C C 1
ATOM 2605 O O . ASP C 1 164 ? 58.387 57.989 58.419 1.00 56.10 164 ASP C O 1
ATOM 2610 N N . LYS C 1 165 ? 57.601 58.654 56.419 1.00 55.65 165 LYS C N 1
ATOM 2611 C CA . LYS C 1 165 ? 57.198 59.952 56.942 1.00 52.89 165 LYS C CA 1
ATOM 2612 C C . LYS C 1 165 ? 56.088 59.794 57.969 1.00 58.04 165 LYS C C 1
ATOM 2613 O O . LYS C 1 165 ? 56.116 60.435 59.023 1.00 56.89 165 LYS C O 1
ATOM 2619 N N . VAL C 1 166 ? 55.112 58.925 57.696 1.00 55.35 166 VAL C N 1
ATOM 2620 C CA . VAL C 1 166 ? 54.014 58.752 58.643 1.00 55.61 166 VAL C CA 1
ATOM 2621 C C . VAL C 1 166 ? 54.496 58.108 59.940 1.00 56.16 166 VAL C C 1
ATOM 2622 O O . VAL C 1 166 ? 54.047 58.489 61.030 1.00 57.60 166 VAL C O 1
ATOM 2626 N N . ARG C 1 167 ? 55.440 57.157 59.867 1.00 54.95 167 ARG C N 1
ATOM 2627 C CA . ARG C 1 167 ? 55.926 56.550 61.108 1.00 55.78 167 ARG C CA 1
ATOM 2628 C C . ARG C 1 167 ? 56.647 57.550 62.002 1.00 60.36 167 ARG C C 1
ATOM 2629 O O . ARG C 1 167 ? 56.582 57.434 63.234 1.00 58.68 167 ARG C O 1
ATOM 2637 N N . GLU C 1 168 ? 57.377 58.507 61.425 1.00 59.50 168 GLU C N 1
ATOM 2638 C CA . GLU C 1 168 ? 58.041 59.481 62.284 1.00 61.91 168 GLU C CA 1
ATOM 2639 C C . GLU C 1 168 ? 57.023 60.383 62.973 1.00 61.37 168 GLU C C 1
ATOM 2640 O O . GLU C 1 168 ? 57.162 60.692 64.160 1.00 64.00 168 GLU C O 1
ATOM 2646 N N . GLU C 1 169 ? 55.986 60.802 62.246 1.00 58.49 169 GLU C N 1
ATOM 2647 C CA . GLU C 1 169 ? 54.891 61.533 62.869 1.00 60.92 169 GLU C CA 1
ATOM 2648 C C . GLU C 1 169 ? 54.232 60.722 63.979 1.00 60.45 169 GLU C C 1
ATOM 2649 O O . GLU C 1 169 ? 53.626 61.301 64.887 1.00 64.55 169 GLU C O 1
ATOM 2655 N N . LEU C 1 170 ? 54.344 59.396 63.924 1.00 59.43 170 LEU C N 1
ATOM 2656 C CA . LEU C 1 170 ? 53.813 58.475 64.920 1.00 57.55 170 LEU C CA 1
ATOM 2657 C C . LEU C 1 170 ? 54.744 58.269 66.112 1.00 60.67 170 LEU C C 1
ATOM 2658 O O . LEU C 1 170 ? 54.380 57.536 67.032 1.00 57.64 170 LEU C O 1
ATOM 2663 N N . GLY C 1 171 ? 55.945 58.847 66.103 1.00 59.98 171 GLY C N 1
ATOM 2664 C CA . GLY C 1 171 ? 56.881 58.681 67.198 1.00 61.50 171 GLY C CA 1
ATOM 2665 C C . GLY C 1 171 ? 57.872 57.546 67.066 1.00 65.50 171 GLY C C 1
ATOM 2666 O O . GLY C 1 171 ? 58.715 57.376 67.959 1.00 66.77 171 GLY C O 1
ATOM 2667 N N . MET C 1 172 ? 57.782 56.744 66.013 1.00 64.06 172 MET C N 1
ATOM 2668 C CA . MET C 1 172 ? 58.725 55.654 65.805 1.00 63.09 172 MET C CA 1
ATOM 2669 C C . MET C 1 172 ? 60.029 56.165 65.188 1.00 66.06 172 MET C C 1
ATOM 2670 O O . MET C 1 172 ? 60.950 55.388 64.912 1.00 72.39 172 MET C O 1
ATOM 2675 N N . GLY D 1 43 ? 33.731 34.486 85.814 1.00 64.08 43 GLY D N 1
ATOM 2676 C CA . GLY D 1 43 ? 34.893 34.755 84.987 1.00 58.09 43 GLY D CA 1
ATOM 2677 C C . GLY D 1 43 ? 34.758 36.047 84.200 1.00 58.58 43 GLY D C 1
ATOM 2678 O O . GLY D 1 43 ? 34.141 37.015 84.656 1.00 62.67 43 GLY D O 1
ATOM 2679 N N . ALA D 1 44 ? 35.345 36.069 83.021 1.00 52.64 44 ALA D N 1
ATOM 2680 C CA . ALA D 1 44 ? 35.317 37.278 82.221 1.00 52.13 44 ALA D CA 1
ATOM 2681 C C . ALA D 1 44 ? 33.960 37.411 81.533 1.00 49.61 44 ALA D C 1
ATOM 2682 O O . ALA D 1 44 ? 33.338 36.405 81.184 1.00 52.72 44 ALA D O 1
ATOM 2684 N N . PRO D 1 45 ? 33.473 38.637 81.339 1.00 48.25 45 PRO D N 1
ATOM 2685 C CA . PRO D 1 45 ? 32.185 38.813 80.654 1.00 46.49 45 PRO D CA 1
ATOM 2686 C C . PRO D 1 45 ? 32.232 38.205 79.262 1.00 42.25 45 PRO D C 1
ATOM 2687 O O . PRO D 1 45 ? 33.301 38.015 78.684 1.00 41.71 45 PRO D O 1
ATOM 2691 N N . ASP D 1 46 ? 31.040 37.921 78.716 1.00 42.86 46 ASP D N 1
ATOM 2692 C CA . ASP D 1 46 ? 30.949 37.237 77.425 1.00 43.98 46 ASP D CA 1
ATOM 2693 C C . ASP D 1 46 ? 31.720 37.961 76.330 1.00 41.73 46 ASP D C 1
ATOM 2694 O O . ASP D 1 46 ? 32.324 37.317 75.471 1.00 40.76 46 ASP D O 1
ATOM 2699 N N . TRP D 1 47 ? 31.755 39.293 76.369 1.00 40.37 47 TRP D N 1
ATOM 2700 C CA . TRP D 1 47 ? 32.333 40.050 75.278 1.00 37.30 47 TRP D CA 1
ATOM 2701 C C . TRP D 1 47 ? 33.850 39.965 75.188 1.00 38.03 47 TRP D C 1
ATOM 2702 O O . TRP D 1 47 ? 34.386 40.388 74.166 1.00 37.70 47 TRP D O 1
ATOM 2713 N N . VAL D 1 48 ? 34.576 39.469 76.196 1.00 40.58 48 VAL D N 1
ATOM 2714 C CA . VAL D 1 48 ? 36.028 39.628 76.064 1.00 39.56 48 VAL D CA 1
ATOM 2715 C C . VAL D 1 48 ? 36.609 38.621 75.074 1.00 41.04 48 VAL D C 1
ATOM 2716 O O . VAL D 1 48 ? 37.434 38.988 74.233 1.00 41.21 48 VAL D O 1
ATOM 2720 N N . VAL D 1 49 ? 36.182 37.357 75.125 1.00 44.32 49 VAL D N 1
ATOM 2721 C CA . VAL D 1 49 ? 36.623 36.356 74.156 1.00 44.62 49 VAL D CA 1
ATOM 2722 C C . VAL D 1 49 ? 35.478 35.832 73.301 1.00 48.00 49 VAL D C 1
ATOM 2723 O O . VAL D 1 49 ? 35.725 35.014 72.402 1.00 51.24 49 VAL D O 1
ATOM 2727 N N . GLY D 1 50 ? 34.244 36.254 73.552 1.00 45.30 50 GLY D N 1
ATOM 2728 C CA . GLY D 1 50 ? 33.123 35.686 72.837 1.00 43.30 50 GLY D CA 1
ATOM 2729 C C . GLY D 1 50 ? 33.081 36.096 71.382 1.00 45.69 50 GLY D C 1
ATOM 2730 O O . GLY D 1 50 ? 33.790 36.989 70.918 1.00 43.48 50 GLY D O 1
ATOM 2731 N N . ASP D 1 51 ? 32.226 35.386 70.644 1.00 43.16 51 ASP D N 1
ATOM 2732 C CA . ASP D 1 51 ? 31.901 35.711 69.262 1.00 42.48 51 ASP D CA 1
ATOM 2733 C C . ASP D 1 51 ? 31.074 36.991 69.245 1.00 41.07 51 ASP D C 1
ATOM 2734 O O . ASP D 1 51 ? 29.923 36.992 69.679 1.00 38.69 51 ASP D O 1
ATOM 2739 N N . LEU D 1 52 ? 31.644 38.077 68.727 1.00 38.84 52 LEU D N 1
ATOM 2740 C CA . LEU D 1 52 ? 30.971 39.367 68.807 1.00 40.87 52 LEU D CA 1
ATOM 2741 C C . LEU D 1 52 ? 29.709 39.417 67.951 1.00 45.45 52 LEU D C 1
ATOM 2742 O O . LEU D 1 52 ? 28.837 40.253 68.205 1.00 38.95 52 LEU D O 1
ATOM 2747 N N . GLU D 1 53 ? 29.594 38.564 66.929 1.00 46.99 53 GLU D N 1
ATOM 2748 C CA . GLU D 1 53 ? 28.339 38.508 66.175 1.00 45.99 53 GLU D CA 1
ATOM 2749 C C . GLU D 1 53 ? 27.180 38.024 67.033 1.00 41.73 53 GLU D C 1
ATOM 2750 O O . GLU D 1 53 ? 26.034 38.436 66.809 1.00 42.72 53 GLU D O 1
ATOM 2756 N N . LYS D 1 54 ? 27.456 37.141 67.997 1.00 40.09 54 LYS D N 1
ATOM 2757 C CA . LYS D 1 54 ? 26.427 36.664 68.907 1.00 38.39 54 LYS D CA 1
ATOM 2758 C C . LYS D 1 54 ? 26.255 37.618 70.087 1.00 41.79 54 LYS D C 1
ATOM 2759 O O . LYS D 1 54 ? 25.125 37.892 70.503 1.00 39.10 54 LYS D O 1
ATOM 2765 N N . VAL D 1 55 ? 27.358 38.116 70.648 1.00 41.98 55 VAL D N 1
ATOM 2766 C CA . VAL D 1 55 ? 27.248 39.071 71.753 1.00 40.79 55 VAL D CA 1
ATOM 2767 C C . VAL D 1 55 ? 26.510 40.326 71.299 1.00 37.80 55 VAL D C 1
ATOM 2768 O O . VAL D 1 55 ? 25.712 40.896 72.051 1.00 42.09 55 VAL D O 1
ATOM 2772 N N . ALA D 1 56 ? 26.724 40.748 70.043 1.00 40.84 56 ALA D N 1
ATOM 2773 C CA . ALA D 1 56 ? 26.043 41.931 69.519 1.00 37.23 56 ALA D CA 1
ATOM 2774 C C . ALA D 1 56 ? 24.530 41.771 69.487 1.00 36.90 56 ALA D C 1
ATOM 2775 O O . ALA D 1 56 ? 23.820 42.776 69.395 1.00 37.84 56 ALA D O 1
ATOM 2777 N N . LYS D 1 57 ? 24.015 40.540 69.562 1.00 37.78 57 LYS D N 1
ATOM 2778 C CA . LYS D 1 57 ? 22.573 40.334 69.595 1.00 39.58 57 LYS D CA 1
ATOM 2779 C C . LYS D 1 57 ? 21.988 40.502 70.991 1.00 39.45 57 LYS D C 1
ATOM 2780 O O . LYS D 1 57 ? 20.759 40.464 71.140 1.00 40.14 57 LYS D O 1
ATOM 2786 N N . TYR D 1 58 ? 22.828 40.658 72.018 1.00 39.99 58 TYR D N 1
ATOM 2787 C CA . TYR D 1 58 ? 22.329 40.801 73.383 1.00 36.43 58 TYR D CA 1
ATOM 2788 C C . TYR D 1 58 ? 21.444 42.036 73.514 1.00 41.35 58 TYR D C 1
ATOM 2789 O O . TYR D 1 58 ? 21.677 43.065 72.875 1.00 36.75 58 TYR D O 1
ATOM 2798 N N . GLU D 1 59 ? 20.450 41.935 74.404 1.00 42.98 59 GLU D N 1
ATOM 2799 C CA . GLU D 1 59 ? 19.604 43.078 74.726 1.00 46.42 59 GLU D CA 1
ATOM 2800 C C . GLU D 1 59 ? 20.436 44.308 75.073 1.00 42.74 59 GLU D C 1
ATOM 2801 O O . GLU D 1 59 ? 20.176 45.395 74.549 1.00 38.67 59 GLU D O 1
ATOM 2807 N N . LYS D 1 60 ? 21.488 44.131 75.886 1.00 39.09 60 LYS D N 1
ATOM 2808 C CA . LYS D 1 60 ? 22.316 45.253 76.344 1.00 41.04 60 LYS D CA 1
ATOM 2809 C C . LYS D 1 60 ? 22.923 46.051 75.203 1.00 41.99 60 LYS D C 1
ATOM 2810 O O . LYS D 1 60 ? 23.196 47.243 75.370 1.00 42.09 60 LYS D O 1
ATOM 2816 N N . TYR D 1 61 ? 23.226 45.410 74.070 1.00 39.65 61 TYR D N 1
ATOM 2817 C CA . TYR D 1 61 ? 23.962 46.073 73.001 1.00 36.47 61 TYR D CA 1
ATOM 2818 C C . TYR D 1 61 ? 23.092 46.332 71.779 1.00 41.21 61 TYR D C 1
ATOM 2819 O O . TYR D 1 61 ? 23.623 46.600 70.695 1.00 40.26 61 TYR D O 1
ATOM 2828 N N . SER D 1 62 ? 21.765 46.261 71.927 1.00 43.03 62 SER D N 1
ATOM 2829 C CA . SER D 1 62 ? 20.895 46.307 70.753 1.00 47.26 62 SER D CA 1
ATOM 2830 C C . SER D 1 62 ? 20.961 47.641 70.023 1.00 48.35 62 SER D C 1
ATOM 2831 O O . SER D 1 62 ? 20.566 47.716 68.853 1.00 50.68 62 SER D O 1
ATOM 2834 N N . GLY D 1 63 ? 21.430 48.699 70.667 1.00 44.94 63 GLY D N 1
ATOM 2835 C CA . GLY D 1 63 ? 21.537 49.970 69.983 1.00 46.64 63 GLY D CA 1
ATOM 2836 C C . GLY D 1 63 ? 22.915 50.355 69.480 1.00 45.45 63 GLY D C 1
ATOM 2837 O O . GLY D 1 63 ? 23.085 51.484 69.012 1.00 43.84 63 GLY D O 1
ATOM 2838 N N . VAL D 1 64 ? 23.907 49.463 69.520 1.00 41.92 64 VAL D N 1
ATOM 2839 C CA . VAL D 1 64 ? 25.282 49.897 69.277 1.00 41.47 64 VAL D CA 1
ATOM 2840 C C . VAL D 1 64 ? 26.031 48.899 68.396 1.00 40.46 64 VAL D C 1
ATOM 2841 O O . VAL D 1 64 ? 25.786 47.691 68.446 1.00 38.73 64 VAL D O 1
ATOM 2845 N N . PHE D 1 65 ? 26.940 49.442 67.578 1.00 34.50 65 PHE D N 1
ATOM 2846 C CA . PHE D 1 65 ? 27.959 48.704 66.833 1.00 41.93 65 PHE D CA 1
ATOM 2847 C C . PHE D 1 65 ? 29.191 48.564 67.728 1.00 41.29 65 PHE D C 1
ATOM 2848 O O . PHE D 1 65 ? 29.685 49.566 68.248 1.00 38.57 65 PHE D O 1
ATOM 2856 N N . LEU D 1 66 ? 29.697 47.334 67.902 1.00 36.07 66 LEU D N 1
ATOM 2857 C CA . LEU D 1 66 ? 30.701 47.057 68.929 1.00 40.54 66 LEU D CA 1
ATOM 2858 C C . LEU D 1 66 ? 32.113 46.990 68.354 1.00 44.24 66 LEU D C 1
ATOM 2859 O O . LEU D 1 66 ? 32.316 46.619 67.197 1.00 38.29 66 LEU D O 1
ATOM 2864 N N . GLY D 1 67 ? 33.087 47.327 69.189 1.00 36.45 67 GLY D N 1
ATOM 2865 C CA . GLY D 1 67 ? 34.486 47.059 68.886 1.00 38.46 67 GLY D CA 1
ATOM 2866 C C . GLY D 1 67 ? 35.235 46.735 70.160 1.00 37.76 67 GLY D C 1
ATOM 2867 O O . GLY D 1 67 ? 34.871 47.197 71.242 1.00 36.56 67 GLY D O 1
ATOM 2868 N N . ARG D 1 68 ? 36.310 45.962 70.030 1.00 36.38 68 ARG D N 1
ATOM 2869 C CA . ARG D 1 68 ? 36.994 45.407 71.190 1.00 40.12 68 ARG D CA 1
ATOM 2870 C C . ARG D 1 68 ? 38.491 45.374 70.920 1.00 41.99 68 ARG D C 1
ATOM 2871 O O . ARG D 1 68 ? 38.916 45.259 69.762 1.00 37.89 68 ARG D O 1
ATOM 2879 N N . ALA D 1 69 ? 39.289 45.502 71.989 1.00 30.85 69 ALA D N 1
ATOM 2880 C CA . ALA D 1 69 ? 40.739 45.401 71.860 1.00 36.14 69 ALA D CA 1
ATOM 2881 C C . ALA D 1 69 ? 41.368 45.129 73.221 1.00 39.72 69 ALA D C 1
ATOM 2882 O O . ALA D 1 69 ? 40.724 45.249 74.270 1.00 35.75 69 ALA D O 1
ATOM 2884 N N . GLU D 1 70 ? 42.651 44.765 73.188 1.00 37.54 70 GLU D N 1
ATOM 2885 C CA . GLU D 1 70 ? 43.414 44.447 74.386 1.00 36.07 70 GLU D CA 1
ATOM 2886 C C . GLU D 1 70 ? 44.753 45.168 74.347 1.00 43.76 70 GLU D C 1
ATOM 2887 O O . GLU D 1 70 ? 45.199 45.643 73.295 1.00 38.57 70 GLU D O 1
ATOM 2893 N N . ASP D 1 71 ? 45.377 45.269 75.525 1.00 36.67 71 ASP D N 1
ATOM 2894 C CA . ASP D 1 71 ? 46.702 45.865 75.627 1.00 37.37 71 ASP D CA 1
ATOM 2895 C C . ASP D 1 71 ? 47.446 45.276 76.818 1.00 40.34 71 ASP D C 1
ATOM 2896 O O . ASP D 1 71 ? 46.929 45.267 77.949 1.00 39.46 71 ASP D O 1
ATOM 2901 N N . LEU D 1 72 ? 48.664 44.812 76.562 1.00 37.34 72 LEU D N 1
ATOM 2902 C CA . LEU D 1 72 ? 49.474 44.189 77.599 1.00 38.26 72 LEU D CA 1
ATOM 2903 C C . LEU D 1 72 ? 49.929 45.235 78.605 1.00 36.78 72 LEU D C 1
ATOM 2904 O O . LEU D 1 72 ? 50.320 46.344 78.237 1.00 42.27 72 LEU D O 1
ATOM 2909 N N . ILE D 1 73 ? 49.865 44.879 79.875 1.00 41.59 73 ILE D N 1
ATOM 2910 C CA . ILE D 1 73 ? 50.264 45.793 80.942 1.00 42.94 73 ILE D CA 1
ATOM 2911 C C . ILE D 1 73 ? 51.784 45.803 81.060 1.00 41.24 73 ILE D C 1
ATOM 2912 O O . ILE D 1 73 ? 52.416 44.749 81.200 1.00 42.78 73 ILE D O 1
ATOM 2917 N N . THR D 1 74 ? 52.374 46.995 81.035 1.00 44.43 74 THR D N 1
ATOM 2918 C CA . THR D 1 74 ? 53.782 47.166 81.361 1.00 44.88 74 THR D CA 1
ATOM 2919 C C . THR D 1 74 ? 53.919 48.212 82.461 1.00 43.76 74 THR D C 1
ATOM 2920 O O . THR D 1 74 ? 53.053 49.076 82.644 1.00 43.87 74 THR D O 1
ATOM 2924 N N . ASN D 1 75 ? 55.020 48.115 83.205 1.00 44.25 75 ASN D N 1
ATOM 2925 C CA . ASN D 1 75 ? 55.352 49.068 84.264 1.00 47.24 75 ASN D CA 1
ATOM 2926 C C . ASN D 1 75 ? 54.293 49.112 85.369 1.00 45.53 75 ASN D C 1
ATOM 2927 O O . ASN D 1 75 ? 54.158 50.130 86.053 1.00 43.88 75 ASN D O 1
ATOM 2932 N N . ASN D 1 76 ? 53.524 48.031 85.525 1.00 42.12 76 ASN D N 1
ATOM 2933 C CA . ASN D 1 76 ? 52.463 47.925 86.533 1.00 44.41 76 ASN D CA 1
ATOM 2934 C C . ASN D 1 76 ? 51.442 49.051 86.433 1.00 42.86 76 ASN D C 1
ATOM 2935 O O . ASN D 1 76 ? 50.866 49.473 87.442 1.00 42.41 76 ASN D O 1
ATOM 2940 N N . ASP D 1 77 ? 51.212 49.548 85.228 1.00 35.59 77 ASP D N 1
ATOM 2941 C CA . ASP D 1 77 ? 50.350 50.704 84.987 1.00 41.56 77 ASP D CA 1
ATOM 2942 C C . ASP D 1 77 ? 49.091 50.232 84.252 1.00 41.66 77 ASP D C 1
ATOM 2943 O O . ASP D 1 77 ? 49.106 50.073 83.031 1.00 41.58 77 ASP D O 1
ATOM 2948 N N . VAL D 1 78 ? 48.009 50.011 85.010 1.00 42.25 78 VAL D N 1
ATOM 2949 C CA . VAL D 1 78 ? 46.727 49.573 84.457 1.00 39.95 78 VAL D CA 1
ATOM 2950 C C . VAL D 1 78 ? 46.016 50.711 83.731 1.00 39.04 78 VAL D C 1
ATOM 2951 O O . VAL D 1 78 ? 45.296 50.475 82.746 1.00 40.09 78 VAL D O 1
ATOM 2955 N N . ASP D 1 79 ? 46.215 51.959 84.177 1.00 35.00 79 ASP D N 1
ATOM 2956 C CA . ASP D 1 79 ? 45.605 53.097 83.498 1.00 40.32 79 ASP D CA 1
ATOM 2957 C C . ASP D 1 79 ? 46.120 53.218 82.071 1.00 37.89 79 ASP D C 1
ATOM 2958 O O . ASP D 1 79 ? 45.346 53.432 81.137 1.00 37.90 79 ASP D O 1
ATOM 2963 N N . TYR D 1 80 ? 47.434 53.080 81.899 1.00 38.26 80 TYR D N 1
ATOM 2964 C CA . TYR D 1 80 ? 48.058 53.228 80.593 1.00 41.28 80 TYR D CA 1
ATOM 2965 C C . TYR D 1 80 ? 47.496 52.218 79.601 1.00 40.11 80 TYR D C 1
ATOM 2966 O O . TYR D 1 80 ? 47.129 52.578 78.478 1.00 41.99 80 TYR D O 1
ATOM 2975 N N . SER D 1 81 ? 47.428 50.942 79.999 1.00 37.22 81 SER D N 1
ATOM 2976 C CA . SER D 1 81 ? 46.892 49.917 79.100 1.00 39.82 81 SER D CA 1
ATOM 2977 C C . SER D 1 81 ? 45.406 50.113 78.835 1.00 39.68 81 SER D C 1
ATOM 2978 O O . SER D 1 81 ? 44.926 49.798 77.738 1.00 36.12 81 SER D O 1
ATOM 2981 N N . THR D 1 82 ? 44.665 50.631 79.817 1.00 30.75 82 THR D N 1
ATOM 2982 C CA . THR D 1 82 ? 43.254 50.936 79.602 1.00 34.53 82 THR D CA 1
ATOM 2983 C C . THR D 1 82 ? 43.097 51.979 78.510 1.00 37.81 82 THR D C 1
ATOM 2984 O O . THR D 1 82 ? 42.273 51.831 77.600 1.00 36.31 82 THR D O 1
ATOM 2988 N N . ASN D 1 83 ? 43.903 53.034 78.566 1.00 37.15 83 ASN D N 1
ATOM 2989 C CA . ASN D 1 83 ? 43.812 54.071 77.543 1.00 36.06 83 ASN D CA 1
ATOM 2990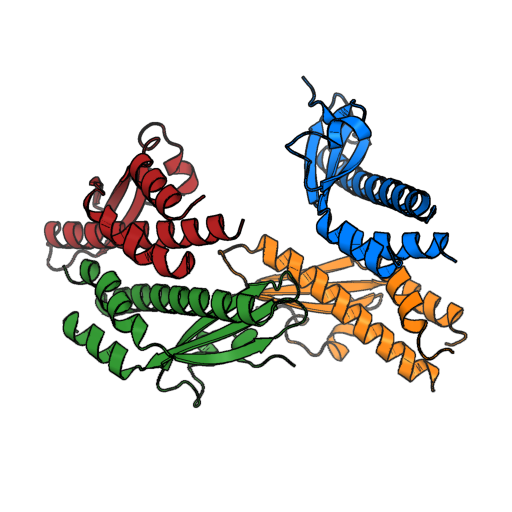 C C . ASN D 1 83 ? 44.255 53.558 76.178 1.00 39.66 83 ASN D C 1
ATOM 2991 O O . ASN D 1 83 ? 43.666 53.932 75.159 1.00 36.66 83 ASN D O 1
ATOM 2996 N N . GLN D 1 84 ? 45.311 52.739 76.133 1.00 36.92 84 GLN D N 1
ATOM 2997 C CA . GLN D 1 84 ? 45.758 52.165 74.863 1.00 40.29 84 GLN D CA 1
ATOM 2998 C C . GLN D 1 84 ? 44.692 51.255 74.268 1.00 39.09 84 GLN D C 1
ATOM 2999 O O . GLN D 1 84 ? 44.377 51.339 73.074 1.00 42.04 84 GLN D O 1
ATOM 3005 N N . ALA D 1 85 ? 44.124 50.374 75.094 1.00 38.20 85 ALA D N 1
ATOM 3006 C CA . ALA D 1 85 ? 43.135 49.423 74.606 1.00 39.27 85 ALA D CA 1
ATOM 3007 C C . ALA D 1 85 ? 41.858 50.124 74.178 1.00 38.37 85 ALA D C 1
ATOM 3008 O O . ALA D 1 85 ? 41.183 49.660 73.251 1.00 36.46 85 ALA D O 1
ATOM 3010 N N . THR D 1 86 ? 41.504 51.242 74.828 1.00 39.31 86 THR D N 1
ATOM 3011 C CA . THR D 1 86 ? 40.337 51.998 74.373 1.00 36.62 86 THR D CA 1
ATOM 3012 C C . THR D 1 86 ? 40.584 52.582 72.981 1.00 36.86 86 THR D C 1
ATOM 3013 O O . THR D 1 86 ? 39.703 52.552 72.109 1.00 34.15 86 THR D O 1
ATOM 3017 N N . ALA D 1 87 ? 41.774 53.136 72.760 1.00 37.01 87 ALA D N 1
ATOM 3018 C CA . ALA D 1 87 ? 42.084 53.701 71.452 1.00 38.62 87 ALA D CA 1
ATOM 3019 C C . ALA D 1 87 ? 42.080 52.621 70.380 1.00 37.71 87 ALA D C 1
ATOM 3020 O O . ALA D 1 87 ? 41.589 52.850 69.272 1.00 36.75 87 ALA D O 1
ATOM 3022 N N . LYS D 1 88 ? 42.641 51.440 70.689 1.00 34.53 88 LYS D N 1
ATOM 3023 C CA . LYS D 1 88 ? 42.661 50.347 69.716 1.00 39.08 88 LYS D CA 1
ATOM 3024 C C . LYS D 1 88 ? 41.270 49.802 69.439 1.00 38.52 88 LYS D C 1
ATOM 3025 O O . LYS D 1 88 ? 40.972 49.400 68.305 1.00 36.47 88 LYS D O 1
ATOM 3031 N N . ALA D 1 89 ? 40.401 49.792 70.446 1.00 34.18 89 ALA D N 1
ATOM 3032 C CA . ALA D 1 89 ? 39.035 49.340 70.229 1.00 33.63 89 ALA D CA 1
ATOM 3033 C C . ALA D 1 89 ? 38.273 50.297 69.318 1.00 36.89 89 ALA D C 1
ATOM 3034 O O . ALA D 1 89 ? 37.468 49.858 68.488 1.00 34.12 89 ALA D O 1
ATOM 3036 N N . ARG D 1 90 ? 38.490 51.610 69.472 1.00 32.07 90 ARG D N 1
ATOM 3037 C CA . ARG D 1 90 ? 37.850 52.555 68.565 1.00 35.39 90 ARG D CA 1
ATOM 3038 C C . ARG D 1 90 ? 38.394 52.401 67.142 1.00 35.60 90 ARG D C 1
ATOM 3039 O O . ARG D 1 90 ? 37.637 52.510 66.170 1.00 34.93 90 ARG D O 1
ATOM 3047 N N . ALA D 1 91 ? 39.696 52.117 67.005 1.00 32.16 91 ALA D N 1
ATOM 304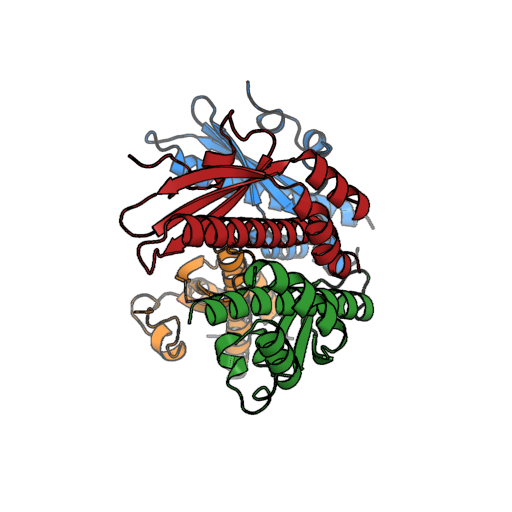8 C CA . ALA D 1 91 ? 40.283 51.929 65.671 1.00 39.06 91 ALA D CA 1
ATOM 3049 C C . ALA D 1 91 ? 39.824 50.632 65.022 1.00 35.82 91 ALA D C 1
ATOM 3050 O O . ALA D 1 91 ? 39.650 50.581 63.798 1.00 37.65 91 ALA D O 1
ATOM 3052 N N . ASN D 1 92 ? 39.667 49.573 65.820 1.00 33.63 92 ASN D N 1
ATOM 3053 C CA . ASN D 1 92 ? 39.105 48.320 65.331 1.00 35.88 92 ASN D CA 1
ATOM 3054 C C . ASN D 1 92 ? 37.653 48.501 64.905 1.00 38.52 92 ASN D C 1
ATOM 3055 O O . ASN D 1 92 ? 37.253 48.007 63.844 1.00 35.45 92 ASN D O 1
ATOM 3060 N N . LEU D 1 93 ? 36.854 49.215 65.708 1.00 35.09 93 LEU D N 1
ATOM 3061 C CA . LEU D 1 93 ? 35.463 49.471 65.336 1.00 34.37 93 LEU D CA 1
ATOM 3062 C C . LEU D 1 93 ? 35.388 50.253 64.032 1.00 36.06 93 LEU D C 1
ATOM 3063 O O . LEU D 1 93 ? 34.550 49.965 63.174 1.00 36.49 93 LEU D O 1
ATOM 3068 N N . ALA D 1 94 ? 36.222 51.285 63.896 1.00 34.11 94 ALA D N 1
ATOM 3069 C CA . ALA D 1 94 ? 36.233 52.072 62.670 1.00 36.95 94 ALA D CA 1
ATOM 3070 C C . ALA D 1 94 ? 36.606 51.213 61.464 1.00 35.83 94 ALA D C 1
ATOM 3071 O O . ALA D 1 94 ? 36.001 51.338 60.393 1.00 37.21 94 ALA D O 1
ATOM 3073 N N . ALA D 1 95 ? 37.609 50.341 61.612 1.00 34.68 95 ALA D N 1
ATOM 3074 C CA . ALA D 1 95 ? 38.032 49.509 60.484 1.00 37.55 95 ALA D CA 1
ATOM 3075 C C . ALA D 1 95 ? 36.915 48.582 60.024 1.00 36.68 95 ALA D C 1
ATOM 3076 O O . ALA D 1 95 ? 36.654 48.463 58.812 1.00 34.71 95 ALA D O 1
ATOM 3078 N N . ASN D 1 96 ? 36.214 47.954 60.974 1.00 34.19 96 ASN D N 1
ATOM 3079 C CA . ASN D 1 96 ? 35.151 47.013 60.628 1.00 38.13 96 ASN D CA 1
ATOM 3080 C C . ASN D 1 96 ? 33.926 47.718 60.079 1.00 37.39 96 ASN D C 1
ATOM 3081 O O . ASN D 1 96 ? 33.268 47.198 59.167 1.00 38.63 96 ASN D O 1
ATOM 3086 N N . LEU D 1 97 ? 33.651 48.929 60.555 1.00 36.57 97 LEU D N 1
ATOM 3087 C CA . LEU D 1 97 ? 32.539 49.683 59.998 1.00 35.11 97 LEU D CA 1
ATOM 3088 C C . LEU D 1 97 ? 32.826 50.079 58.549 1.00 37.89 97 LEU D C 1
ATOM 3089 O O . LEU D 1 97 ? 31.942 49.991 57.688 1.00 37.91 97 LEU D O 1
ATOM 3094 N N . LYS D 1 98 ? 34.066 50.477 58.259 1.00 33.28 98 LYS D N 1
ATOM 3095 C CA . LYS D 1 98 ? 34.447 50.809 56.885 1.00 38.25 98 LYS D CA 1
ATOM 3096 C C . LYS D 1 98 ? 34.314 49.601 55.970 1.00 38.14 98 LYS D C 1
ATOM 3097 O O . LYS D 1 98 ? 33.777 49.700 54.861 1.00 36.49 98 LYS D O 1
ATOM 3103 N N . SER D 1 99 ? 34.815 48.445 56.405 1.00 34.38 99 SER D N 1
ATOM 3104 C CA . SER D 1 99 ? 34.748 47.293 55.518 1.00 38.74 99 SER D CA 1
ATOM 3105 C C . SER D 1 99 ? 33.311 46.836 55.323 1.00 40.59 99 SER D C 1
ATOM 3106 O O . SER D 1 99 ? 32.933 46.438 54.218 1.00 39.79 99 SER D O 1
ATOM 3109 N N . THR D 1 100 ? 32.487 46.981 56.359 1.00 37.74 100 THR D N 1
ATOM 3110 C CA . THR D 1 100 ? 31.074 46.619 56.304 1.00 34.71 100 THR D CA 1
ATOM 3111 C C . THR D 1 100 ? 30.314 47.545 55.358 1.00 38.07 100 THR D C 1
ATOM 3112 O O . THR D 1 100 ? 29.472 47.087 54.574 1.00 40.98 100 THR D O 1
ATOM 3116 N N . LEU D 1 101 ? 30.639 48.841 55.374 1.00 36.11 101 LEU D N 1
ATOM 3117 C CA . LEU D 1 101 ? 30.003 49.772 54.438 1.00 37.79 101 LEU D CA 1
ATOM 3118 C C . LEU D 1 101 ? 30.402 49.500 52.993 1.00 40.73 101 LEU D C 1
ATOM 3119 O O . LEU D 1 101 ? 29.590 49.706 52.087 1.00 43.32 101 LEU D O 1
ATOM 3124 N N . GLN D 1 102 ? 31.635 49.034 52.753 1.00 39.47 102 GLN D N 1
ATOM 3125 C CA . GLN D 1 102 ? 32.044 48.707 51.386 1.00 41.58 102 GLN D CA 1
ATOM 3126 C C . GLN D 1 102 ? 31.333 47.459 50.878 1.00 45.25 102 GLN D C 1
ATOM 3127 O O . GLN D 1 102 ? 30.940 47.398 49.702 1.00 44.55 102 GLN D O 1
ATOM 3133 N N . LYS D 1 103 ? 31.170 46.452 51.744 1.00 40.16 103 LYS D N 1
ATOM 3134 C CA . LYS D 1 103 ? 30.411 45.258 51.383 1.00 47.21 103 LYS D CA 1
ATOM 3135 C C . LYS D 1 103 ? 28.977 45.607 51.039 1.00 45.94 103 LYS D C 1
ATOM 3136 O O . LYS D 1 103 ? 28.421 45.091 50.059 1.00 46.25 103 LYS D O 1
ATOM 3142 N N . ASP D 1 104 ? 28.354 46.458 51.856 1.00 41.83 104 ASP D N 1
ATOM 3143 C CA . ASP D 1 104 ? 26.975 46.851 51.609 1.00 45.19 104 ASP D CA 1
ATOM 3144 C C . ASP D 1 104 ? 26.840 47.691 50.336 1.00 50.21 104 ASP D C 1
ATOM 3145 O O . ASP D 1 104 ? 25.832 47.577 49.625 1.00 48.10 104 ASP D O 1
ATOM 3150 N N . LEU D 1 105 ? 27.859 48.488 49.993 1.00 45.02 105 LEU D N 1
ATOM 3151 C CA . LEU D 1 105 ? 27.784 49.240 48.740 1.00 45.48 105 LEU D CA 1
ATOM 3152 C C . LEU D 1 105 ? 27.766 48.297 47.546 1.00 47.65 105 LEU D C 1
ATOM 3153 O O . LEU D 1 105 ? 26.995 48.503 46.600 1.00 50.93 105 LEU D O 1
ATOM 3158 N N . GLU D 1 106 ? 28.586 47.245 47.575 1.00 46.75 106 GLU D N 1
ATOM 3159 C CA . GLU D 1 106 ? 28.599 46.295 46.466 1.00 49.89 106 GLU D CA 1
ATOM 3160 C C . GLU D 1 106 ? 27.239 45.632 46.280 1.00 55.90 106 GLU D C 1
ATOM 3161 O O . GLU D 1 106 ? 26.745 45.517 45.152 1.00 55.18 106 GLU D O 1
ATOM 3167 N N . ASN D 1 107 ? 26.616 45.191 47.368 1.00 52.61 107 ASN D N 1
ATOM 3168 C CA . ASN D 1 107 ? 25.347 44.472 47.261 1.00 53.87 107 ASN D CA 1
ATOM 3169 C C . ASN D 1 107 ? 24.194 45.377 46.825 1.00 56.28 107 ASN D C 1
ATOM 3170 O O . ASN D 1 107 ? 24.214 46.593 47.051 1.00 55.18 107 ASN D O 1
ATOM 3175 N N . THR D 1 124 ? 33.784 56.363 43.744 1.00 61.81 124 THR D N 1
ATOM 3176 C CA . THR D 1 124 ? 33.806 57.653 44.427 1.00 60.71 124 THR D CA 1
ATOM 3177 C C . THR D 1 124 ? 33.087 57.526 45.772 1.00 54.58 124 THR D C 1
ATOM 3178 O O . THR D 1 124 ? 33.460 58.189 46.740 1.00 55.36 124 THR D O 1
ATOM 3182 N N . ASP D 1 125 ? 32.026 56.710 45.823 1.00 56.23 125 ASP D N 1
ATOM 3183 C CA . ASP D 1 125 ? 31.439 56.375 47.120 1.00 53.00 125 ASP D CA 1
ATOM 3184 C C . ASP D 1 125 ? 32.464 55.670 47.992 1.00 49.06 125 ASP D C 1
ATOM 3185 O O . ASP D 1 125 ? 32.555 55.936 49.196 1.00 52.00 125 ASP D O 1
ATOM 3190 N N . THR D 1 126 ? 33.252 54.774 47.389 1.00 48.33 12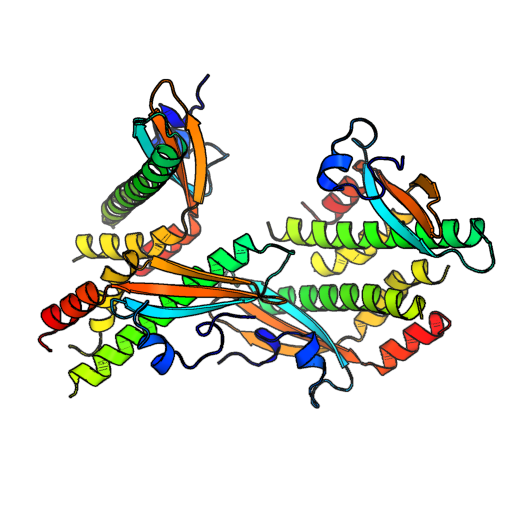6 THR D N 1
ATOM 3191 C CA . THR D 1 126 ? 34.323 54.086 48.106 1.00 48.22 126 THR D CA 1
ATOM 3192 C C . THR D 1 126 ? 35.282 55.080 48.742 1.00 48.01 126 THR D C 1
ATOM 3193 O O . THR D 1 126 ? 35.608 54.974 49.931 1.00 44.66 126 THR D O 1
ATOM 3197 N N . GLU D 1 127 ? 35.723 56.077 47.967 1.00 45.61 127 GLU D N 1
ATOM 3198 C CA . GLU D 1 127 ? 36.695 57.042 48.472 1.00 47.47 127 GLU D CA 1
ATOM 3199 C C . GLU D 1 127 ? 36.172 57.833 49.663 1.00 46.35 127 GLU D C 1
ATOM 3200 O O . GLU D 1 127 ? 36.979 58.383 50.423 1.00 42.77 127 GLU D O 1
ATOM 3206 N N . LYS D 1 128 ? 34.849 57.927 49.826 1.00 43.93 128 LYS D N 1
ATOM 3207 C CA . LYS D 1 128 ? 34.270 58.730 50.899 1.00 49.19 128 LYS D CA 1
ATOM 3208 C C . LYS D 1 128 ? 34.203 58.003 52.242 1.00 46.69 128 LYS D C 1
ATOM 3209 O O . LYS D 1 128 ? 34.069 58.667 53.273 1.00 46.40 128 LYS D O 1
ATOM 3215 N N . ILE D 1 129 ? 34.318 56.672 52.266 1.00 45.69 129 ILE D N 1
ATOM 3216 C CA . ILE D 1 129 ? 33.930 55.919 53.462 1.00 41.82 129 ILE D CA 1
ATOM 3217 C C . ILE D 1 129 ? 34.853 56.198 54.646 1.00 43.50 129 ILE D C 1
ATOM 3218 O O . ILE D 1 129 ? 34.390 56.436 55.771 1.00 45.67 129 ILE D O 1
ATOM 3223 N N . SER D 1 130 ? 36.167 56.144 54.435 1.00 40.86 130 SER D N 1
ATOM 3224 C CA . SER D 1 130 ? 37.066 56.206 55.589 1.00 42.62 130 SER D CA 1
ATOM 3225 C C . SER D 1 130 ? 36.897 57.503 56.373 1.00 46.17 130 SER D C 1
ATOM 3226 O O . SER D 1 130 ? 36.820 57.481 57.609 1.00 43.36 130 SER D O 1
ATOM 3229 N N . GLN D 1 131 ? 36.776 58.633 55.681 1.00 46.89 131 GLN D N 1
ATOM 3230 C CA . GLN D 1 131 ? 36.698 59.920 56.366 1.00 46.28 131 GLN D CA 1
ATOM 3231 C C . GLN D 1 131 ? 35.311 60.195 56.930 1.00 44.09 131 GLN D C 1
ATOM 3232 O O . GLN D 1 131 ? 35.193 60.918 57.922 1.00 46.27 131 GLN D O 1
ATOM 3238 N N . LEU D 1 132 ? 34.254 59.620 56.353 1.00 45.26 132 LEU D N 1
ATOM 3239 C CA . LEU D 1 132 ? 32.945 59.846 56.951 1.00 47.56 132 LEU D CA 1
ATOM 3240 C C . LEU D 1 132 ? 32.758 59.028 58.219 1.00 48.78 132 LEU D C 1
ATOM 3241 O O . LEU D 1 132 ? 32.090 59.487 59.152 1.00 42.90 132 LEU D O 1
ATOM 3246 N N . VAL D 1 133 ? 33.353 57.838 58.305 1.00 44.05 133 VAL D N 1
ATOM 3247 C CA . VAL D 1 133 ? 33.254 57.139 59.583 1.00 42.17 133 VAL D CA 1
ATOM 3248 C C . VAL D 1 133 ? 34.188 57.767 60.614 1.00 44.03 133 VAL D C 1
ATOM 3249 O O . VAL D 1 133 ? 33.801 57.946 61.776 1.00 44.04 133 VAL D O 1
ATOM 3253 N N . ASP D 1 134 ? 35.408 58.157 60.209 1.00 43.03 134 ASP D N 1
ATOM 3254 C CA . ASP D 1 134 ? 36.360 58.745 61.155 1.00 42.47 134 ASP D CA 1
ATOM 3255 C C . ASP D 1 134 ? 35.794 59.993 61.822 1.00 47.03 134 ASP D C 1
ATOM 3256 O O . ASP D 1 134 ? 36.052 60.246 63.004 1.00 46.14 134 ASP D O 1
ATOM 3261 N N . LYS D 1 135 ? 35.030 60.796 61.088 1.00 47.03 135 LYS D N 1
ATOM 3262 C CA . LYS D 1 135 ? 34.553 62.038 61.682 1.00 47.73 135 LYS D CA 1
ATOM 3263 C C . LYS D 1 135 ? 33.453 61.792 62.708 1.00 50.88 135 LYS D C 1
ATOM 3264 O O . LYS D 1 135 ? 33.254 62.628 63.596 1.00 52.93 135 LYS D O 1
ATOM 3270 N N . GLU D 1 136 ? 32.764 60.650 62.632 1.00 47.83 136 GLU D N 1
ATOM 3271 C CA . GLU D 1 136 ? 31.736 60.288 63.600 1.00 48.33 136 GLU D CA 1
ATOM 3272 C C . GLU D 1 136 ? 32.287 59.509 64.782 1.00 49.47 136 GLU D C 1
ATOM 3273 O O . GLU D 1 136 ? 31.580 59.345 65.781 1.00 51.56 136 GLU D O 1
ATOM 3279 N N . LEU D 1 137 ? 33.537 59.054 64.704 1.00 47.70 137 LEU D N 1
ATOM 3280 C CA . LEU D 1 137 ? 34.091 58.199 65.742 1.00 48.63 137 LEU D CA 1
ATOM 3281 C C . LEU D 1 137 ? 34.183 58.901 67.091 1.00 46.89 137 LEU D C 1
ATOM 3282 O O . LEU D 1 137 ? 34.248 58.219 68.119 1.00 45.82 137 LEU D O 1
ATOM 3287 N N . ILE D 1 138 ? 34.203 60.241 67.113 1.00 46.38 138 ILE D N 1
ATOM 3288 C CA . ILE D 1 138 ? 34.216 60.976 68.379 1.00 48.38 138 ILE D CA 1
ATOM 3289 C C . ILE D 1 138 ? 33.011 60.614 69.236 1.00 44.79 138 ILE D C 1
ATOM 3290 O O . ILE D 1 138 ? 33.073 60.678 70.467 1.00 46.61 138 ILE D O 1
ATOM 3295 N N . ALA D 1 139 ? 31.901 60.232 68.612 1.00 46.45 139 ALA D N 1
ATOM 3296 C CA . ALA D 1 139 ? 30.690 59.918 69.353 1.00 44.00 139 ALA D CA 1
ATOM 3297 C C . ALA D 1 139 ? 30.702 58.514 69.949 1.00 47.40 139 ALA D C 1
ATOM 3298 O O . ALA D 1 139 ? 29.748 58.148 70.644 1.00 45.63 139 ALA D O 1
ATOM 3300 N N . SER D 1 140 ? 31.727 57.707 69.678 1.00 45.27 140 SER D N 1
ATOM 3301 C CA . SER D 1 140 ? 31.751 56.358 70.223 1.00 44.52 140 SER D CA 1
ATOM 3302 C C . SER D 1 140 ? 32.047 56.417 71.721 1.00 42.25 140 SER D C 1
ATOM 3303 O O . SER D 1 140 ? 32.651 57.373 72.217 1.00 45.13 140 SER D O 1
ATOM 3306 N N . LYS D 1 141 ? 31.553 55.422 72.452 1.00 39.35 141 LYS D N 1
ATOM 3307 C CA . LYS D 1 141 ? 31.630 55.404 73.909 1.00 42.72 141 LYS D CA 1
ATOM 3308 C C . LYS D 1 141 ? 32.333 54.148 74.412 1.00 42.51 141 LYS D C 1
ATOM 3309 O O . LYS D 1 141 ? 32.151 53.061 73.863 1.00 40.43 141 LYS D O 1
ATOM 3315 N N . MET D 1 142 ? 33.129 54.286 75.470 1.00 43.18 142 MET D N 1
ATOM 3316 C CA . MET D 1 142 ? 33.625 53.103 76.155 1.00 40.25 142 MET D CA 1
ATOM 3317 C C . MET D 1 142 ? 32.476 52.454 76.908 1.00 44.07 142 MET D C 1
ATOM 3318 O O . MET D 1 142 ? 31.778 53.116 77.684 1.00 41.58 142 MET D O 1
ATOM 3323 N N . LEU D 1 143 ? 32.261 51.164 76.668 1.00 29.56 143 LEU D N 1
ATOM 3324 C CA . LEU D 1 143 ? 31.147 50.460 77.291 1.00 37.13 143 LEU D CA 1
ATOM 3325 C C . LEU D 1 143 ? 31.562 49.603 78.472 1.00 35.85 143 LEU D C 1
ATOM 3326 O O . LEU D 1 143 ? 30.780 49.450 79.418 1.00 32.40 143 LEU D O 1
ATOM 3331 N N . ALA D 1 144 ? 32.758 49.020 78.437 1.00 37.53 144 ALA D N 1
ATOM 3332 C CA . ALA D 1 144 ? 33.149 48.093 79.491 1.00 37.17 144 ALA D CA 1
ATOM 3333 C C . ALA D 1 144 ? 34.654 47.896 79.479 1.00 35.28 144 ALA D C 1
ATOM 3334 O O . ALA D 1 144 ? 35.321 48.094 78.461 1.00 34.64 144 ALA D O 1
ATOM 3336 N N . ARG D 1 145 ? 35.171 47.465 80.628 1.00 34.71 145 ARG D N 1
ATOM 3337 C CA . ARG D 1 145 ? 36.575 47.128 80.784 1.00 35.40 145 ARG D CA 1
ATOM 3338 C C . ARG D 1 145 ? 36.681 45.825 81.554 1.00 35.37 145 ARG D C 1
ATOM 3339 O O . ARG D 1 145 ? 35.914 45.592 82.491 1.00 39.69 145 ARG D O 1
ATOM 3347 N N . TYR D 1 146 ? 37.650 44.988 81.187 1.00 33.79 146 TYR D N 1
ATOM 3348 C CA . TYR D 1 146 ? 37.957 43.801 81.975 1.00 33.71 146 TYR D CA 1
ATOM 3349 C C . TYR D 1 146 ? 39.464 43.643 82.101 1.00 33.49 146 TYR D C 1
ATOM 3350 O O . TYR D 1 146 ? 40.183 43.694 81.101 1.00 32.61 146 TYR D O 1
ATOM 3359 N N . VAL D 1 147 ? 39.950 43.436 83.321 1.00 31.53 147 VAL D N 1
ATOM 3360 C CA . VAL D 1 147 ? 41.383 43.295 83.553 1.00 33.17 147 VAL D CA 1
ATOM 3361 C C . VAL D 1 147 ? 41.698 41.811 83.730 1.00 32.82 147 VAL D C 1
ATOM 3362 O O . VAL D 1 147 ? 41.234 41.165 84.679 1.00 34.28 147 VAL D O 1
ATOM 3366 N N . GLY D 1 148 ? 42.470 41.259 82.791 1.00 32.68 148 GLY D N 1
ATOM 3367 C CA . GLY D 1 148 ? 42.931 39.891 82.873 1.00 33.32 148 GLY D CA 1
ATOM 3368 C C . GLY D 1 148 ? 44.193 39.794 83.702 1.00 41.90 148 GLY D C 1
ATOM 3369 O O . GLY D 1 148 ? 44.519 40.675 84.500 1.00 36.07 148 GLY D O 1
ATOM 3370 N N . LYS D 1 149 ? 44.931 38.701 83.480 1.00 44.41 149 LYS D N 1
ATOM 3371 C CA . LYS D 1 149 ? 46.144 38.443 84.248 1.00 41.61 149 LYS D CA 1
ATOM 3372 C C . LYS D 1 149 ? 47.218 39.471 83.951 1.00 40.78 149 LYS D C 1
ATOM 3373 O O . LYS D 1 149 ? 47.853 40.006 84.871 1.00 40.54 149 LYS D O 1
ATOM 3379 N N . ASP D 1 150 ? 47.418 39.777 82.674 1.00 37.10 150 ASP D N 1
ATOM 3380 C CA . ASP D 1 150 ? 48.525 40.634 82.288 1.00 39.96 150 ASP D CA 1
ATOM 3381 C C . ASP D 1 150 ? 48.126 41.616 81.195 1.00 37.59 150 ASP D C 1
ATOM 3382 O O . ASP D 1 150 ? 49.004 42.184 80.540 1.00 37.02 150 ASP D O 1
ATOM 3387 N N . ARG D 1 151 ? 46.832 41.836 80.979 1.00 37.55 151 ARG D N 1
ATOM 3388 C CA . ARG D 1 151 ? 46.395 42.704 79.897 1.00 36.15 151 ARG D CA 1
ATOM 3389 C C . ARG D 1 151 ? 45.037 43.297 80.242 1.00 32.30 151 ARG D C 1
ATOM 3390 O O . ARG D 1 151 ? 44.291 42.750 81.053 1.00 37.32 151 ARG D O 1
ATOM 3398 N N . VAL D 1 152 ? 44.718 44.418 79.599 1.00 33.38 152 VAL D N 1
ATOM 3399 C CA . VAL D 1 152 ? 43.435 45.095 79.768 1.00 35.17 152 VAL D CA 1
ATOM 3400 C C . VAL D 1 152 ? 42.635 44.952 78.478 1.00 32.09 152 VAL D C 1
ATOM 3401 O O . VAL D 1 152 ? 43.163 45.197 77.395 1.00 33.01 152 VAL D O 1
ATOM 3405 N N . PHE D 1 153 ? 41.372 44.547 78.598 1.00 31.00 153 PHE D N 1
ATOM 3406 C CA . PHE D 1 153 ? 40.445 44.485 77.472 1.00 32.65 153 PHE D CA 1
ATOM 3407 C C . PHE D 1 153 ? 39.440 45.618 77.597 1.00 34.56 153 PHE D C 1
ATOM 3408 O O . PHE D 1 153 ? 38.957 45.904 78.702 1.00 29.59 153 PHE D O 1
ATOM 3416 N N . VAL D 1 154 ? 39.086 46.241 76.472 1.00 27.99 154 VAL D N 1
ATOM 3417 C CA . VAL D 1 154 ? 38.100 47.316 76.460 1.00 27.13 154 VAL D CA 1
ATOM 3418 C C . VAL D 1 154 ? 37.089 47.070 75.351 1.00 34.13 154 VAL D C 1
ATOM 3419 O O . VAL D 1 154 ? 37.447 46.660 74.235 1.00 34.13 154 VAL D O 1
ATOM 3423 N N . LEU D 1 155 ? 35.819 47.279 75.673 1.00 32.26 155 LEU D N 1
ATOM 3424 C CA . LEU D 1 155 ? 34.730 47.191 74.709 1.00 32.31 155 LEU D CA 1
ATOM 3425 C C . LEU D 1 155 ? 34.181 48.584 74.458 1.00 34.84 155 LEU D C 1
ATOM 3426 O O . LEU D 1 155 ? 33.852 49.293 75.409 1.00 33.89 155 LEU D O 1
ATOM 3431 N N . VAL D 1 156 ? 34.058 48.974 73.189 1.00 30.81 156 VAL D N 1
ATOM 3432 C CA . VAL D 1 156 ? 33.480 50.267 72.852 1.00 31.53 156 VAL D CA 1
ATOM 3433 C C . VAL D 1 156 ? 32.302 50.038 71.920 1.00 38.19 156 VAL D C 1
ATOM 3434 O O . VAL D 1 156 ? 32.133 48.954 71.350 1.00 35.46 156 VAL D O 1
ATOM 3438 N N . GLY D 1 157 ? 31.466 51.062 71.797 1.00 33.16 157 GLY D N 1
ATOM 3439 C CA . GLY D 1 157 ? 30.295 50.988 70.936 1.00 36.71 157 GLY D CA 1
ATOM 3440 C C . GLY D 1 157 ? 30.021 52.322 70.287 1.00 40.82 157 GLY D C 1
ATOM 3441 O O . GLY D 1 157 ? 30.404 53.379 70.798 1.00 43.82 157 GLY D O 1
ATOM 3442 N N . LEU D 1 158 ? 29.391 52.270 69.106 1.00 38.43 158 LEU D N 1
ATOM 3443 C CA . LEU D 1 158 ? 28.927 53.445 68.377 1.00 38.98 158 LEU D CA 1
ATOM 3444 C C . LEU D 1 158 ? 27.449 53.245 68.078 1.00 37.79 158 LEU D C 1
ATOM 3445 O O . LEU D 1 158 ? 27.048 52.190 67.572 1.00 42.06 158 LEU D O 1
ATOM 3450 N N . ASP D 1 159 ? 26.646 54.245 68.432 1.00 41.94 159 ASP D N 1
ATOM 3451 C CA . ASP D 1 159 ? 25.202 54.191 68.265 1.00 41.36 159 ASP D CA 1
ATOM 3452 C C . ASP D 1 159 ? 24.828 53.874 66.820 1.00 43.26 159 ASP D C 1
ATOM 3453 O O . ASP D 1 159 ? 25.394 54.437 65.881 1.00 41.89 159 ASP D O 1
ATOM 3458 N N . LYS D 1 160 ? 23.865 52.963 66.648 1.00 40.75 160 LYS D N 1
ATOM 3459 C CA . LYS D 1 160 ? 23.464 52.546 65.307 1.00 45.80 160 LYS D CA 1
ATOM 3460 C C . LYS D 1 160 ? 22.831 53.686 64.514 1.00 46.98 160 LYS D C 1
ATOM 3461 O O . LYS D 1 160 ? 22.949 53.717 63.284 1.00 46.17 160 LYS D O 1
ATOM 3467 N N . GLN D 1 161 ? 22.168 54.629 65.192 1.00 47.20 161 GLN D N 1
ATOM 3468 C CA . GLN D 1 161 ? 21.618 55.794 64.502 1.00 48.92 161 GLN D CA 1
ATOM 3469 C C . GLN D 1 161 ? 22.707 56.639 63.857 1.00 49.83 161 GLN D C 1
ATOM 3470 O O . GLN D 1 161 ? 22.481 57.231 62.794 1.00 49.20 161 GLN D O 1
ATOM 3476 N N . ILE D 1 162 ? 23.887 56.719 64.473 1.00 45.31 162 ILE D N 1
ATOM 3477 C CA . ILE D 1 162 ? 24.988 57.431 63.827 1.00 45.52 162 ILE D CA 1
ATOM 3478 C C . ILE D 1 162 ? 25.481 56.667 62.606 1.00 47.51 162 ILE D C 1
ATOM 3479 O O . ILE D 1 162 ? 25.865 57.276 61.600 1.00 52.70 162 ILE D O 1
ATOM 3484 N N . VAL D 1 163 ? 25.458 55.333 62.647 1.00 47.77 163 VAL D N 1
ATOM 3485 C CA . VAL D 1 163 ? 25.859 54.577 61.465 1.00 49.88 163 VAL D CA 1
ATOM 3486 C C . VAL D 1 163 ? 24.835 54.764 60.352 1.00 49.94 163 VAL D C 1
ATOM 3487 O O . VAL D 1 163 ? 25.197 54.947 59.182 1.00 48.59 163 VAL D O 1
ATOM 3491 N N . ASP D 1 164 ? 23.543 54.758 60.703 1.00 52.11 164 ASP D N 1
ATOM 3492 C CA . ASP D 1 164 ? 22.495 55.057 59.732 1.00 49.21 164 ASP D CA 1
ATOM 3493 C C . ASP D 1 164 ? 22.703 56.426 59.098 1.00 50.26 164 ASP D C 1
ATOM 3494 O O . ASP D 1 164 ? 22.366 56.626 57.925 1.00 57.09 164 ASP D O 1
ATOM 3499 N N . LYS D 1 165 ? 23.258 57.375 59.846 1.00 47.96 165 LYS D N 1
ATOM 3500 C CA . LYS D 1 165 ? 23.548 58.680 59.271 1.00 52.99 165 LYS D CA 1
ATOM 3501 C C . LYS D 1 165 ? 24.588 58.564 58.167 1.00 53.54 165 LYS D C 1
ATOM 3502 O O . LYS D 1 165 ? 24.404 59.097 57.069 1.00 50.70 165 LYS D O 1
ATOM 3508 N N . VAL D 1 166 ? 25.666 57.819 58.427 1.00 51.94 166 VAL D N 1
ATOM 3509 C CA . VAL D 1 166 ? 26.736 57.672 57.443 1.00 53.14 166 VAL D CA 1
ATOM 3510 C C . VAL D 1 166 ? 26.248 56.908 56.219 1.00 50.82 166 VAL D C 1
ATOM 3511 O O . VAL D 1 166 ? 26.646 57.214 55.082 1.00 53.02 166 VAL D O 1
ATOM 3515 N N . ARG D 1 167 ? 25.362 55.928 56.410 1.00 44.90 167 ARG D N 1
ATOM 3516 C CA . ARG D 1 167 ? 24.856 55.179 55.265 1.00 50.77 167 ARG D CA 1
ATOM 3517 C C . ARG D 1 167 ? 24.073 56.073 54.311 1.00 56.38 167 ARG D C 1
ATOM 3518 O O . ARG D 1 167 ? 24.169 55.912 53.089 1.00 54.04 167 ARG D O 1
ATOM 3526 N N . GLU D 1 168 ? 23.297 57.021 54.841 1.00 57.53 168 GLU D N 1
ATOM 3527 C CA . GLU D 1 168 ? 22.527 57.900 53.964 1.00 61.43 168 GLU D CA 1
ATOM 3528 C C . GLU D 1 168 ? 23.423 58.903 53.241 1.00 58.55 168 GLU D C 1
ATOM 3529 O O . GLU D 1 168 ? 23.226 59.163 52.047 1.00 59.63 168 GLU D O 1
ATOM 3535 N N . GLU D 1 169 ? 24.414 59.473 53.935 1.00 55.91 169 GLU D N 1
ATOM 3536 C CA . GLU D 1 169 ? 25.375 60.332 53.248 1.00 56.30 169 GLU D CA 1
ATOM 3537 C C . GLU D 1 169 ? 26.065 59.591 52.111 1.00 58.83 169 GLU D C 1
ATOM 3538 O O . GLU D 1 169 ? 26.489 60.213 51.132 1.00 58.97 169 GLU D O 1
ATOM 3544 N N . LEU D 1 170 ? 26.174 58.269 52.217 1.00 55.41 170 LEU D N 1
ATOM 3545 C CA . LEU D 1 170 ? 26.714 57.395 51.178 1.00 54.09 170 LEU D CA 1
ATOM 3546 C C . LEU D 1 170 ? 25.654 56.925 50.182 1.00 56.40 170 LEU D C 1
ATOM 3547 O O . LEU D 1 170 ? 25.994 56.245 49.207 1.00 57.21 170 LEU D O 1
ATOM 3552 N N . GLY D 1 171 ? 24.390 57.291 50.382 1.00 58.20 171 GLY D N 1
ATOM 3553 C CA . GLY D 1 171 ? 23.294 56.755 49.598 1.00 56.80 171 GLY D CA 1
ATOM 3554 C C . GLY D 1 171 ? 22.634 55.646 50.388 1.00 62.41 171 GLY D C 1
ATOM 3555 O O . GLY D 1 171 ? 22.074 55.919 51.455 1.00 63.83 171 GLY D O 1
ATOM 3556 N N . MET D 1 172 ? 22.672 54.417 49.887 1.00 65.27 172 MET D N 1
ATOM 3557 C CA . MET D 1 172 ? 22.112 53.249 50.580 1.00 64.63 172 MET D CA 1
ATOM 3558 C C . MET D 1 172 ? 20.837 53.542 51.387 1.00 61.94 172 MET D C 1
ATOM 3559 O O . MET D 1 172 ? 20.044 52.645 51.678 1.00 66.34 172 MET D O 1
#

Secondary structure (DSSP, 8-state):
---HHHHS-HHHHTTSGGGTTEEEEEEEEE--TT-HHHHHHHHHHHHHHHHHHHHHHHHHHHTT---HHHHHHHHHHHGGG-EEEEEEE-SSEEEEEEEEEHHHHHHHHHHHT-/---HHHHS-HHHHTTSGGGTTEEEEEEEEE--TT-HHHHHHHHHHHHHHHHHHHHHHHHHHHHT--HHHHHHHHHHTTGGG-EEEEEEE-SSEEEEEEEEEHHHHHHHHHHHT--/---HHHHS-HHHHTTSGGGTTEEEEEEEEE--TT-HHHHHHHHHHHHHHHHHHHHHHHHHHHHT---GGGHHHHHHHHGGG-EEEEEEE-SSEEEEEEEEEHHHHHHHHHHTT-/---HHHHS-HHHHTTSGGGTTEEEEEEEEE--TT-HHHHHHHHHHHHHHHHHHHHHHHHHHHHH--HHHHHHHHHHHHGGG-EEEEEEE-SSEEEEEEEEEHHHHHHHHHHT--

Organism: Helicobacter pylori (strain J99 / ATCC 700824) (NCBI:txid85963)

InterPro domains:
  IPR002217 Lipoprotein LPP20 [PIRSF011368] (1-175)
  IPR002217 Lipoprotein LPP20 [PR01019] (2-23)
  IPR002217 Lipoprotein LPP20 [PR01019] (24-42)
  IPR002217 Lipoprotein LPP20 [PR01019] (43-61)
  IPR002217 Lipoprotein LPP20 [PR01019] (62-81)
  IPR002217 Lipoprotein LPP20 [PR01019] (82-102)
  IPR002217 Lipoprotein LPP20 [PR01019] (103-120)
  IPR002217 Lipoprotein LPP20 [PR01019] (127-145)
  IPR002217 Lipoprotein LPP20 [PR01019] (146-169)
  IPR024952 Lipoprotein LPP20-like domain [PF02169] (45-159)

Solvent-accessible surface area: 26635 Å² total; per-residue (Å²): 125,48,57,89,8,8,128,25,75,38,107,128,5,32,152,85,160,157,16,68,40,19,43,11,0,63,20,64,18,99,40,79,144,147,59,52,104,117,0,18,100,69,0,11,59,89,0,77,60,50,0,5,57,71,3,42,56,42,0,73,126,31,62,143,138,150,64,82,110,78,0,20,52,49,2,33,71,27,24,92,40,7,91,92,68,32,118,67,55,22,207,64,74,0,30,0,0,0,0,2,36,89,127,43,7,84,96,0,57,126,86,28,63,69,122,48,54,82,10,16,134,20,74,45,108,125,4,33,151,85,162,158,16,72,42,30,35,14,4,65,13,65,22,42,40,92,96,144,60,54,112,125,1,21,81,50,0,23,50,91,0,34,58,73,0,7,63,81,1,48,50,31,0,87,125,55,50,154,151,135,71,86,99,87,5,38,121,30,0,32,91,20,4,87,44,23,146,88,72,31,114,69,56,22,151,31,34,0,33,0,0,3,2,1,62,87,142,33,7,80,98,1,47,139,68,15,67,34,180,118,42,46,82,10,7,78,14,16,34,124,129,4,37,166,82,147,157,14,60,41,21,45,12,2,50,13,72,16,104,42,81,139,147,59,53,102,128,1,17,102,44,0,16,9,23,0,73,40,68,0,4,55,80,1,27,55,36,0,36,142,43,30,94,154,103,40,4,116,88,9,23,116,30,1,32,97,20,32,157,39,4,143,81,70,30,113,61,57,20,205,60,68,0,32,0,0,0,2,2,49,88,136,34,3,83,95,1,66,139,80,9,72,87,125,45,62,85,8,9,129,20,80,42,145,132,5,34,166,79,151,162,17,68,34,29,49,19,4,72,11,71,14,101,43,80,139,148,57,54,103,122,0,18,101,25,0,15,14,21,0,77,40,63,1,5,52,84,3,29,54,47,0,38,80,50,42,106,156,82,60,9,102,94,8,21,83,25,4,18,115,18,35,158,43,5,140,82,67,30,116,67,56,21,205,59,75,0,27,0,0,0,2,2,49,91,135,32,15,86,93,0,70,141,78,9,43,97

=== Feature glossary ===
A reading guide for the features in this record.

Start from the sequence.

  · Sequence gives the chain of amino acids in standard one-letter code (A=alanine, C=cysteine, …, Y=tyrosine), read N→C. It is the only feature that is directly encoded by the gene; all structural features are derived from the folded form of this sequence.

Fold it, and you get atomic coordinates and the backbone conformation that goes with them.

  · Structure coordinates are given as an mmCIF _atom_site loop: one row per atom with element, residue name, chain id, sequence number, and x/y/z position in Å. Only the four main-chain atoms per residue are included here; side chains are omitted to keep the record compact.

  · Backbone dihedral angles. Every residue except chain termini has a φ (preceding-C → N → Cα → C) and a ψ (N → Cα → C → next-N). They are reported in degrees following the IUPAC sign convention. Secondary structure is essentially a statement about which (φ, ψ) basin each residue occupies.

  · Eight-state secondary structure (DSSP): H is the canonical α-helix, G the tighter 3₁₀-helix, I the wider π-helix; E/B are β-structure, T and S are turns and bends, and '-' is everything else. DSSP derives these from the pattern of main-chain N–H···O=C hydrogen bonds, not from the sequence.

  · SS3 is a coarse helix/strand/coil call (letters a/b/c) made by the P-SEA algorithm from inter-Cα distances and dihedrals. It is less detailed than DSSP but needs only Cα positions.

Summarize the fold with a handful of shape descriptors and a per-residue structural alphabet.

  · Radius of gyration (Rg) is the root-mean-square distance of Cα atoms from their centroid — a single number for overall size and compactness. A globular domain of N residues has Rg ≈ 2.2·N^0.38 Å; an extended or disordered chain has a much larger Rg. The Cα contact count is the number of residue pairs whose Cα atoms are within 8 Å and are more than four positions apart in sequence — a standard proxy for tertiary packing density. The bounding box is the smallest axis-aligned box enclosing all Cα atoms.

  · 3Di is Foldseek's structural alphabet. Each residue is assigned one of twenty discrete states based on how its Cα sits relative to its spatial (not sequential) neighbors. Aligning 3Di strings finds structural homologs roughly as well as full 3D superposition, but orders of magnitude faster.

  · Solvent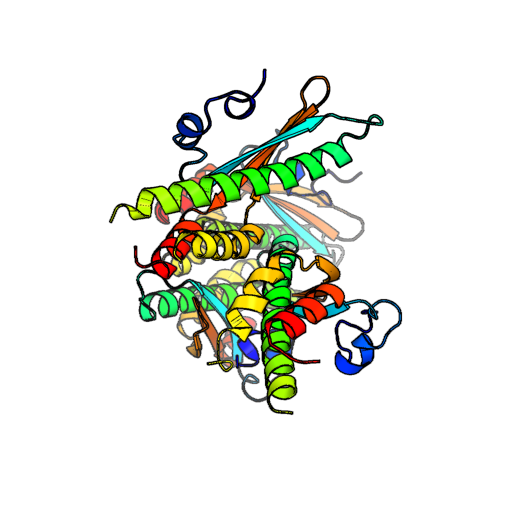-accessible surface area (SASA) is the area in Å² traced out by the centre of a 1.4 Å probe sphere (a water molecule) rolled over the protein's van der Waals surface (Shrake–Rupley / Lee–Richards construction). Buried residues have near-zero SASA; fully exposed residues can exceed 200 Å². The total SASA scales roughly with the number of surface residues.

Ask how reliable the model is.

  · For AlphaFold models, the B-factor field carries pLDDT — the model's own estimate of local accuracy on a 0–100 scale. Regions with pLDDT<50 should be treated as essentially unmodeled; they often correspond to intrinsically disordered segments.

  · For experimental (PDB) structures, the B-factor (temperature factor) quantifies the positional spread of each atom in the crystal — a combination of thermal vibration and static disorder — in units of Å². High B-factors mark flexible loops or poorly resolved regions; low B-factors mark the rigid, well-ordered core.

  · Predicted Aligned Error (PAE) is an AlphaFold confidence matrix: entry (i, j) is the expected error in the position of residue j, in ångströms, when the prediction is superimposed on the true structure at residue i. Low PAE within a block of residues means that block is internally rigid and well-predicted; high PAE between two blocks means their relative placement is uncertain even if each block individually is confident.

Place it in context: what it resembles, what it is annotated as, and how it looks.

  · Structural nearest neighbors (via Foldseek easy-search vs the PDB). Reported per hit: target PDB id, E-value, and alignment TM-score. A TM-score above ~0.5 is the conventional threshold for 'same fold'.

  · Functional annotations link the protein to curated databases. InterPro entries identify conserved domains and families by matching the sequence against member-database signatures (Pfam, PROSITE, CDD, …). Gene Ontology (GO) terms describe molecular function, biological process, and cellular component in a controlled vocabulary. CATH places the structure in a hierarchical fold classification (Class/Architecture/Topology/Homologous-superfamily). The organism is the source species.

  · The contact map is a binary N×N matrix image: pixel (i, j) is dark where Cα_i and Cα_j are within 8 Å and |i−j|>4. Because the |i−j|>4 filter removes local helical contacts, off-diagonal stripes parallel to the main diagonal indicate parallel β-sheets; stripes perpendicular to it indicate antiparallel β-sheets. The Ramachandran plot scatters every residue's (φ, ψ) pair against the sterically allowed regions. The PAE heatmap renders the predicted-aligned-error matrix.

  · Six rendered views show the 3D structure from the faces of a cube — i.e. along ±x, ±y, ±z. Rendering representation is drawn randomly per protein from cartoon (secondary-structure ribbons), sticks (backbone bonds), or molecular surface; coloring is either N→C rainbow (blue at the N-terminus through red at the C-terminus) or one color per chain.